Protein AF-0000000085053056 (afdb_homodimer)

Foldseek 3Di:
DVVLVVLLVVLVVCVVVDDQDFDQQAQAEEEQEVLLWFLNLLLLQLSVVSHHQAYEYEEQDPVSLVVSLVPHDPVCNVRYHYDHADLLDLVRLLVRLVVCCVPVNAHAEYEYDWAAFAFAAPVPDDVVLLVVRLSTQASSLVSNCVNRVVRQLVVQEHEYEHEAALLLQDPAGRRPSNSVSSVNSLVVQQVVQVVCVVRHYAYAYEHEQQAPIPRSVVNVVRGDPLRCVLSVVDDHHYSNQRSNQVNVCNRSRHRYTYRDDVSVLSCLQGVPPDDDPDSNCSSVCNVVSVVVVVVSVVVSVVSVVVVVVVVVVVVD/DVVLVVLLVVLVVCPVVDDQDFDQQAQAEEEQEVLLWFLNLLLLQLSVVSHHQAYEYEEQDPVSLVVSLVPHDPVHNVRYHYDHADLLDLVRLLVRLVVCCVPVNAHAEYEYDWAAFAFAAPVPDDVVLLVVRLSTQASSLVSNCVNRVVRQLVVQEHEYEHEAALLLQDPAGRRPSNSVSSVNSLVVQQVVQVVCVVRHYAYAYEHEQQAPIPRSVVNVVRGDPLRCVLSPVDDHHYSNQRSNQVNVCNRSRHRYTYRDDVSVLSCLQGVPPDDDPDSNCSSPCNVVSVVVVVVSVVVSVVSVVVVVVVVVVVVD

InterPro domains:
  IPR002347 Short-chain dehydrogenase/reductase SDR [PF00106] (28-219)
  IPR002347 Short-chain dehydrogenase/reductase SDR [PR00080] (105-116)
  IPR002347 Short-chain dehydrogenase/reductase SDR [PR00080] (158-166)
  IPR002347 Short-chain dehydrogenase/reductase SDR [PR00080] (178-197)
  IPR002347 Short-chain dehydrogenase/reductase SDR [PR00081] (29-46)
  IPR002347 Short-chain dehydrogenase/reductase SDR [PR00081] (105-116)
  IPR002347 Short-chain dehydrogenase/reductase SDR [PR00081] (152-168)
  IPR002347 Short-chain dehydrogenase/reductase SDR [PR00081] (178-197)
  IPR036291 NAD(P)-binding domain superfamily [SSF51735] (23-300)
  IPR045022 3-ketodihydrosphingosine reductase KDSR-like [cd08939] (28-262)

pLDDT: mean 94.11, std 6.58, range [50.75, 98.88]

Sequence (632 aa):
MLYIILALVASLALFITTRKTSYSLKNKHVVVFGGSSGIGKQLVYSLLEANVLKVTIVSRSTQKMQEVIDEAQEKYKDKLFMHACDITKKELVKSTVSEIIKQSGRIDCLVNCAGLAVPGYFIEQDEDIFESTMQLDYFGSLYTTKAVVPHMIENGGGHIVFVSSTCGVVGVPGYTTYCPAKYAIVGLCQTLRSELLPYNIGFSMVYPPDTDTPGYAQENLTKPEETRIISGGGKAVSPRVVSDAIVKGVENGDYHIAVDIPTKLCVILSSGLTPFYFPFFDIIMAPICKLVGIIAMKQNDGVVMSTWKNKNKAKNMLYIILALVASLALFITTRKTSYSLKNKHVVVFGGSSGIGKQLVYSLLEANVLKVTIVSRSTQKMQEVIDEAQEKYKDKLFMHACDITKKELVKSTVSEIIKQSGRIDCLVNCAGLAVPGYFIEQDEDIFESTMQLDYFGSLYTTKAVVPHMIENGGGHIVFVSSTCGVVGVPGYTTYCPAKYAIVGLCQTLRSELLPYNIGFSMVYPPDTDTPGYAQENLTKPEETRIISGGGKAVSPRVVSDAIVKGVENGDYHIAVDIPTKLCVILSSGLTPFYFPFFDIIMAPICKLVGIIAMKQNDGVVMSTWKNKNKAKN

Structure (mmCIF, N/CA/C/O backbone):
data_AF-0000000085053056-model_v1
#
loop_
_entity.id
_entity.type
_entity.pdbx_description
1 polymer '3-dehydrosphinganine reductase'
#
loop_
_atom_site.group_PDB
_atom_site.id
_atom_site.type_symbol
_atom_site.label_atom_id
_atom_site.label_alt_id
_atom_site.label_comp_id
_atom_site.label_asym_id
_atom_site.label_entity_id
_atom_site.label_seq_id
_atom_site.pdbx_PDB_ins_code
_atom_site.Cartn_x
_atom_site.Cartn_y
_atom_site.Cartn_z
_atom_site.occupancy
_atom_site.B_iso_or_equiv
_atom_site.auth_seq_id
_atom_site.auth_comp_id
_atom_site.auth_asym_id
_atom_site.auth_atom_id
_atom_site.pdbx_PDB_model_num
ATOM 1 N N . MET A 1 1 ? 3.713 -10.477 30.266 1 75.31 1 MET A N 1
ATOM 2 C CA . MET A 1 1 ? 4.375 -11.742 30 1 75.31 1 MET A CA 1
ATOM 3 C C . MET A 1 1 ? 3.361 -12.875 29.891 1 75.31 1 MET A C 1
ATOM 5 O O . MET A 1 1 ? 3.357 -13.625 28.906 1 75.31 1 MET A O 1
ATOM 9 N N . LEU A 1 2 ? 2.416 -12.859 30.844 1 83.06 2 LEU A N 1
ATOM 10 C CA . LEU A 1 2 ? 1.418 -13.922 30.797 1 83.06 2 LEU A CA 1
ATOM 11 C C . LEU A 1 2 ? 0.529 -13.789 29.578 1 83.06 2 LEU A C 1
ATOM 13 O O . LEU A 1 2 ? 0.14 -14.789 28.969 1 83.06 2 LEU A O 1
ATOM 17 N N . TYR A 1 3 ? 0.317 -12.602 29.172 1 83.75 3 TYR A N 1
ATOM 18 C CA . TYR A 1 3 ? -0.57 -12.375 28.031 1 83.75 3 TYR A CA 1
ATOM 19 C C . TYR A 1 3 ? 0.066 -12.867 26.734 1 83.75 3 TYR A C 1
ATOM 21 O O . TYR A 1 3 ? -0.636 -13.219 25.797 1 83.75 3 TYR A O 1
ATOM 29 N N . ILE A 1 4 ? 1.332 -12.914 26.688 1 85.38 4 ILE A N 1
ATOM 30 C CA . ILE A 1 4 ? 2.027 -13.414 25.5 1 85.38 4 ILE A CA 1
ATOM 31 C C . ILE A 1 4 ? 1.832 -14.922 25.391 1 85.38 4 ILE A C 1
ATOM 33 O O . ILE A 1 4 ? 1.589 -15.445 24.297 1 85.38 4 ILE A O 1
ATOM 37 N N . ILE A 1 5 ? 1.979 -15.555 26.516 1 87.56 5 ILE A N 1
ATOM 38 C CA . ILE A 1 5 ? 1.772 -17 26.531 1 87.56 5 ILE A CA 1
ATOM 39 C C . ILE A 1 5 ? 0.332 -17.312 26.141 1 87.56 5 ILE A C 1
ATOM 41 O O . ILE A 1 5 ? 0.086 -18.234 25.359 1 87.56 5 ILE A O 1
ATOM 45 N N . LEU A 1 6 ? -0.534 -16.547 26.656 1 89.19 6 LEU A N 1
ATOM 46 C CA . LEU A 1 6 ? -1.941 -16.734 26.328 1 89.19 6 LEU A CA 1
ATOM 47 C C . LEU A 1 6 ? -2.186 -16.516 24.844 1 89.19 6 LEU A C 1
ATOM 49 O O . LEU A 1 6 ? -2.943 -17.25 24.219 1 89.19 6 LEU A O 1
ATOM 53 N N . ALA A 1 7 ? -1.514 -15.531 24.344 1 87.62 7 ALA A N 1
ATOM 54 C CA . ALA A 1 7 ? -1.646 -15.242 22.906 1 87.62 7 ALA A CA 1
ATOM 55 C C . ALA A 1 7 ? -1.078 -16.391 22.078 1 87.62 7 ALA A C 1
ATOM 57 O O . ALA A 1 7 ? -1.644 -16.734 21.031 1 87.62 7 ALA A O 1
ATOM 58 N N . LEU A 1 8 ? -0.001 -16.906 22.5 1 88.06 8 LEU A N 1
ATOM 59 C CA . LEU A 1 8 ? 0.623 -18.016 21.781 1 88.06 8 LEU A CA 1
ATOM 60 C C . LEU A 1 8 ? -0.272 -19.25 21.797 1 88.06 8 LEU A C 1
ATOM 62 O O . LEU A 1 8 ? -0.454 -19.906 20.766 1 88.06 8 LEU A O 1
ATOM 66 N N . VAL A 1 9 ? -0.828 -19.531 22.938 1 90.56 9 VAL A N 1
ATOM 67 C CA . VAL A 1 9 ? -1.698 -20.688 23.078 1 90.56 9 VAL A CA 1
ATOM 68 C C . VAL A 1 9 ? -2.949 -20.516 22.219 1 90.56 9 VAL A C 1
ATOM 70 O O . VAL A 1 9 ? -3.361 -21.438 21.516 1 90.56 9 VAL A O 1
ATOM 73 N N . ALA A 1 10 ? -3.471 -19.328 22.266 1 88.94 10 ALA A N 1
ATOM 74 C CA . ALA A 1 10 ? -4.66 -19.047 21.469 1 88.94 10 ALA A CA 1
ATOM 75 C C . ALA A 1 10 ? -4.363 -19.156 19.969 1 88.94 10 ALA A C 1
ATOM 77 O O . ALA A 1 10 ? -5.18 -19.672 19.203 1 88.94 10 ALA A O 1
ATOM 78 N N . SER A 1 11 ? -3.225 -18.625 19.625 1 87 11 SER A N 1
ATOM 79 C CA . SER A 1 11 ? -2.84 -18.672 18.219 1 87 11 SER A CA 1
ATOM 80 C C . SER A 1 11 ? -2.637 -20.094 17.734 1 87 11 SER A C 1
ATOM 82 O O . SER A 1 11 ? -3.014 -20.438 16.625 1 87 11 SER A O 1
ATOM 84 N N . LEU A 1 12 ? -2.049 -20.859 18.578 1 85.94 12 LEU A N 1
ATOM 85 C CA . LEU A 1 12 ? -1.834 -22.25 18.234 1 85.94 12 LEU A CA 1
ATOM 86 C C . LEU A 1 12 ? -3.162 -23 18.125 1 85.94 12 LEU A C 1
ATOM 88 O O . LEU A 1 12 ? -3.342 -23.828 17.219 1 85.94 12 LEU A O 1
ATOM 92 N N . ALA A 1 13 ? -4.047 -22.688 19.016 1 87.12 13 ALA A N 1
ATOM 93 C CA . ALA A 1 13 ? -5.379 -23.297 18.953 1 87.12 13 ALA A CA 1
ATOM 94 C C . ALA A 1 13 ? -6.098 -22.906 17.672 1 87.12 13 ALA A C 1
ATOM 96 O O . ALA A 1 13 ? -6.715 -23.766 17.016 1 87.12 13 ALA A O 1
ATOM 97 N N . LEU A 1 14 ? -5.992 -21.703 17.359 1 85.44 14 LEU A N 1
ATOM 98 C CA . LEU A 1 14 ? -6.629 -21.219 16.141 1 85.44 14 LEU A CA 1
ATOM 99 C C . LEU A 1 14 ? -5.996 -21.844 14.898 1 85.44 14 LEU A C 1
ATOM 101 O O . LEU A 1 14 ? -6.691 -22.156 13.938 1 85.44 14 LEU A O 1
ATOM 105 N N . PHE A 1 15 ? -4.703 -21.938 15.008 1 82.12 15 PHE A N 1
ATOM 106 C CA . PHE A 1 15 ? -3.975 -22.531 13.891 1 82.12 15 PHE A CA 1
ATOM 107 C C . PHE A 1 15 ? -4.359 -23.984 13.703 1 82.12 15 PHE A C 1
ATOM 109 O O . PHE A 1 15 ? -4.5 -24.453 12.578 1 82.12 15 PHE A O 1
ATOM 116 N N . ILE A 1 16 ? -4.559 -24.641 14.773 1 81.25 16 ILE A N 1
ATOM 117 C CA . ILE A 1 16 ? -4.902 -26.062 14.734 1 81.25 16 ILE A CA 1
ATOM 118 C C . ILE A 1 16 ? -6.336 -26.219 14.234 1 81.25 16 ILE A C 1
ATOM 120 O O . ILE A 1 16 ? -6.637 -27.172 13.5 1 81.25 16 ILE A O 1
ATOM 124 N N . THR A 1 17 ? -7.117 -25.234 14.609 1 80.06 17 THR A N 1
ATOM 125 C CA . THR A 1 17 ? -8.531 -25.375 14.273 1 80.06 17 THR A CA 1
ATOM 126 C C . THR A 1 17 ? -8.805 -24.844 12.867 1 80.06 17 THR A C 1
ATOM 128 O O . THR A 1 17 ? -9.852 -25.125 12.281 1 80.06 17 THR A O 1
ATOM 131 N N . THR A 1 18 ? -7.891 -23.984 12.492 1 76.56 18 THR A N 1
ATOM 132 C CA . THR A 1 18 ? -8.07 -23.438 11.156 1 76.56 18 THR A CA 1
ATOM 133 C C . THR A 1 18 ? -7.266 -24.219 10.125 1 76.56 18 THR A C 1
ATOM 135 O O . THR A 1 18 ? -6.051 -24.375 10.273 1 76.56 18 THR A O 1
ATOM 138 N N . ARG A 1 19 ? -7.883 -24.906 9.422 1 66.88 19 ARG A N 1
ATOM 139 C CA . ARG A 1 19 ? -7.23 -25.75 8.43 1 66.88 19 ARG A CA 1
ATOM 140 C C . ARG A 1 19 ? -6.805 -24.938 7.211 1 66.88 19 ARG A C 1
ATOM 142 O O . ARG A 1 19 ? -7.598 -24.172 6.668 1 66.88 19 ARG A O 1
ATOM 149 N N . LYS A 1 20 ? -5.496 -24.969 7.008 1 74.94 20 LYS A N 1
ATOM 150 C CA . LYS A 1 20 ? -4.996 -24.469 5.734 1 74.94 20 LYS A CA 1
ATOM 151 C C . LYS A 1 20 ? -5.391 -25.391 4.586 1 74.94 20 LYS A C 1
ATOM 153 O O . LYS A 1 20 ? -5.25 -26.609 4.688 1 74.94 20 LYS A O 1
ATOM 158 N N . THR A 1 21 ? -6.02 -24.797 3.566 1 81.94 21 THR A N 1
ATOM 159 C CA . THR A 1 21 ? -6.414 -25.625 2.43 1 81.94 21 THR A CA 1
ATOM 160 C C . THR A 1 21 ? -5.328 -25.625 1.358 1 81.94 21 THR A C 1
ATOM 162 O O . THR A 1 21 ? -4.945 -24.578 0.853 1 81.94 21 THR A O 1
ATOM 165 N N . SER A 1 22 ? -4.82 -26.781 1.134 1 91.38 22 SER A N 1
ATOM 166 C CA . SER A 1 22 ? -3.826 -26.922 0.074 1 91.38 22 SER A CA 1
ATOM 167 C C . SER A 1 22 ? -4.445 -26.688 -1.3 1 91.38 22 SER A C 1
ATOM 169 O O . SER A 1 22 ? -5.672 -26.703 -1.446 1 91.38 22 SER A O 1
ATOM 171 N N . TYR A 1 23 ? -3.609 -26.297 -2.227 1 95.94 23 TYR A N 1
ATOM 172 C CA . TYR A 1 23 ? -3.996 -26.125 -3.621 1 95.94 23 TYR A CA 1
ATOM 173 C C . TYR A 1 23 ? -3.105 -26.938 -4.543 1 95.94 23 TYR A C 1
ATOM 175 O O . TYR A 1 23 ? -1.944 -26.594 -4.766 1 95.94 23 TYR A O 1
ATOM 183 N N . SER A 1 24 ? -3.643 -27.969 -5.082 1 96.62 24 SER A N 1
ATOM 184 C CA . SER A 1 24 ? -2.85 -28.828 -5.957 1 96.62 24 SER A CA 1
ATOM 185 C C . SER A 1 24 ? -2.678 -28.188 -7.336 1 96.62 24 SER A C 1
ATOM 187 O O . SER A 1 24 ? -3.656 -27.781 -7.965 1 96.62 24 SER A O 1
ATOM 189 N N . LEU A 1 25 ? -1.458 -28.188 -7.789 1 97.81 25 LEU A N 1
ATOM 190 C CA . LEU A 1 25 ? -1.155 -27.672 -9.117 1 97.81 25 LEU A CA 1
ATOM 191 C C . LEU A 1 25 ? -1.269 -28.766 -10.172 1 97.81 25 LEU A C 1
ATOM 193 O O . LEU A 1 25 ? -1.279 -28.469 -11.367 1 97.81 25 LEU A O 1
ATOM 197 N N . LYS A 1 26 ? -1.43 -29.969 -9.719 1 96.69 26 LYS A N 1
ATOM 198 C CA . LYS A 1 26 ? -1.536 -31.094 -10.648 1 96.69 26 LYS A CA 1
ATOM 199 C C . LYS A 1 26 ? -2.744 -30.922 -11.562 1 96.69 26 LYS A C 1
ATOM 201 O O . LYS A 1 26 ? -3.85 -30.641 -11.102 1 96.69 26 LYS A O 1
ATOM 206 N N . ASN A 1 27 ? -2.533 -31.047 -12.859 1 95.75 27 ASN A N 1
ATOM 207 C CA . ASN A 1 27 ? -3.549 -31 -13.906 1 95.75 27 ASN A CA 1
ATOM 208 C C . ASN A 1 27 ? -4.234 -29.641 -13.969 1 95.75 27 ASN A C 1
ATOM 210 O O . ASN A 1 27 ? -5.418 -29.547 -14.289 1 95.75 27 ASN A O 1
ATOM 214 N N . LYS A 1 28 ? -3.564 -28.609 -13.539 1 98.12 28 LYS A N 1
ATOM 215 C CA . LYS A 1 28 ? -4.117 -27.266 -13.562 1 98.12 28 LYS A CA 1
ATOM 216 C C . LYS A 1 28 ? -3.549 -26.453 -14.727 1 98.12 28 LYS A C 1
ATOM 218 O O . LYS A 1 28 ? -2.426 -26.703 -15.172 1 98.12 28 LYS A O 1
ATOM 223 N N . HIS A 1 29 ? -4.355 -25.594 -15.258 1 98.69 29 HIS A N 1
ATOM 224 C CA . HIS A 1 29 ? -3.898 -24.578 -16.203 1 98.69 29 HIS A CA 1
ATOM 225 C C . HIS A 1 29 ? -3.473 -23.297 -15.477 1 98.69 29 HIS A C 1
ATOM 227 O O . HIS A 1 29 ? -4.301 -22.625 -14.859 1 98.69 29 HIS A O 1
ATOM 233 N N . VAL A 1 30 ? -2.17 -23 -15.547 1 98.88 30 VAL A N 1
ATOM 234 C CA . VAL A 1 30 ? -1.619 -21.828 -14.891 1 98.88 30 VAL A CA 1
ATOM 235 C C . VAL A 1 30 ? -1.274 -20.766 -15.938 1 98.88 30 VAL A C 1
ATOM 237 O O . VAL A 1 30 ? -0.582 -21.062 -16.922 1 98.88 30 VAL A O 1
ATOM 240 N N . VAL A 1 31 ? -1.798 -19.578 -15.773 1 98.88 31 VAL A N 1
ATOM 241 C CA . VAL A 1 31 ? -1.464 -18.453 -16.641 1 98.88 31 VAL A CA 1
ATOM 242 C C . VAL A 1 31 ? -0.506 -17.516 -15.922 1 98.88 31 VAL A C 1
ATOM 244 O O . VAL A 1 31 ? -0.822 -17 -14.852 1 98.88 31 VAL A O 1
ATOM 247 N N . VAL A 1 32 ? 0.664 -17.297 -16.5 1 98.88 32 VAL A N 1
ATOM 248 C CA . VAL A 1 32 ? 1.706 -16.469 -15.906 1 98.88 32 VAL A CA 1
ATOM 249 C C . VAL A 1 32 ? 1.859 -15.164 -16.688 1 98.88 32 VAL A C 1
ATOM 251 O O . VAL A 1 32 ? 2.502 -15.148 -17.75 1 98.88 32 VAL A O 1
ATOM 254 N N . PHE A 1 33 ? 1.288 -14.102 -16.188 1 98.75 33 PHE A N 1
ATOM 255 C CA . PHE A 1 33 ? 1.58 -12.781 -16.734 1 98.75 33 PHE A CA 1
ATOM 256 C C . PHE A 1 33 ? 2.961 -12.312 -16.297 1 98.75 33 PHE A C 1
ATOM 258 O O . PHE A 1 33 ? 3.258 -12.266 -15.102 1 98.75 33 PHE A O 1
ATOM 265 N N . GLY A 1 34 ? 3.779 -11.938 -17.219 1 97.62 34 GLY A N 1
ATOM 266 C CA . GLY A 1 34 ? 5.172 -11.641 -16.922 1 97.62 34 GLY A CA 1
ATOM 267 C C . GLY A 1 34 ? 6.047 -12.883 -16.875 1 97.62 34 GLY A C 1
ATOM 268 O O . GLY A 1 34 ? 6.965 -12.977 -16.062 1 97.62 34 GLY A O 1
ATOM 269 N N . GLY A 1 35 ? 5.789 -13.852 -17.734 1 97.56 35 GLY A N 1
ATOM 270 C CA . GLY A 1 35 ? 6.465 -15.141 -17.672 1 97.56 35 GLY A CA 1
ATOM 271 C C . GLY A 1 35 ? 7.633 -15.242 -18.641 1 97.56 35 GLY A C 1
ATOM 272 O O . GLY A 1 35 ? 8.195 -16.328 -18.828 1 97.56 35 GLY A O 1
ATOM 273 N N . SER A 1 36 ? 8.055 -14.102 -19.25 1 96.62 36 SER A N 1
ATOM 274 C CA . SER A 1 36 ? 9.055 -14.18 -20.312 1 96.62 36 SER A CA 1
ATOM 275 C C . SER A 1 36 ? 10.445 -13.828 -19.797 1 96.62 36 SER A C 1
ATOM 277 O O . SER A 1 36 ? 11.43 -13.914 -20.531 1 96.62 36 SER A O 1
ATOM 279 N N . SER A 1 37 ? 10.555 -13.406 -18.531 1 94 37 SER A N 1
ATOM 280 C CA . SER A 1 37 ? 11.859 -13.023 -17.984 1 94 37 SER A CA 1
ATOM 281 C C . SER A 1 37 ? 11.898 -13.164 -16.469 1 94 37 SER A C 1
ATOM 283 O O . SER A 1 37 ? 10.859 -13.398 -15.844 1 94 37 SER A O 1
ATOM 285 N N . GLY A 1 38 ? 13.102 -13.242 -15.938 1 95.06 38 GLY A N 1
ATOM 286 C CA . GLY A 1 38 ? 13.32 -13.156 -14.5 1 95.06 38 GLY A CA 1
ATOM 287 C C . GLY A 1 38 ? 12.641 -14.266 -13.719 1 95.06 38 GLY A C 1
ATOM 288 O O . GLY A 1 38 ? 12.797 -15.445 -14.047 1 95.06 38 GLY A O 1
ATOM 289 N N . ILE A 1 39 ? 11.953 -13.844 -12.641 1 96.06 39 ILE A N 1
ATOM 290 C CA . ILE A 1 39 ? 11.258 -14.781 -11.758 1 96.06 39 ILE A CA 1
ATOM 291 C C . ILE A 1 39 ? 10.156 -15.492 -12.531 1 96.06 39 ILE A C 1
ATOM 293 O O . ILE A 1 39 ? 9.961 -16.703 -12.383 1 96.06 39 ILE A O 1
ATOM 297 N N . GLY A 1 40 ? 9.461 -14.758 -13.414 1 97.94 40 GLY A N 1
ATOM 298 C CA . GLY A 1 40 ? 8.375 -15.328 -14.203 1 97.94 40 GLY A CA 1
ATOM 299 C C . GLY A 1 40 ? 8.836 -16.438 -15.125 1 97.94 40 GLY A C 1
ATOM 300 O O . GLY A 1 40 ? 8.195 -17.484 -15.211 1 97.94 40 GLY A O 1
ATOM 301 N N . LYS A 1 41 ? 9.945 -16.172 -15.805 1 98 41 LYS A N 1
ATOM 302 C CA . LYS A 1 41 ? 10.508 -17.188 -16.688 1 98 41 LYS A CA 1
ATOM 303 C C . LYS A 1 41 ? 10.859 -18.453 -15.922 1 98 41 LYS A C 1
ATOM 305 O O . LYS A 1 41 ? 10.492 -19.547 -16.344 1 98 41 LYS A O 1
ATOM 310 N N . GLN A 1 42 ? 11.539 -18.297 -14.828 1 98.19 42 GLN A N 1
ATOM 311 C CA . GLN A 1 42 ? 11.93 -19.453 -14.031 1 98.19 42 GLN A CA 1
ATOM 312 C C . GLN A 1 42 ? 10.711 -20.156 -13.445 1 98.19 42 GLN A C 1
ATOM 314 O O . GLN A 1 42 ? 10.711 -21.375 -13.305 1 98.19 42 GLN A O 1
ATOM 319 N N . LEU A 1 43 ? 9.719 -19.406 -13.078 1 98.62 43 LEU A N 1
ATOM 320 C CA . LEU A 1 43 ? 8.492 -19.969 -12.523 1 98.62 43 LEU A CA 1
ATOM 321 C C . LEU A 1 43 ? 7.809 -20.875 -13.539 1 98.62 43 LEU A C 1
ATOM 323 O O . LEU A 1 43 ? 7.266 -21.922 -13.18 1 98.62 43 LEU A O 1
ATOM 327 N N . VAL A 1 44 ? 7.809 -20.469 -14.797 1 98.56 44 VAL A N 1
ATOM 328 C CA . VAL A 1 44 ? 7.246 -21.297 -15.852 1 98.56 44 VAL A CA 1
ATOM 329 C C . VAL A 1 44 ? 7.875 -22.688 -15.805 1 98.56 44 VAL A C 1
ATOM 331 O O . VAL A 1 44 ? 7.164 -23.703 -15.82 1 98.56 44 VAL A O 1
ATOM 334 N N . TYR A 1 45 ? 9.188 -22.75 -15.703 1 98.25 45 TYR A N 1
ATOM 335 C CA . TYR A 1 45 ? 9.891 -24.031 -15.68 1 98.25 45 TYR A CA 1
ATOM 336 C C . TYR A 1 45 ? 9.562 -24.797 -14.406 1 98.25 45 TYR A C 1
ATOM 338 O O . TYR A 1 45 ? 9.336 -26.016 -14.453 1 98.25 45 TYR A O 1
ATOM 346 N N . SER A 1 46 ? 9.547 -24.094 -13.242 1 98.38 46 SER A N 1
ATOM 347 C CA . SER A 1 46 ? 9.234 -24.75 -11.977 1 98.38 46 SER A CA 1
ATOM 348 C C . SER A 1 46 ? 7.828 -25.328 -11.977 1 98.38 46 SER A C 1
ATOM 350 O O . SER A 1 46 ? 7.59 -26.391 -11.391 1 98.38 46 SER A O 1
ATOM 352 N N . LEU A 1 47 ? 6.891 -24.656 -12.625 1 98.5 47 LEU A N 1
ATOM 353 C CA . LEU A 1 47 ? 5.512 -25.125 -12.727 1 98.5 47 LEU A CA 1
ATOM 354 C C . LEU A 1 47 ? 5.43 -26.406 -13.562 1 98.5 47 LEU A C 1
ATOM 356 O O . LEU A 1 47 ? 4.691 -27.328 -13.219 1 98.5 47 LEU A O 1
ATOM 360 N N . LEU A 1 48 ? 6.156 -26.438 -14.664 1 97.62 48 LEU A N 1
ATOM 361 C CA . LEU A 1 48 ? 6.184 -27.625 -15.516 1 97.62 48 LEU A CA 1
ATOM 362 C C . LEU A 1 48 ? 6.691 -28.828 -14.734 1 97.62 48 LEU A C 1
ATOM 364 O O . LEU A 1 48 ? 6.188 -29.953 -14.914 1 97.62 48 LEU A O 1
ATOM 368 N N . GLU A 1 49 ? 7.637 -28.578 -13.867 1 96.62 49 GLU A N 1
ATOM 369 C CA . GLU A 1 49 ? 8.195 -29.641 -13.039 1 96.62 49 GLU A CA 1
ATOM 370 C C . GLU A 1 49 ? 7.195 -30.094 -11.977 1 96.62 49 GLU A C 1
ATOM 372 O O . GLU A 1 49 ? 7.285 -31.203 -11.469 1 96.62 49 GLU A O 1
ATOM 377 N N . ALA A 1 50 ? 6.223 -29.25 -11.625 1 95.56 50 ALA A N 1
ATOM 378 C CA . ALA A 1 50 ? 5.199 -29.547 -10.625 1 95.56 50 ALA A CA 1
ATOM 379 C C . ALA A 1 50 ? 4.008 -30.25 -11.266 1 95.56 50 ALA A C 1
ATOM 381 O O . ALA A 1 50 ? 2.969 -30.438 -10.625 1 95.56 50 ALA A O 1
ATOM 382 N N . ASN A 1 51 ? 4.098 -30.656 -12.523 1 92 51 ASN A N 1
ATOM 383 C CA . ASN A 1 51 ? 3.154 -31.484 -13.266 1 92 51 ASN A CA 1
ATOM 384 C C . ASN A 1 51 ? 1.835 -30.766 -13.5 1 92 51 ASN A C 1
ATOM 386 O O . ASN A 1 51 ? 0.762 -31.344 -13.344 1 92 51 ASN A O 1
ATOM 390 N N . VAL A 1 52 ? 1.888 -29.531 -13.734 1 97.62 52 VAL A N 1
ATOM 391 C CA . VAL A 1 52 ? 0.706 -28.797 -14.188 1 97.62 52 VAL A CA 1
ATOM 392 C C . VAL A 1 52 ? 0.257 -29.344 -15.547 1 97.62 52 VAL A C 1
ATOM 394 O O . VAL A 1 52 ? 1.025 -30.016 -16.234 1 97.62 52 VAL A O 1
ATOM 397 N N . LEU A 1 53 ? -1.024 -29.141 -15.883 1 97.56 53 LEU A N 1
ATOM 398 C CA . LEU A 1 53 ? -1.549 -29.531 -17.188 1 97.56 53 LEU A CA 1
ATOM 399 C C . LEU A 1 53 ? -0.959 -28.672 -18.297 1 97.56 53 LEU A C 1
ATOM 401 O O . LEU A 1 53 ? -0.551 -29.188 -19.328 1 97.56 53 LEU A O 1
ATOM 405 N N . LYS A 1 54 ? -0.921 -27.391 -18.109 1 97.56 54 LYS A N 1
ATOM 406 C CA . LYS A 1 54 ? -0.402 -26.453 -19.094 1 97.56 54 LYS A CA 1
ATOM 407 C C . LYS A 1 54 ? -0.06 -25.109 -18.453 1 97.56 54 LYS A C 1
ATOM 409 O O . LYS A 1 54 ? -0.597 -24.781 -17.391 1 97.56 54 LYS A O 1
ATOM 414 N N . VAL A 1 55 ? 0.876 -24.438 -19.047 1 98.62 55 VAL A N 1
ATOM 415 C CA . VAL A 1 55 ? 1.274 -23.094 -18.656 1 98.62 55 VAL A CA 1
ATOM 416 C C . VAL A 1 55 ? 1.122 -22.141 -19.844 1 98.62 55 VAL A C 1
ATOM 418 O O . VAL A 1 55 ? 1.644 -22.406 -20.938 1 98.62 55 VAL A O 1
ATOM 421 N N . THR A 1 56 ? 0.331 -21.109 -19.688 1 98.75 56 THR A N 1
ATOM 422 C CA . THR A 1 56 ? 0.277 -20.031 -20.672 1 98.75 56 THR A CA 1
ATOM 423 C C . THR A 1 56 ? 1.115 -18.844 -20.219 1 98.75 56 THR A C 1
ATOM 425 O O . THR A 1 56 ? 0.887 -18.281 -19.156 1 98.75 56 THR A O 1
ATOM 428 N N . ILE A 1 57 ? 2.088 -18.516 -21.062 1 98.62 57 ILE A N 1
ATOM 429 C CA . ILE A 1 57 ? 2.965 -17.375 -20.812 1 98.62 57 ILE A CA 1
ATOM 430 C C . ILE A 1 57 ? 2.396 -16.125 -21.484 1 98.62 57 ILE A C 1
ATOM 432 O O . ILE A 1 57 ? 2.066 -16.141 -22.672 1 98.62 57 ILE A O 1
ATOM 436 N N . VAL A 1 58 ? 2.229 -15.047 -20.719 1 98.75 58 VAL A N 1
ATOM 437 C CA . VAL A 1 58 ? 1.746 -13.789 -21.281 1 98.75 58 VAL A CA 1
ATOM 438 C C . VAL A 1 58 ? 2.76 -12.68 -21.016 1 98.75 58 VAL A C 1
ATOM 440 O O . VAL A 1 58 ? 3.164 -12.461 -19.875 1 98.75 58 VAL A O 1
ATOM 443 N N . SER A 1 59 ? 3.225 -12.039 -21.953 1 97.94 59 SER A N 1
ATOM 444 C CA . SER A 1 59 ? 4.133 -10.898 -21.859 1 97.94 59 SER A CA 1
ATOM 445 C C . SER A 1 59 ? 4.051 -10.031 -23.094 1 97.94 59 SER A C 1
ATOM 447 O O . SER A 1 59 ? 3.322 -10.344 -24.047 1 97.94 59 SER A O 1
ATOM 449 N N . ARG A 1 60 ? 4.797 -8.969 -23.172 1 94 60 ARG A N 1
ATOM 450 C CA . ARG A 1 60 ? 4.746 -8.039 -24.297 1 94 60 ARG A CA 1
ATOM 451 C C . ARG A 1 60 ? 5.543 -8.57 -25.484 1 94 60 ARG A C 1
ATOM 453 O O . ARG A 1 60 ? 5.203 -8.297 -26.641 1 94 60 ARG A O 1
ATOM 460 N N . SER A 1 61 ? 6.594 -9.305 -25.172 1 95.94 61 SER A N 1
ATOM 461 C CA . SER A 1 61 ? 7.539 -9.68 -26.219 1 95.94 61 SER A CA 1
ATOM 462 C C . SER A 1 61 ? 7.328 -11.117 -26.672 1 95.94 61 SER A C 1
ATOM 464 O O . SER A 1 61 ? 7.66 -12.055 -25.953 1 95.94 61 SER A O 1
ATOM 466 N N . THR A 1 62 ? 6.949 -11.242 -27.938 1 97.5 62 THR A N 1
ATOM 467 C CA . THR A 1 62 ? 6.785 -12.578 -28.516 1 97.5 62 THR A CA 1
ATOM 468 C C . THR A 1 62 ? 8.125 -13.297 -28.609 1 97.5 62 THR A C 1
ATOM 470 O O . THR A 1 62 ? 8.211 -14.5 -28.359 1 97.5 62 THR A O 1
ATOM 473 N N . GLN A 1 63 ? 9.117 -12.539 -28.922 1 98 63 GLN A N 1
ATOM 474 C CA . GLN A 1 63 ? 10.445 -13.109 -29.062 1 98 63 GLN A CA 1
ATOM 475 C C . GLN A 1 63 ? 10.938 -13.703 -27.75 1 98 63 GLN A C 1
ATOM 477 O O . GLN A 1 63 ? 11.445 -14.828 -27.719 1 98 63 GLN A O 1
ATOM 482 N N . LYS A 1 64 ? 10.805 -13.008 -26.672 1 97.62 64 LYS A N 1
ATOM 483 C CA . LYS A 1 64 ? 11.25 -13.484 -25.375 1 97.62 64 LYS A CA 1
ATOM 484 C C . LYS A 1 64 ? 10.445 -14.711 -24.938 1 97.62 64 LYS A C 1
ATOM 486 O O . LYS A 1 64 ? 10.992 -15.625 -24.312 1 97.62 64 LYS A O 1
ATOM 491 N N . MET A 1 65 ? 9.18 -14.703 -25.266 1 98.31 65 MET A N 1
ATOM 492 C CA . MET A 1 65 ? 8.352 -15.852 -24.906 1 98.31 65 MET A CA 1
ATOM 493 C C . MET A 1 65 ? 8.758 -17.078 -25.719 1 98.31 65 MET A C 1
ATOM 495 O O . MET A 1 65 ? 8.797 -18.188 -25.172 1 98.31 65 MET A O 1
ATOM 499 N N . GLN A 1 66 ? 9.016 -16.875 -26.969 1 98.06 66 GLN A N 1
ATOM 500 C CA . GLN A 1 66 ? 9.469 -17.984 -27.797 1 98.06 66 GLN A CA 1
ATOM 501 C C . GLN A 1 66 ? 10.773 -18.562 -27.266 1 98.06 66 GLN A C 1
ATOM 503 O O . GLN A 1 66 ? 10.977 -19.781 -27.297 1 98.06 66 GLN A O 1
ATOM 508 N N . GLU A 1 67 ? 11.633 -17.672 -26.812 1 98 67 GLU A N 1
ATOM 509 C CA . GLU A 1 67 ? 12.883 -18.125 -26.203 1 98 67 GLU A CA 1
ATOM 510 C C . GLU A 1 67 ? 12.617 -19.016 -25 1 98 67 GLU A C 1
ATOM 512 O O . GLU A 1 67 ? 13.312 -20.016 -24.781 1 98 67 GLU A O 1
ATOM 517 N N . VAL A 1 68 ? 11.648 -18.672 -24.156 1 98.06 68 VAL A N 1
ATOM 518 C CA . VAL A 1 68 ? 11.273 -19.469 -23 1 98.06 68 VAL A CA 1
ATOM 519 C C . VAL A 1 68 ? 10.82 -20.859 -23.453 1 98.06 68 VAL A C 1
ATOM 521 O O . VAL A 1 68 ? 11.195 -21.859 -22.859 1 98.06 68 VAL A O 1
ATOM 524 N N . ILE A 1 69 ? 10.008 -20.906 -24.5 1 98 69 ILE A N 1
ATOM 525 C CA . ILE A 1 69 ? 9.5 -22.172 -25 1 98 69 ILE A CA 1
ATOM 526 C C . ILE A 1 69 ? 10.648 -23 -25.578 1 98 69 ILE A C 1
ATOM 528 O O . ILE A 1 69 ? 10.75 -24.203 -25.312 1 98 69 ILE A O 1
ATOM 532 N N . ASP A 1 70 ? 11.539 -22.344 -26.297 1 98 70 ASP A N 1
ATOM 533 C CA . ASP A 1 70 ? 12.656 -23.031 -26.953 1 98 70 ASP A CA 1
ATOM 534 C C . ASP A 1 70 ? 13.609 -23.625 -25.922 1 98 70 ASP A C 1
ATOM 536 O O . ASP A 1 70 ? 14.203 -24.688 -26.156 1 98 70 ASP A O 1
ATOM 540 N N . GLU A 1 71 ? 13.734 -22.969 -24.828 1 97.75 71 GLU A N 1
ATOM 541 C CA . GLU A 1 71 ? 14.68 -23.391 -23.797 1 97.75 71 GLU A CA 1
ATOM 542 C C . GLU A 1 71 ? 14.086 -24.469 -22.906 1 97.75 71 GLU A C 1
ATOM 544 O O . GLU A 1 71 ? 14.805 -25.156 -22.172 1 97.75 71 GLU A O 1
ATOM 549 N N . ALA A 1 72 ? 12.82 -24.688 -22.969 1 97.69 72 ALA A N 1
ATOM 550 C CA . ALA A 1 72 ? 12.156 -25.688 -22.156 1 97.69 72 ALA A CA 1
ATOM 551 C C . ALA A 1 72 ? 12.523 -27.094 -22.609 1 97.69 72 ALA A C 1
ATOM 553 O O . ALA A 1 72 ? 12.875 -27.312 -23.766 1 97.69 72 ALA A O 1
ATOM 554 N N . GLN A 1 73 ? 12.484 -28.062 -21.688 1 96.44 73 GLN A N 1
ATOM 555 C CA . GLN A 1 73 ? 12.68 -29.453 -22.047 1 96.44 73 GLN A CA 1
ATOM 556 C C . GLN A 1 73 ? 11.656 -29.906 -23.094 1 96.44 73 GLN A C 1
ATOM 558 O O . GLN A 1 73 ? 10.484 -29.516 -23.031 1 96.44 73 GLN A O 1
ATOM 563 N N . GLU A 1 74 ? 12.039 -30.734 -23.922 1 97.06 74 GLU A N 1
ATOM 564 C CA . GLU A 1 74 ? 11.219 -31.172 -25.047 1 97.06 74 GLU A CA 1
ATOM 565 C C . GLU A 1 74 ? 9.891 -31.75 -24.578 1 97.06 74 GLU A C 1
ATOM 567 O O . GLU A 1 74 ? 8.852 -31.547 -25.203 1 97.06 74 GLU A O 1
ATOM 572 N N . LYS A 1 75 ? 9.945 -32.438 -23.469 1 95.88 75 LYS A N 1
ATOM 573 C CA . LYS A 1 75 ? 8.773 -33.156 -22.969 1 95.88 75 LYS A CA 1
ATOM 574 C C . LYS A 1 75 ? 7.703 -32.188 -22.5 1 95.88 75 LYS A C 1
ATOM 576 O O . LYS A 1 75 ? 6.539 -32.531 -22.344 1 95.88 75 LYS A O 1
ATOM 581 N N . TYR A 1 76 ? 8.102 -30.922 -22.266 1 96.75 76 TYR A N 1
ATOM 582 C CA . TYR A 1 76 ? 7.172 -29.953 -21.688 1 96.75 76 TYR A CA 1
ATOM 583 C C . TYR A 1 76 ? 6.672 -28.984 -22.75 1 96.75 76 TYR A C 1
ATOM 585 O O . TYR A 1 76 ? 5.734 -28.219 -22.516 1 96.75 76 TYR A O 1
ATOM 593 N N . LYS A 1 77 ? 7.203 -28.938 -23.938 1 96.94 77 LYS A N 1
ATOM 594 C CA . LYS A 1 77 ? 6.953 -27.891 -24.938 1 96.94 77 LYS A CA 1
ATOM 595 C C . LYS A 1 77 ? 5.492 -27.875 -25.359 1 96.94 77 LYS A C 1
ATOM 597 O O . LYS A 1 77 ? 4.93 -26.828 -25.641 1 96.94 77 LYS A O 1
ATOM 602 N N . ASP A 1 78 ? 4.84 -29.062 -25.375 1 95.69 78 ASP A N 1
ATOM 603 C CA . ASP A 1 78 ? 3.443 -29.156 -25.797 1 95.69 78 ASP A CA 1
ATOM 604 C C . ASP A 1 78 ? 2.516 -28.609 -24.719 1 95.69 78 ASP A C 1
ATOM 606 O O . ASP A 1 78 ? 1.338 -28.344 -24.969 1 95.69 78 ASP A O 1
ATOM 610 N N . LYS A 1 79 ? 3.021 -28.375 -23.5 1 97.5 79 LYS A N 1
ATOM 611 C CA . LYS A 1 79 ? 2.232 -27.859 -22.391 1 97.5 79 LYS A CA 1
ATOM 612 C C . LYS A 1 79 ? 2.309 -26.328 -22.328 1 97.5 79 LYS A C 1
ATOM 614 O O . LYS A 1 79 ? 1.634 -25.703 -21.5 1 97.5 79 LYS A O 1
ATOM 619 N N . LEU A 1 80 ? 3.137 -25.75 -23.234 1 98.19 80 LEU A N 1
ATOM 620 C CA . LEU A 1 80 ? 3.408 -24.312 -23.156 1 98.19 80 LEU A CA 1
ATOM 621 C C . LEU A 1 80 ? 2.66 -23.547 -24.234 1 98.19 80 LEU A C 1
ATOM 623 O O . LEU A 1 80 ? 2.682 -23.953 -25.406 1 98.19 80 LEU A O 1
ATOM 627 N N . PHE A 1 81 ? 1.994 -22.5 -23.844 1 98.12 81 PHE A N 1
ATOM 628 C CA . PHE A 1 81 ? 1.312 -21.562 -24.734 1 98.12 81 PHE A CA 1
ATOM 629 C C . PHE A 1 81 ? 1.743 -20.141 -24.469 1 98.12 81 PHE A C 1
ATOM 631 O O . PHE A 1 81 ? 2.275 -19.828 -23.391 1 98.12 81 PHE A O 1
ATOM 638 N N . MET A 1 82 ? 1.632 -19.281 -25.469 1 98.06 82 MET A N 1
ATOM 639 C CA . MET A 1 82 ? 2.043 -17.891 -25.25 1 98.06 82 MET A CA 1
ATOM 640 C C . MET A 1 82 ? 1.047 -16.922 -25.875 1 98.06 82 MET A C 1
ATOM 642 O O . MET A 1 82 ? 0.452 -17.234 -26.922 1 98.06 82 MET A O 1
ATOM 646 N N . HIS A 1 83 ? 0.787 -15.805 -25.281 1 98.38 83 HIS A N 1
ATOM 647 C CA . HIS A 1 83 ? -0.001 -14.688 -25.781 1 98.38 83 HIS A CA 1
ATOM 648 C C . HIS A 1 83 ? 0.707 -13.359 -25.547 1 98.38 83 HIS A C 1
ATOM 650 O O . HIS A 1 83 ? 1.19 -13.094 -24.438 1 98.38 83 HIS A O 1
ATOM 656 N N . ALA A 1 84 ? 0.833 -12.516 -26.594 1 98.25 84 ALA A N 1
ATOM 657 C CA . ALA A 1 84 ? 1.395 -11.18 -26.438 1 98.25 84 ALA A CA 1
ATOM 658 C C . ALA A 1 84 ? 0.36 -10.211 -25.875 1 98.25 84 ALA A C 1
ATOM 660 O O . ALA A 1 84 ? -0.78 -10.164 -26.344 1 98.25 84 ALA A O 1
ATOM 661 N N . CYS A 1 85 ? 0.777 -9.523 -24.797 1 98.56 85 CYS A N 1
ATOM 662 C CA . CYS A 1 85 ? -0.17 -8.594 -24.188 1 98.56 85 CYS A CA 1
ATOM 663 C C . CYS A 1 85 ? 0.556 -7.516 -23.391 1 98.56 85 CYS A C 1
ATOM 665 O O . CYS A 1 85 ? 1.402 -7.824 -22.547 1 98.56 85 CYS A O 1
ATOM 667 N N . ASP A 1 86 ? 0.295 -6.273 -23.703 1 98.38 86 ASP A N 1
ATOM 668 C CA . ASP A 1 86 ? 0.667 -5.168 -22.812 1 98.38 86 ASP A CA 1
ATOM 669 C C . ASP A 1 86 ? -0.347 -4.996 -21.688 1 98.38 86 ASP A C 1
ATOM 671 O O . ASP A 1 86 ? -1.429 -4.441 -21.906 1 98.38 86 ASP A O 1
ATOM 675 N N . ILE A 1 87 ? 0.076 -5.363 -20.484 1 98.31 87 ILE A N 1
ATOM 676 C CA . ILE A 1 87 ? -0.886 -5.48 -19.391 1 98.31 87 ILE A CA 1
ATOM 677 C C . ILE A 1 87 ? -1.289 -4.094 -18.906 1 98.31 87 ILE A C 1
ATOM 679 O O . ILE A 1 87 ? -2.221 -3.953 -18.109 1 98.31 87 ILE A O 1
ATOM 683 N N . THR A 1 88 ? -0.57 -3.012 -19.344 1 98.12 88 THR A N 1
ATOM 684 C CA . THR A 1 88 ? -0.928 -1.653 -18.938 1 98.12 88 THR A CA 1
ATOM 685 C C . THR A 1 88 ? -2.17 -1.182 -19.703 1 98.12 88 THR A C 1
ATOM 687 O O . THR A 1 88 ? -2.695 -0.1 -19.422 1 98.12 88 THR A O 1
ATOM 690 N N . LYS A 1 89 ? -2.615 -1.934 -20.641 1 98.44 89 LYS A N 1
ATOM 691 C CA . LYS A 1 89 ? -3.807 -1.63 -21.438 1 98.44 89 LYS A CA 1
ATOM 692 C C . LYS A 1 89 ? -4.957 -2.564 -21.062 1 98.44 89 LYS A C 1
ATOM 694 O O . LYS A 1 89 ? -5.031 -3.689 -21.562 1 98.44 89 LYS A O 1
ATOM 699 N N . LYS A 1 90 ? -5.91 -2.053 -20.312 1 97.94 90 LYS A N 1
ATOM 700 C CA . LYS A 1 90 ? -6.953 -2.877 -19.703 1 97.94 90 LYS A CA 1
ATOM 701 C C . LYS A 1 90 ? -7.777 -3.596 -20.766 1 97.94 90 LYS A C 1
ATOM 703 O O . LYS A 1 90 ? -8.141 -4.762 -20.594 1 97.94 90 LYS A O 1
ATOM 708 N N . GLU A 1 91 ? -8.062 -2.926 -21.906 1 98.25 91 GLU A N 1
ATOM 709 C CA . GLU A 1 91 ? -8.867 -3.561 -22.953 1 98.25 91 GLU A CA 1
ATOM 710 C C . GLU A 1 91 ? -8.102 -4.699 -23.609 1 98.25 91 GLU A C 1
ATOM 712 O O . GLU A 1 91 ? -8.688 -5.723 -23.969 1 98.25 91 GLU A O 1
ATOM 717 N N . LEU A 1 92 ? -6.812 -4.523 -23.797 1 98.56 92 LEU A N 1
ATOM 718 C CA . LEU A 1 92 ? -5.98 -5.586 -24.359 1 98.56 92 LEU A CA 1
ATOM 719 C C . LEU A 1 92 ? -5.93 -6.785 -23.422 1 98.56 92 LEU A C 1
ATOM 721 O O . LEU A 1 92 ? -5.93 -7.934 -23.859 1 98.56 92 LEU A O 1
ATOM 725 N N . VAL A 1 93 ? -5.867 -6.531 -22.141 1 98.75 93 VAL A N 1
ATOM 726 C CA . VAL A 1 93 ? -5.848 -7.598 -21.156 1 98.75 93 VAL A CA 1
ATOM 727 C C . VAL A 1 93 ? -7.141 -8.406 -21.234 1 98.75 93 VAL A C 1
ATOM 729 O O . VAL A 1 93 ? -7.105 -9.641 -21.25 1 98.75 93 VAL A O 1
ATOM 732 N N . LYS A 1 94 ? -8.234 -7.73 -21.297 1 98.31 94 LYS A N 1
ATOM 733 C CA . LYS A 1 94 ? -9.539 -8.383 -21.359 1 98.31 94 LYS A CA 1
ATOM 734 C C . LYS A 1 94 ? -9.625 -9.297 -22.594 1 98.31 94 LYS A C 1
ATOM 736 O O . LYS A 1 94 ? -10.055 -10.445 -22.484 1 98.31 94 LYS A O 1
ATOM 741 N N . SER A 1 95 ? -9.234 -8.773 -23.734 1 98.5 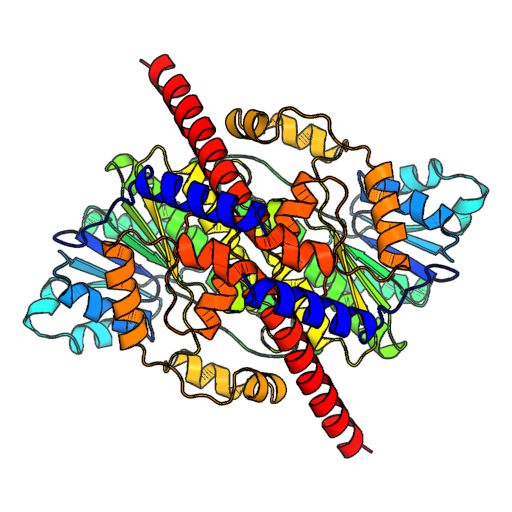95 SER A N 1
ATOM 742 C CA . SER A 1 95 ? -9.297 -9.555 -24.953 1 98.5 95 SER A CA 1
ATOM 743 C C . SER A 1 95 ? -8.344 -10.734 -24.922 1 98.5 95 SER A C 1
ATOM 745 O O . SER A 1 95 ? -8.664 -11.82 -25.406 1 98.5 95 SER A O 1
ATOM 747 N N . THR A 1 96 ? -7.18 -10.539 -24.344 1 98.69 96 THR A N 1
ATOM 748 C CA . THR A 1 96 ? -6.188 -11.602 -24.234 1 98.69 96 THR A CA 1
ATOM 749 C C . THR A 1 96 ? -6.703 -12.734 -23.344 1 98.69 96 THR A C 1
ATOM 751 O O . THR A 1 96 ? -6.57 -13.906 -23.703 1 98.69 96 THR A O 1
ATOM 754 N N . VAL A 1 97 ? -7.297 -12.406 -22.203 1 98.69 97 VAL A N 1
ATOM 755 C CA . VAL A 1 97 ? -7.832 -13.406 -21.297 1 98.69 97 VAL A CA 1
ATOM 756 C C . VAL A 1 97 ? -8.953 -14.188 -21.984 1 98.69 97 VAL A C 1
ATOM 758 O O . VAL A 1 97 ? -9.031 -15.414 -21.859 1 98.69 97 VAL A O 1
ATOM 761 N N . SER A 1 98 ? -9.781 -13.477 -22.688 1 98.44 98 SER A N 1
ATOM 762 C CA . SER A 1 98 ? -10.844 -14.133 -23.438 1 98.44 98 SER A CA 1
ATOM 763 C C . SER A 1 98 ? -10.273 -15.125 -24.453 1 98.44 98 SER A C 1
ATOM 765 O O . SER A 1 98 ? -10.805 -16.219 -24.609 1 98.44 98 SER A O 1
ATOM 767 N N . GLU A 1 99 ? -9.234 -14.719 -25.109 1 98.38 99 GLU A N 1
ATOM 768 C CA . GLU A 1 99 ? -8.586 -15.586 -26.094 1 98.38 99 GLU A CA 1
ATOM 769 C C . GLU A 1 99 ? -7.973 -16.812 -25.422 1 98.38 99 GLU A C 1
ATOM 771 O O . GLU A 1 99 ? -8.047 -17.922 -25.953 1 98.38 99 GLU A O 1
ATOM 776 N N . ILE A 1 100 ? -7.359 -16.625 -24.297 1 98.5 100 ILE A N 1
ATOM 777 C CA . ILE A 1 100 ? -6.75 -17.719 -23.547 1 98.5 100 ILE A CA 1
ATOM 778 C C . ILE A 1 100 ? -7.824 -18.75 -23.172 1 98.5 100 ILE A C 1
ATOM 780 O O . ILE A 1 100 ? -7.625 -19.953 -23.344 1 98.5 100 ILE A O 1
ATOM 784 N N . ILE A 1 101 ? -8.93 -18.25 -22.656 1 97.94 101 ILE A N 1
ATOM 785 C CA . ILE A 1 101 ? -10.023 -19.109 -22.234 1 97.94 101 ILE A CA 1
ATOM 786 C C . ILE A 1 101 ? -10.555 -19.891 -23.438 1 97.94 101 ILE A C 1
ATOM 788 O O . ILE A 1 101 ? -10.781 -21.109 -23.344 1 97.94 101 ILE A O 1
ATOM 792 N N . LYS A 1 102 ? -10.672 -19.219 -24.531 1 96.69 102 LYS A N 1
ATOM 793 C CA . LYS A 1 102 ? -11.188 -19.859 -25.75 1 96.69 102 LYS A CA 1
ATOM 794 C C . LYS A 1 102 ? -10.219 -20.922 -26.266 1 96.69 102 LYS A C 1
ATOM 796 O O . LYS A 1 102 ? -10.648 -22 -26.672 1 96.69 102 LYS A O 1
ATOM 801 N N . GLN A 1 103 ? -8.969 -20.688 -26.203 1 94.12 103 GLN A N 1
ATOM 802 C CA . GLN A 1 103 ? -7.961 -21.531 -26.828 1 94.12 103 GLN A CA 1
ATOM 803 C C . GLN A 1 103 ? -7.496 -22.625 -25.875 1 94.12 103 GLN A C 1
ATOM 805 O O . GLN A 1 103 ? -7.238 -23.766 -26.297 1 94.12 103 GLN A O 1
ATOM 810 N N . SER A 1 104 ? -7.344 -22.281 -24.625 1 87.44 104 SER A N 1
ATOM 811 C CA . SER A 1 104 ? -6.664 -23.172 -23.703 1 87.44 104 SER A CA 1
ATOM 812 C C . SER A 1 104 ? -7.609 -23.656 -22.594 1 87.44 104 SER A C 1
ATOM 814 O O . SER A 1 104 ? -7.25 -24.516 -21.797 1 87.44 104 SER A O 1
ATOM 816 N N . GLY A 1 105 ? -8.805 -23.078 -22.578 1 89.19 105 GLY A N 1
ATOM 817 C CA . GLY A 1 105 ? -9.789 -23.562 -21.625 1 89.19 105 GLY A CA 1
ATOM 818 C C . GLY A 1 105 ? -9.727 -22.844 -20.297 1 89.19 105 GLY A C 1
ATOM 819 O O . GLY A 1 105 ? -9.344 -21.672 -20.234 1 89.19 105 GLY A O 1
ATOM 820 N N . ARG A 1 106 ? -10.016 -23.547 -19.312 1 95.19 106 ARG A N 1
ATOM 821 C CA . ARG A 1 106 ? -10.211 -23.031 -17.969 1 95.19 106 ARG A CA 1
ATOM 822 C C . ARG A 1 106 ? -8.891 -22.516 -17.375 1 95.19 106 ARG A C 1
ATOM 824 O O . ARG A 1 106 ? -7.848 -23.156 -17.547 1 95.19 106 ARG A O 1
ATOM 831 N N . ILE A 1 107 ? -8.93 -21.344 -16.75 1 98.56 107 ILE A N 1
ATOM 832 C CA . ILE A 1 107 ? -7.801 -20.812 -15.992 1 98.56 107 ILE A CA 1
ATOM 833 C C . ILE A 1 107 ? -7.945 -21.172 -14.516 1 98.56 107 ILE A C 1
ATOM 835 O O . ILE A 1 107 ? -8.82 -20.641 -13.828 1 98.56 107 ILE A O 1
ATOM 839 N N . ASP A 1 108 ? -7.051 -22.031 -14 1 98.62 108 ASP A N 1
ATOM 840 C CA . ASP A 1 108 ? -7.141 -22.5 -12.617 1 98.62 108 ASP A CA 1
ATOM 841 C C . ASP A 1 108 ? -6.316 -21.625 -11.68 1 98.62 108 ASP A C 1
ATOM 843 O O . ASP A 1 108 ? -6.664 -21.469 -10.508 1 98.62 108 ASP A O 1
ATOM 847 N N . CYS A 1 109 ? -5.203 -21.172 -12.18 1 98.81 109 CYS A N 1
ATOM 848 C CA . CYS A 1 109 ? -4.273 -20.375 -11.383 1 98.81 109 CYS A CA 1
ATOM 849 C C . CYS A 1 109 ? -3.736 -19.203 -12.188 1 98.81 109 CYS A C 1
ATOM 851 O O . CYS A 1 109 ? -3.342 -19.359 -13.344 1 98.81 109 CYS A O 1
ATOM 853 N N . LEU A 1 110 ? -3.863 -18.031 -11.633 1 98.88 110 LEU A N 1
ATOM 854 C CA . LEU A 1 110 ? -3.336 -16.797 -12.211 1 98.88 110 LEU A CA 1
ATOM 855 C C . LEU A 1 110 ? -2.109 -16.328 -11.445 1 98.88 110 LEU A C 1
ATOM 857 O O . LEU A 1 110 ? -2.15 -16.203 -10.219 1 98.88 110 LEU A O 1
ATOM 861 N N . VAL A 1 111 ? -1.011 -16.094 -12.133 1 98.88 111 VAL A N 1
ATOM 862 C CA . VAL A 1 111 ? 0.189 -15.531 -11.516 1 98.88 111 VAL A CA 1
ATOM 863 C C . VAL A 1 111 ? 0.474 -14.156 -12.117 1 98.88 111 VAL A C 1
ATOM 865 O O . VAL A 1 111 ? 0.745 -14.039 -13.312 1 98.88 111 VAL A O 1
ATOM 868 N N . ASN A 1 112 ? 0.391 -13.156 -11.297 1 98.69 112 ASN A N 1
ATOM 869 C CA . ASN A 1 112 ? 0.765 -11.797 -11.664 1 98.69 112 ASN A CA 1
ATOM 870 C C . ASN A 1 112 ? 2.227 -11.508 -11.336 1 98.69 112 ASN A C 1
ATOM 872 O O . ASN A 1 112 ? 2.543 -11.086 -10.227 1 98.69 112 ASN A O 1
ATOM 876 N N . CYS A 1 113 ? 3.078 -11.617 -12.328 1 97.25 113 CYS A N 1
ATOM 877 C CA . CYS A 1 113 ? 4.512 -11.523 -12.07 1 97.25 113 CYS A CA 1
ATOM 878 C C . CYS A 1 113 ? 5.121 -10.344 -12.82 1 97.25 113 CYS A C 1
ATOM 880 O O . CYS A 1 113 ? 6.285 -10 -12.602 1 97.25 113 CYS A O 1
ATOM 882 N N . ALA A 1 114 ? 4.359 -9.719 -13.68 1 93.88 114 ALA A N 1
ATOM 883 C CA . ALA A 1 114 ? 4.883 -8.594 -14.445 1 93.88 114 ALA A CA 1
ATOM 884 C C . ALA A 1 114 ? 5.137 -7.383 -13.547 1 93.88 114 ALA A C 1
ATOM 886 O O . ALA A 1 114 ? 4.328 -7.07 -12.68 1 93.88 114 ALA A O 1
ATOM 887 N N . GLY A 1 115 ? 6.258 -6.766 -13.695 1 92.88 115 GLY A N 1
ATOM 888 C CA . GLY A 1 115 ? 6.633 -5.586 -12.938 1 92.88 115 GLY A CA 1
ATOM 889 C C . GLY A 1 115 ? 8.062 -5.141 -13.188 1 92.88 115 GLY A C 1
ATOM 890 O O . GLY A 1 115 ? 8.867 -5.895 -13.742 1 92.88 115 GLY A O 1
ATOM 891 N N . LEU A 1 116 ? 8.344 -3.904 -12.859 1 92.56 116 LEU A N 1
ATOM 892 C CA . LEU A 1 116 ? 9.672 -3.324 -13.039 1 92.56 116 LEU A CA 1
ATOM 893 C C . LEU A 1 116 ? 9.891 -2.166 -12.07 1 92.56 116 LEU A C 1
ATOM 895 O O . LEU A 1 116 ? 8.992 -1.348 -11.859 1 92.56 116 LEU A O 1
ATOM 899 N N . ALA A 1 117 ? 11.039 -2.217 -11.453 1 94.69 117 ALA A N 1
ATOM 900 C CA . ALA A 1 117 ? 11.438 -1.106 -10.594 1 94.69 117 ALA A CA 1
ATOM 901 C C . ALA A 1 117 ? 12.469 -0.218 -11.289 1 94.69 117 ALA A C 1
ATOM 903 O O . ALA A 1 117 ? 13.352 -0.713 -11.992 1 94.69 117 ALA A O 1
ATOM 904 N N . VAL A 1 118 ? 12.328 1.079 -11.141 1 95.25 118 VAL A N 1
ATOM 905 C CA . VAL A 1 118 ? 13.328 2.068 -11.539 1 95.25 118 VAL A CA 1
ATOM 906 C C . VAL A 1 118 ? 13.805 2.84 -10.312 1 95.25 118 VAL A C 1
ATOM 908 O O . VAL A 1 118 ? 13.289 3.92 -10.008 1 95.25 118 VAL A O 1
ATOM 911 N N . PRO A 1 119 ? 14.836 2.295 -9.688 1 95.75 119 PRO A N 1
ATOM 912 C CA . PRO A 1 119 ? 15.273 2.922 -8.438 1 95.75 119 PRO A CA 1
ATOM 913 C C . PRO A 1 119 ? 15.773 4.352 -8.641 1 95.75 119 PRO A C 1
ATOM 915 O O . PRO A 1 119 ? 16.359 4.668 -9.68 1 95.75 119 PRO A O 1
ATOM 918 N N . GLY A 1 120 ? 15.625 5.18 -7.727 1 96 120 GLY A N 1
ATOM 919 C CA . GLY A 1 120 ? 16.016 6.582 -7.68 1 96 120 GLY A CA 1
ATOM 920 C C . GLY A 1 120 ? 15.375 7.34 -6.535 1 96 120 GLY A C 1
ATOM 921 O O . GLY A 1 120 ? 14.32 6.941 -6.027 1 96 120 GLY A O 1
ATOM 922 N N . TYR A 1 121 ? 15.992 8.422 -6.117 1 95.75 121 TYR A N 1
ATOM 923 C CA . TYR A 1 121 ? 15.43 9.234 -5.039 1 95.75 121 TYR A CA 1
ATOM 924 C C . TYR A 1 121 ? 14.242 10.047 -5.535 1 95.75 121 TYR A C 1
ATOM 926 O O . TYR A 1 121 ? 14.195 10.445 -6.703 1 95.75 121 TYR A O 1
ATOM 934 N N . PHE A 1 122 ? 13.383 10.367 -4.625 1 97.62 122 PHE A N 1
ATOM 935 C CA . PHE A 1 122 ? 12.156 11.109 -4.863 1 97.62 122 PHE A CA 1
ATOM 936 C C . PHE A 1 122 ? 12.453 12.438 -5.559 1 97.62 122 PHE A C 1
ATOM 938 O O . PHE A 1 122 ? 11.797 12.781 -6.543 1 97.62 122 PHE A O 1
ATOM 945 N N . ILE A 1 123 ? 13.445 13.133 -5.137 1 96.19 123 ILE A N 1
ATOM 946 C CA . ILE A 1 123 ? 13.734 14.484 -5.613 1 96.19 123 ILE A CA 1
ATOM 947 C C . ILE A 1 123 ? 14.367 14.414 -7.004 1 96.19 123 ILE A C 1
ATOM 949 O O . ILE A 1 123 ? 14.367 15.398 -7.742 1 96.19 123 ILE A O 1
ATOM 953 N N . GLU A 1 124 ? 14.82 13.203 -7.43 1 95.12 124 GLU A N 1
ATOM 954 C CA . GLU A 1 124 ? 15.547 13.055 -8.688 1 95.12 124 GLU A CA 1
ATOM 955 C C . GLU A 1 124 ? 14.656 12.469 -9.781 1 95.12 124 GLU A C 1
ATOM 957 O O . GLU A 1 124 ? 15.031 12.453 -10.953 1 95.12 124 GLU A O 1
ATOM 962 N N . GLN A 1 125 ? 13.57 12.008 -9.438 1 95.94 125 GLN A N 1
ATOM 963 C CA . GLN A 1 125 ? 12.719 11.305 -10.391 1 95.94 125 GLN A CA 1
ATOM 964 C C . GLN A 1 125 ? 11.477 12.125 -10.727 1 95.94 125 GLN A C 1
ATOM 966 O O . GLN A 1 125 ? 10.906 12.789 -9.852 1 95.94 125 GLN A O 1
ATOM 971 N N . ASP A 1 126 ? 11.094 12.016 -11.977 1 95.81 126 ASP A N 1
ATOM 972 C CA . ASP A 1 126 ? 9.906 12.734 -12.414 1 95.81 126 ASP A CA 1
ATOM 973 C C . ASP A 1 126 ? 8.641 11.938 -12.102 1 95.81 126 ASP A C 1
ATOM 975 O O . ASP A 1 126 ? 8.695 10.719 -11.93 1 95.81 126 ASP A O 1
ATOM 979 N N . GLU A 1 127 ? 7.5 12.68 -12.102 1 97.75 127 GLU A N 1
ATOM 980 C CA . GLU A 1 127 ? 6.211 12.062 -11.82 1 97.75 127 GLU A CA 1
ATOM 981 C C . GLU A 1 127 ? 5.902 10.938 -12.805 1 97.75 127 GLU A C 1
ATOM 983 O O . GLU A 1 127 ? 5.23 9.961 -12.453 1 97.75 127 GLU A O 1
ATOM 988 N N . ASP A 1 128 ? 6.465 11.055 -13.977 1 97.81 128 ASP A N 1
ATOM 989 C CA . ASP A 1 128 ? 6.18 10.078 -15.016 1 97.81 128 ASP A CA 1
ATOM 990 C C . ASP A 1 128 ? 6.652 8.68 -14.609 1 97.81 128 ASP A C 1
ATOM 992 O O . ASP A 1 128 ? 6.043 7.68 -14.992 1 97.81 128 ASP A O 1
ATOM 996 N N . ILE A 1 129 ? 7.746 8.578 -13.883 1 97.81 129 ILE A N 1
ATOM 997 C CA . ILE A 1 129 ? 8.258 7.285 -13.445 1 97.81 129 ILE A CA 1
ATOM 998 C C . ILE A 1 129 ? 7.316 6.684 -12.406 1 97.81 129 ILE A C 1
ATOM 1000 O O . ILE A 1 129 ? 7.059 5.477 -12.422 1 97.81 129 ILE A O 1
ATOM 1004 N N . PHE A 1 130 ? 6.801 7.539 -11.492 1 98.5 130 PHE A N 1
ATOM 1005 C CA . PHE A 1 130 ? 5.805 7.082 -10.531 1 98.5 130 PHE A CA 1
ATOM 1006 C C . PHE A 1 130 ? 4.574 6.539 -11.242 1 98.5 130 PHE A C 1
ATOM 1008 O O . PHE A 1 130 ? 4.066 5.469 -10.898 1 98.5 130 PHE A O 1
ATOM 1015 N N . GLU A 1 131 ? 4.125 7.277 -12.219 1 98.56 131 GLU A N 1
ATOM 1016 C CA . GLU A 1 131 ? 2.922 6.922 -12.961 1 98.56 131 GLU A CA 1
ATOM 1017 C C . GLU A 1 131 ? 3.109 5.613 -13.727 1 98.56 131 GLU A C 1
ATOM 1019 O O . GLU A 1 131 ? 2.252 4.73 -13.68 1 98.56 131 GLU A O 1
ATOM 1024 N N . SER A 1 132 ? 4.219 5.504 -14.438 1 98.25 132 SER A N 1
ATOM 1025 C CA . SER A 1 132 ? 4.453 4.309 -15.242 1 98.25 132 SER A CA 1
ATOM 1026 C C . SER A 1 132 ? 4.645 3.078 -14.367 1 98.25 132 SER A C 1
ATOM 1028 O O . SER A 1 132 ? 4.203 1.981 -14.719 1 98.25 132 SER A O 1
ATOM 1030 N N . THR A 1 133 ? 5.316 3.223 -13.25 1 98.19 133 THR A N 1
ATOM 1031 C CA . THR A 1 133 ? 5.504 2.117 -12.32 1 98.19 133 THR A CA 1
ATOM 1032 C C . THR A 1 133 ? 4.164 1.643 -11.766 1 98.19 133 THR A C 1
ATOM 1034 O O . THR A 1 133 ? 3.895 0.44 -11.719 1 98.19 133 THR A O 1
ATOM 1037 N N . MET A 1 134 ? 3.318 2.582 -11.352 1 98.75 134 MET A N 1
ATOM 1038 C CA . MET A 1 134 ? 1.987 2.254 -10.852 1 98.75 134 MET A CA 1
ATOM 1039 C C . MET A 1 134 ? 1.15 1.575 -11.93 1 98.75 134 MET A C 1
ATOM 1041 O O . MET A 1 134 ? 0.421 0.622 -11.648 1 98.75 134 MET A O 1
ATOM 1045 N N . GLN A 1 135 ? 1.271 2.066 -13.094 1 98.62 135 GLN A N 1
ATOM 1046 C CA . GLN A 1 135 ? 0.512 1.527 -14.219 1 98.62 135 GLN A CA 1
ATOM 1047 C C . GLN A 1 135 ? 0.9 0.079 -14.5 1 98.62 135 GLN A C 1
ATOM 1049 O O . GLN A 1 135 ? 0.034 -0.768 -14.734 1 98.62 135 GLN A O 1
ATOM 1054 N N . LEU A 1 136 ? 2.129 -0.174 -14.5 1 98.25 136 LEU A N 1
ATOM 1055 C CA . LEU A 1 136 ? 2.621 -1.506 -14.836 1 98.25 136 LEU A CA 1
ATOM 1056 C C . LEU A 1 136 ? 2.406 -2.471 -13.672 1 98.25 136 LEU A C 1
ATOM 1058 O O . LEU A 1 136 ? 1.788 -3.523 -13.844 1 98.25 136 LEU A O 1
ATOM 1062 N N . ASP A 1 137 ? 2.879 -2.113 -12.531 1 98.25 137 ASP A N 1
ATOM 1063 C CA . ASP A 1 137 ? 2.959 -3.057 -11.422 1 98.25 137 ASP A CA 1
ATOM 1064 C C . ASP A 1 137 ? 1.592 -3.258 -10.773 1 98.25 137 ASP A C 1
ATOM 1066 O O . ASP A 1 137 ? 1.171 -4.391 -10.531 1 98.25 137 ASP A O 1
ATOM 1070 N N . TYR A 1 138 ? 0.918 -2.174 -10.477 1 98.75 138 TYR A N 1
ATOM 1071 C CA . TYR A 1 138 ? -0.355 -2.283 -9.773 1 98.75 138 TYR A CA 1
ATOM 1072 C C . TYR A 1 138 ? -1.506 -2.473 -10.75 1 98.75 138 TYR A C 1
ATOM 1074 O O . TYR A 1 138 ? -2.213 -3.482 -10.703 1 98.75 138 TYR A O 1
ATOM 1082 N N . PHE A 1 139 ? -1.718 -1.505 -11.664 1 98.88 139 PHE A N 1
ATOM 1083 C CA . PHE A 1 139 ? -2.883 -1.58 -12.539 1 98.88 139 PHE A CA 1
ATOM 1084 C C . PHE A 1 139 ? -2.793 -2.793 -13.453 1 98.88 139 PHE A C 1
ATOM 1086 O O . PHE A 1 139 ? -3.809 -3.428 -13.75 1 98.88 139 PHE A O 1
ATOM 1093 N N . GLY A 1 140 ? -1.618 -3.07 -13.938 1 98.69 140 GLY A N 1
ATOM 1094 C CA . GLY A 1 140 ? -1.466 -4.293 -14.711 1 98.69 140 GLY A CA 1
ATOM 1095 C C . GLY A 1 140 ? -1.987 -5.523 -13.992 1 98.69 140 GLY A C 1
ATOM 1096 O O . GLY A 1 140 ? -2.75 -6.305 -14.562 1 98.69 140 GLY A O 1
ATOM 1097 N N . SER A 1 141 ? -1.571 -5.703 -12.727 1 98.56 141 SER A N 1
ATOM 1098 C CA . SER A 1 141 ? -2.029 -6.824 -11.914 1 98.56 141 SER A CA 1
ATOM 1099 C C . SER A 1 141 ? -3.533 -6.754 -11.672 1 98.56 141 SER A C 1
ATOM 1101 O O . SER A 1 141 ? -4.215 -7.781 -11.664 1 98.56 141 SER A O 1
ATOM 1103 N N . LEU A 1 142 ? -4.016 -5.547 -11.453 1 98.81 142 LEU A N 1
ATOM 1104 C CA . LEU A 1 142 ? -5.445 -5.344 -11.25 1 98.81 142 LEU A CA 1
ATOM 1105 C C . LEU A 1 142 ? -6.238 -5.777 -12.477 1 98.81 142 LEU A C 1
ATOM 1107 O O . LEU A 1 142 ? -7.242 -6.484 -12.359 1 98.81 142 LEU A O 1
ATOM 1111 N N . TYR A 1 143 ? -5.797 -5.344 -13.641 1 98.81 143 TYR A N 1
ATOM 1112 C CA . TYR A 1 143 ? -6.516 -5.629 -14.875 1 98.81 143 TYR A CA 1
ATOM 1113 C C . TYR A 1 143 ? -6.562 -7.129 -15.148 1 98.81 143 TYR A C 1
ATOM 1115 O O . TYR A 1 143 ? -7.605 -7.664 -15.531 1 98.81 143 TYR A O 1
ATOM 1123 N N . THR A 1 144 ? -5.453 -7.789 -14.977 1 98.75 144 THR A N 1
ATOM 1124 C CA . THR A 1 144 ? -5.398 -9.227 -15.195 1 98.75 144 THR A CA 1
ATOM 1125 C C . THR A 1 144 ? -6.328 -9.953 -14.227 1 98.75 144 THR A C 1
ATOM 1127 O O . THR A 1 144 ? -7.055 -10.867 -14.625 1 98.75 144 THR A O 1
ATOM 1130 N N . THR A 1 145 ? -6.316 -9.547 -13.031 1 98.81 145 THR A N 1
ATOM 1131 C CA . THR A 1 145 ? -7.164 -10.156 -12.008 1 98.81 145 THR A CA 1
ATOM 1132 C C . THR A 1 145 ? -8.641 -9.906 -12.312 1 98.81 145 THR A C 1
ATOM 1134 O O . THR A 1 145 ? -9.461 -10.82 -12.211 1 98.81 145 THR A O 1
ATOM 1137 N N . LYS A 1 146 ? -8.977 -8.656 -12.672 1 98.62 146 LYS A N 1
ATOM 1138 C CA . LYS A 1 146 ? -10.344 -8.297 -13.031 1 98.62 146 LYS A CA 1
ATOM 1139 C C . LYS A 1 146 ? -10.852 -9.148 -14.188 1 98.62 146 LYS A C 1
ATOM 1141 O O . LYS A 1 146 ? -12.039 -9.477 -14.242 1 98.62 146 LYS A O 1
ATOM 1146 N N . ALA A 1 147 ? -9.984 -9.438 -15.102 1 98.5 147 ALA A N 1
ATOM 1147 C CA . ALA A 1 147 ? -10.367 -1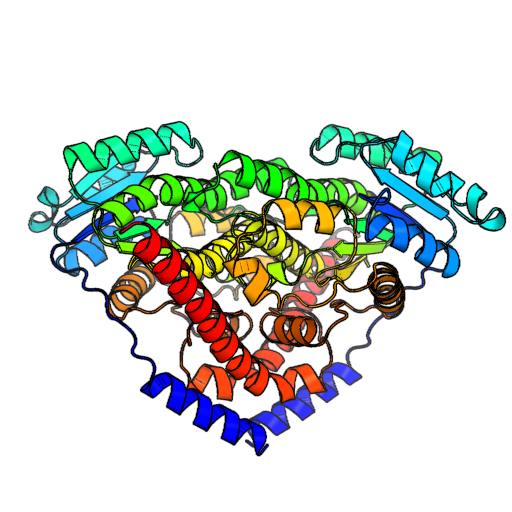0.172 -16.312 1 98.5 147 ALA A CA 1
ATOM 1148 C C . ALA A 1 147 ? -10.562 -11.656 -16 1 98.5 147 ALA A C 1
ATOM 1150 O O . ALA A 1 147 ? -11.398 -12.32 -16.625 1 98.5 147 ALA A O 1
ATOM 1151 N N . VAL A 1 148 ? -9.891 -12.234 -15.031 1 98.75 148 VAL A N 1
ATOM 1152 C CA . VAL A 1 148 ? -9.836 -13.68 -14.836 1 98.75 148 VAL A CA 1
ATOM 1153 C C . VAL A 1 148 ? -10.859 -14.102 -13.781 1 98.75 148 VAL A C 1
ATOM 1155 O O . VAL A 1 148 ? -11.43 -15.188 -13.867 1 98.75 148 VAL A O 1
ATOM 1158 N N . VAL A 1 149 ? -11.125 -13.25 -12.805 1 98.62 149 VAL A N 1
ATOM 1159 C CA . VAL A 1 149 ? -11.883 -13.602 -11.609 1 98.62 149 VAL A CA 1
ATOM 1160 C C . VAL A 1 149 ? -13.281 -14.062 -12 1 98.62 149 VAL A C 1
ATOM 1162 O O . VAL A 1 149 ? -13.766 -15.094 -11.516 1 98.62 149 VAL A O 1
ATOM 1165 N N . PRO A 1 150 ? -13.984 -13.328 -12.938 1 98.06 150 PRO A N 1
ATOM 1166 C CA . PRO A 1 150 ? -15.32 -13.812 -13.312 1 98.06 150 PRO A CA 1
ATOM 1167 C C . PRO A 1 150 ? -15.289 -15.242 -13.859 1 98.06 150 PRO A C 1
ATOM 1169 O O . PRO A 1 150 ? -16.188 -16.031 -13.562 1 98.06 150 PRO A O 1
ATOM 1172 N N . HIS A 1 151 ? -14.32 -15.547 -14.609 1 98.31 151 HIS A N 1
ATOM 1173 C CA . HIS A 1 151 ? -14.156 -16.891 -15.164 1 98.31 151 HIS A CA 1
ATOM 1174 C C . HIS A 1 151 ? -13.922 -17.922 -14.055 1 98.31 151 HIS A C 1
ATOM 1176 O O . HIS A 1 151 ? -14.492 -19.016 -14.086 1 98.31 151 HIS A O 1
ATOM 1182 N N . MET A 1 152 ? -13.086 -17.594 -13.055 1 98.44 152 MET A N 1
ATOM 1183 C CA . MET A 1 152 ? -12.82 -18.484 -11.93 1 98.44 152 MET A CA 1
ATOM 1184 C C . MET A 1 152 ? -14.086 -18.719 -11.117 1 98.44 152 MET A C 1
ATOM 1186 O O . MET A 1 152 ? -14.328 -19.844 -10.656 1 98.44 152 MET A O 1
ATOM 1190 N N . ILE A 1 153 ? -14.812 -17.656 -10.93 1 97.81 153 ILE A N 1
ATOM 1191 C CA . ILE A 1 153 ? -16.062 -17.781 -10.203 1 97.81 153 ILE A CA 1
ATOM 1192 C C . ILE A 1 153 ? -17 -18.75 -10.93 1 97.81 153 ILE A C 1
ATOM 1194 O O . ILE A 1 153 ? -17.562 -19.656 -10.32 1 97.81 153 ILE A O 1
ATOM 1198 N N . GLU A 1 154 ? -17.125 -18.578 -12.227 1 97.25 154 GLU A N 1
ATOM 1199 C CA . GLU A 1 154 ? -17.984 -19.422 -13.047 1 97.25 154 GLU A CA 1
ATOM 1200 C C . GLU A 1 154 ? -17.562 -20.875 -13.008 1 97.25 154 GLU A C 1
ATOM 1202 O O . GLU A 1 154 ? -18.391 -21.781 -13.102 1 97.25 154 GLU A O 1
ATOM 1207 N N . ASN A 1 155 ? -16.312 -21.094 -12.828 1 97.19 155 ASN A N 1
ATOM 1208 C CA . ASN A 1 155 ? -15.781 -22.453 -12.883 1 97.19 155 ASN A CA 1
ATOM 1209 C C . ASN A 1 155 ? -15.562 -23.031 -11.492 1 97.19 155 ASN A C 1
ATOM 1211 O O . ASN A 1 155 ? -14.898 -24.062 -11.336 1 97.19 155 ASN A O 1
ATOM 1215 N N . GLY A 1 156 ? -15.977 -22.344 -10.477 1 96.44 156 GLY A N 1
ATOM 1216 C CA . GLY A 1 156 ? -16.062 -22.906 -9.141 1 96.44 156 GLY A CA 1
ATOM 1217 C C . GLY A 1 156 ? -14.844 -22.609 -8.289 1 96.44 156 GLY A C 1
ATOM 1218 O O . GLY A 1 156 ? -14.664 -23.188 -7.219 1 96.44 156 GLY A O 1
ATOM 1219 N N . GLY A 1 157 ? -13.938 -21.797 -8.844 1 97.5 157 GLY A N 1
ATOM 1220 C CA . GLY A 1 157 ? -12.82 -21.406 -7.996 1 97.5 157 GLY A CA 1
ATOM 1221 C C . GLY A 1 157 ? -11.523 -21.234 -8.758 1 97.5 157 GLY A C 1
ATOM 1222 O O . GLY A 1 157 ? -11.516 -21.234 -9.992 1 97.5 157 GLY A O 1
ATOM 1223 N N . GLY A 1 158 ? -10.469 -21.031 -7.953 1 97.94 158 GLY A N 1
ATOM 1224 C CA . GLY A 1 158 ? -9.133 -20.844 -8.492 1 97.94 158 GLY A CA 1
ATOM 1225 C C . GLY A 1 158 ? -8.141 -20.312 -7.469 1 97.94 158 GLY A C 1
ATOM 1226 O O . GLY A 1 158 ? -8.422 -20.328 -6.266 1 97.94 158 GLY A O 1
ATOM 1227 N N . HIS A 1 159 ? -6.961 -20.016 -7.914 1 98.69 159 HIS A N 1
ATOM 1228 C CA . HIS A 1 159 ? -5.906 -19.469 -7.074 1 98.69 159 HIS A CA 1
ATOM 1229 C C . HIS A 1 159 ? -5.191 -18.312 -7.77 1 98.69 159 HIS A C 1
ATOM 1231 O O . HIS A 1 159 ? -4.914 -18.375 -8.969 1 98.69 159 HIS A O 1
ATOM 1237 N N . ILE A 1 160 ? -5.016 -17.25 -7.078 1 98.81 160 ILE A N 1
ATOM 1238 C CA . ILE A 1 160 ? -4.355 -16.078 -7.645 1 98.81 160 ILE A CA 1
ATOM 1239 C C . ILE A 1 160 ? -3.084 -15.773 -6.859 1 98.81 160 ILE A C 1
ATOM 1241 O O . ILE A 1 160 ? -3.109 -15.695 -5.629 1 98.81 160 ILE A O 1
ATOM 1245 N N . VAL A 1 161 ? -1.964 -15.656 -7.555 1 98.88 161 VAL A N 1
ATOM 1246 C CA . VAL A 1 161 ? -0.665 -15.32 -6.984 1 98.88 161 VAL A CA 1
ATOM 1247 C C . VAL A 1 161 ? -0.29 -13.883 -7.367 1 98.88 161 VAL A C 1
ATOM 1249 O O . VAL A 1 161 ? -0.285 -13.531 -8.547 1 98.88 161 VAL A O 1
ATOM 1252 N N . PHE A 1 162 ? -0.048 -13.039 -6.391 1 98.69 162 PHE A N 1
ATOM 1253 C CA . PHE A 1 162 ? 0.526 -11.711 -6.602 1 98.69 162 PHE A CA 1
ATOM 1254 C C . PHE A 1 162 ? 2.002 -11.695 -6.227 1 98.69 162 PHE A C 1
ATOM 1256 O O . PHE A 1 162 ? 2.381 -12.18 -5.156 1 98.69 162 PHE A O 1
ATOM 1263 N N . VAL A 1 163 ? 2.822 -11.188 -7.098 1 96.94 163 VAL A N 1
ATOM 1264 C CA . VAL A 1 163 ? 4.238 -11.016 -6.797 1 96.94 163 VAL A CA 1
ATOM 1265 C C . VAL A 1 163 ? 4.512 -9.555 -6.426 1 96.94 163 VAL A C 1
ATOM 1267 O O . VAL A 1 163 ? 4.617 -8.695 -7.301 1 96.94 163 VAL A O 1
ATOM 1270 N N . SER A 1 164 ? 4.629 -9.305 -5.211 1 95.94 164 SER A N 1
ATOM 1271 C CA . SER A 1 164 ? 5.023 -7.996 -4.695 1 95.94 164 SER A CA 1
ATOM 1272 C C . SER A 1 164 ? 6.531 -7.914 -4.48 1 95.94 164 SER A C 1
ATOM 1274 O O . SER A 1 164 ? 7.309 -8.234 -5.383 1 95.94 164 SER A O 1
ATOM 1276 N N . SER A 1 165 ? 6.98 -7.512 -3.334 1 93 165 SER A N 1
ATOM 1277 C CA . SER A 1 165 ? 8.375 -7.336 -2.938 1 93 165 SER A CA 1
ATOM 1278 C C . SER A 1 165 ? 8.492 -7.074 -1.44 1 93 165 SER A C 1
ATOM 1280 O O . SER A 1 165 ? 7.488 -6.859 -0.76 1 93 165 SER A O 1
ATOM 1282 N N . THR A 1 166 ? 9.742 -7.234 -0.985 1 93.19 166 THR A N 1
ATOM 1283 C CA . THR A 1 166 ? 10 -6.672 0.336 1 93.19 166 THR A CA 1
ATOM 1284 C C . THR A 1 166 ? 9.578 -5.207 0.393 1 93.19 166 THR A C 1
ATOM 1286 O O . THR A 1 166 ? 9.078 -4.738 1.417 1 93.19 166 THR A O 1
ATOM 1289 N N . CYS A 1 167 ? 9.648 -4.516 -0.693 1 95.31 167 CYS A N 1
ATOM 1290 C CA . CYS A 1 167 ? 9.281 -3.107 -0.826 1 95.31 167 CYS A CA 1
ATOM 1291 C C . CYS A 1 167 ? 7.77 -2.926 -0.761 1 95.31 167 CYS A C 1
ATOM 1293 O O . CYS A 1 167 ? 7.277 -1.798 -0.773 1 95.31 167 CYS A O 1
ATOM 1295 N N . GLY A 1 168 ? 7.035 -3.986 -0.646 1 97 168 GLY A N 1
ATOM 1296 C CA . GLY A 1 168 ? 5.586 -3.914 -0.513 1 97 168 GLY A CA 1
ATOM 1297 C C . GLY A 1 168 ? 5.121 -3.855 0.929 1 97 168 GLY A C 1
ATOM 1298 O O . GLY A 1 168 ? 3.953 -3.572 1.199 1 97 168 GLY A O 1
ATOM 1299 N N . VAL A 1 169 ? 6.121 -4.039 1.868 1 95.81 169 VAL A N 1
ATOM 1300 C CA . VAL A 1 169 ? 5.695 -4.07 3.264 1 95.81 169 VAL A CA 1
ATOM 1301 C C . VAL A 1 169 ? 6.586 -3.148 4.094 1 95.81 169 VAL A C 1
ATOM 1303 O O . VAL A 1 169 ? 6.246 -2.801 5.227 1 95.81 169 VAL A O 1
ATOM 1306 N N . VAL A 1 170 ? 7.723 -2.709 3.512 1 96.12 170 VAL A N 1
ATOM 1307 C CA . VAL A 1 170 ? 8.57 -1.731 4.184 1 96.12 170 VAL A CA 1
ATOM 1308 C C . VAL A 1 170 ? 9.086 -0.712 3.168 1 96.12 170 VAL A C 1
ATOM 1310 O O . VAL A 1 170 ? 9.375 -1.062 2.02 1 96.12 170 VAL A O 1
ATOM 1313 N N . GLY A 1 171 ? 9.258 0.526 3.645 1 96 171 GLY A N 1
ATOM 1314 C CA . GLY A 1 171 ? 9.867 1.551 2.809 1 96 171 GLY A CA 1
ATOM 1315 C C . GLY A 1 171 ? 11.375 1.447 2.74 1 96 171 GLY A C 1
ATOM 1316 O O . GLY A 1 171 ? 12.039 1.256 3.762 1 96 171 GLY A O 1
ATOM 1317 N N . VAL A 1 172 ? 11.93 1.525 1.534 1 95.31 172 VAL A N 1
ATOM 1318 C CA . VAL A 1 172 ? 13.367 1.463 1.317 1 95.31 172 VAL A CA 1
ATOM 1319 C C . VAL A 1 172 ? 13.828 2.689 0.532 1 95.31 172 VAL A C 1
ATOM 1321 O O . VAL A 1 172 ? 13.398 2.906 -0.602 1 95.31 172 VAL A O 1
ATOM 1324 N N . PRO A 1 173 ? 14.758 3.459 1.125 1 96.44 173 PRO A N 1
ATOM 1325 C CA . PRO A 1 173 ? 15.266 4.609 0.375 1 96.44 173 PRO A CA 1
ATOM 1326 C C . PRO A 1 173 ? 15.812 4.223 -0.997 1 96.44 173 PRO A C 1
ATOM 1328 O O . PRO A 1 173 ? 16.516 3.211 -1.125 1 96.44 173 PRO A O 1
ATOM 1331 N N . GLY A 1 174 ? 15.445 5.012 -1.985 1 96.56 174 GLY A N 1
ATOM 1332 C CA . GLY A 1 174 ? 15.844 4.723 -3.354 1 96.56 174 GLY A CA 1
ATOM 1333 C C . GLY A 1 174 ? 14.766 4.004 -4.148 1 96.56 174 GLY A C 1
ATOM 1334 O O . GLY A 1 174 ? 14.875 3.869 -5.367 1 96.56 174 GLY A O 1
ATOM 1335 N N . TYR A 1 175 ? 13.711 3.6 -3.49 1 97.06 175 TYR A N 1
ATOM 1336 C CA . TYR A 1 175 ? 12.617 2.885 -4.141 1 97.06 175 TYR A CA 1
ATOM 1337 C C . TYR A 1 175 ? 11.289 3.617 -3.949 1 97.06 175 TYR A C 1
ATOM 1339 O O . TYR A 1 175 ? 10.234 2.99 -3.881 1 97.06 175 TYR A O 1
ATOM 1347 N N . THR A 1 176 ? 11.328 4.887 -3.873 1 97.5 176 THR A N 1
ATOM 1348 C CA . THR A 1 176 ? 10.125 5.668 -3.586 1 97.5 176 THR A CA 1
ATOM 1349 C C . THR A 1 176 ? 9.141 5.586 -4.746 1 97.5 176 THR A C 1
ATOM 1351 O O . THR A 1 176 ? 7.93 5.746 -4.551 1 97.5 176 THR A O 1
ATOM 1354 N N . THR A 1 177 ? 9.594 5.336 -5.996 1 97.31 177 THR A N 1
ATOM 1355 C CA . THR A 1 177 ? 8.703 5.16 -7.133 1 97.31 177 THR A CA 1
ATOM 1356 C C . THR A 1 177 ? 8.094 3.758 -7.133 1 97.31 177 THR A C 1
ATOM 1358 O O . THR A 1 177 ? 7.035 3.533 -7.723 1 97.31 177 THR A O 1
ATOM 1361 N N . TYR A 1 178 ? 8.711 2.83 -6.477 1 97.81 178 TYR A N 1
ATOM 1362 C CA . TYR A 1 178 ? 8.398 1.407 -6.551 1 97.81 178 TYR A CA 1
ATOM 1363 C C . TYR A 1 178 ? 7.586 0.965 -5.34 1 97.81 178 TYR A C 1
ATOM 1365 O O . TYR A 1 178 ? 6.59 0.252 -5.484 1 97.81 178 TYR A O 1
ATOM 1373 N N . CYS A 1 179 ? 7.914 1.424 -4.121 1 98.25 179 CYS A N 1
ATOM 1374 C CA . CYS A 1 179 ? 7.293 0.983 -2.879 1 98.25 179 CYS A CA 1
ATOM 1375 C C . CYS A 1 179 ? 5.789 1.219 -2.906 1 98.25 179 CYS A C 1
ATOM 1377 O O . CYS A 1 179 ? 5.008 0.306 -2.629 1 98.25 179 CYS A O 1
ATOM 1379 N N . PRO A 1 180 ? 5.348 2.391 -3.34 1 98.69 180 PRO A N 1
ATOM 1380 C CA . PRO A 1 180 ? 3.898 2.611 -3.328 1 98.69 180 PRO A CA 1
ATOM 1381 C C . PRO A 1 180 ? 3.141 1.602 -4.184 1 98.69 180 PRO A C 1
ATOM 1383 O O . PRO A 1 180 ? 2.094 1.099 -3.771 1 98.69 180 PRO A O 1
ATOM 1386 N N . ALA A 1 181 ? 3.637 1.306 -5.332 1 98.69 181 ALA A N 1
ATOM 1387 C CA . ALA A 1 181 ? 2.971 0.355 -6.219 1 98.69 181 ALA A CA 1
ATOM 1388 C C . ALA A 1 181 ? 2.889 -1.027 -5.578 1 98.69 181 ALA A C 1
ATOM 1390 O O . ALA A 1 181 ? 1.853 -1.692 -5.656 1 98.69 181 ALA A O 1
ATOM 1391 N N . LYS A 1 182 ? 3.969 -1.458 -4.992 1 98.62 182 LYS A N 1
ATOM 1392 C CA . LYS A 1 182 ? 4 -2.787 -4.387 1 98.62 182 LYS A CA 1
ATOM 1393 C C . LYS A 1 182 ? 3.168 -2.83 -3.107 1 98.62 182 LYS A C 1
ATOM 1395 O O . LYS A 1 182 ? 2.568 -3.857 -2.785 1 98.62 182 LYS A O 1
ATOM 1400 N N . TYR A 1 183 ? 3.102 -1.699 -2.348 1 98.56 183 TYR A N 1
ATOM 1401 C CA . TYR A 1 183 ? 2.154 -1.584 -1.245 1 98.56 183 TYR A CA 1
ATOM 1402 C C . TYR A 1 183 ? 0.72 -1.726 -1.742 1 98.56 183 TYR A C 1
ATOM 1404 O O . TYR A 1 183 ? -0.103 -2.385 -1.103 1 98.56 183 TYR A O 1
ATOM 1412 N N . ALA A 1 184 ? 0.45 -1.07 -2.818 1 98.75 184 ALA A N 1
ATOM 1413 C CA . ALA A 1 184 ? -0.895 -1.131 -3.383 1 98.75 184 ALA A CA 1
ATOM 1414 C C . ALA A 1 184 ? -1.29 -2.568 -3.707 1 98.75 184 ALA A C 1
ATOM 1416 O O . ALA A 1 184 ? -2.434 -2.971 -3.482 1 98.75 184 ALA A O 1
ATOM 1417 N N . ILE A 1 185 ? -0.37 -3.365 -4.215 1 98.69 185 ILE A N 1
ATOM 1418 C CA . ILE A 1 185 ? -0.621 -4.766 -4.535 1 98.69 185 ILE A CA 1
ATOM 1419 C C . ILE A 1 185 ? -0.956 -5.535 -3.262 1 98.69 185 ILE A C 1
ATOM 1421 O O . ILE A 1 185 ? -1.854 -6.383 -3.256 1 98.69 185 ILE A O 1
ATOM 1425 N N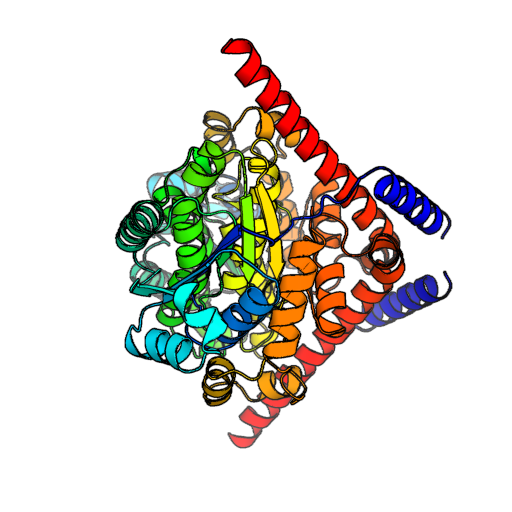 . VAL A 1 186 ? -0.247 -5.258 -2.195 1 98.25 186 VAL A N 1
ATOM 1426 C CA . VAL A 1 186 ? -0.49 -5.918 -0.916 1 98.25 186 VAL A CA 1
ATOM 1427 C C . VAL A 1 186 ? -1.895 -5.578 -0.421 1 98.25 186 VAL A C 1
ATOM 1429 O O . VAL A 1 186 ? -2.635 -6.465 0.016 1 98.25 186 VAL A O 1
ATOM 1432 N N . GLY A 1 187 ? -2.232 -4.285 -0.485 1 98.12 187 GLY A N 1
ATOM 1433 C CA . GLY A 1 187 ? -3.576 -3.881 -0.103 1 98.12 187 GLY A CA 1
ATOM 1434 C C . GLY A 1 187 ? -4.656 -4.543 -0.937 1 98.12 187 GLY A C 1
ATOM 1435 O O . GLY A 1 187 ? -5.699 -4.941 -0.41 1 98.12 187 GLY A O 1
ATOM 1436 N N . LEU A 1 188 ? -4.395 -4.672 -2.227 1 98.56 188 LEU A N 1
ATOM 1437 C CA . LEU A 1 188 ? -5.336 -5.316 -3.133 1 98.56 188 LEU A CA 1
ATOM 1438 C C . LEU A 1 188 ? -5.547 -6.777 -2.746 1 98.56 188 LEU A C 1
ATOM 1440 O O . LEU A 1 188 ? -6.688 -7.219 -2.58 1 98.56 188 LEU A O 1
ATOM 1444 N N . CYS A 1 189 ? -4.453 -7.488 -2.586 1 98.31 189 CYS A N 1
ATOM 1445 C CA . CYS A 1 189 ? -4.512 -8.914 -2.293 1 98.31 189 CYS A CA 1
ATOM 1446 C C . CYS A 1 189 ? -5.223 -9.172 -0.972 1 98.31 189 CYS A C 1
ATOM 1448 O O . CYS A 1 189 ? -6.078 -10.055 -0.885 1 98.31 189 CYS A O 1
ATOM 1450 N N . GLN A 1 190 ? -4.891 -8.422 0.038 1 97.31 190 GLN A N 1
ATOM 1451 C CA . GLN A 1 190 ? -5.484 -8.602 1.358 1 97.31 190 GLN A CA 1
ATOM 1452 C C . GLN A 1 190 ? -6.996 -8.391 1.313 1 97.31 190 GLN A C 1
ATOM 1454 O O . GLN A 1 190 ? -7.754 -9.141 1.928 1 97.31 190 GLN A O 1
ATOM 1459 N N . THR A 1 191 ? -7.441 -7.414 0.65 1 97.75 191 THR A N 1
ATOM 1460 C CA . THR A 1 191 ? -8.867 -7.098 0.588 1 97.75 191 THR A CA 1
ATOM 1461 C C . THR A 1 191 ? -9.609 -8.125 -0.259 1 97.75 191 THR A C 1
ATOM 1463 O O . THR A 1 191 ? -10.695 -8.57 0.113 1 97.75 191 THR A O 1
ATOM 1466 N N . LEU A 1 192 ? -8.992 -8.523 -1.343 1 98 192 LEU A N 1
ATOM 1467 C CA . LEU A 1 192 ? -9.594 -9.5 -2.246 1 98 192 LEU A CA 1
ATOM 1468 C C . LEU A 1 192 ? -9.789 -10.844 -1.548 1 98 192 LEU A C 1
ATOM 1470 O O . LEU A 1 192 ? -10.773 -11.539 -1.802 1 98 192 LEU A O 1
ATOM 1474 N N . ARG A 1 193 ? -8.797 -11.211 -0.773 1 97 193 ARG A N 1
ATOM 1475 C CA . ARG A 1 193 ? -8.844 -12.5 -0.098 1 97 193 ARG A CA 1
ATOM 1476 C C . ARG A 1 193 ? -10.18 -12.688 0.621 1 97 193 ARG A C 1
ATOM 1478 O O . ARG A 1 193 ? -10.812 -13.742 0.494 1 97 193 ARG A O 1
ATOM 1485 N N . SER A 1 194 ? -10.57 -11.672 1.317 1 95.62 194 SER A N 1
ATOM 1486 C CA . SER A 1 194 ? -11.812 -11.766 2.078 1 95.62 194 SER A CA 1
ATOM 1487 C C . SER A 1 194 ? -13.031 -11.672 1.163 1 95.62 194 SER A C 1
ATOM 1489 O O . SER A 1 194 ? -14 -12.406 1.341 1 95.62 194 SER A O 1
ATOM 1491 N N . GLU A 1 195 ? -13.023 -10.805 0.194 1 97 195 GLU A N 1
ATOM 1492 C CA . GLU A 1 195 ? -14.172 -10.562 -0.672 1 97 195 GLU A CA 1
ATOM 1493 C C . GLU A 1 195 ? -14.5 -11.781 -1.521 1 97 195 GLU A C 1
ATOM 1495 O O . GLU A 1 195 ? -15.656 -12.016 -1.865 1 97 195 GLU A O 1
ATOM 1500 N N . LEU A 1 196 ? -13.469 -12.562 -1.855 1 97.75 196 LEU A N 1
ATOM 1501 C CA . LEU A 1 196 ? -13.688 -13.633 -2.82 1 97.75 196 LEU A CA 1
ATOM 1502 C C . LEU A 1 196 ? -13.719 -14.992 -2.127 1 97.75 196 LEU A C 1
ATOM 1504 O O . LEU A 1 196 ? -13.758 -16.031 -2.791 1 97.75 196 LEU A O 1
ATOM 1508 N N . LEU A 1 197 ? -13.727 -15 -0.841 1 95.12 197 LEU A N 1
ATOM 1509 C CA . LEU A 1 197 ? -13.781 -16.203 -0.032 1 95.12 197 LEU A CA 1
ATOM 1510 C C . LEU A 1 197 ? -14.969 -17.078 -0.429 1 95.12 197 LEU A C 1
ATOM 1512 O O . LEU A 1 197 ? -14.844 -18.297 -0.536 1 95.12 197 LEU A O 1
ATOM 1516 N N . PRO A 1 198 ? -16.094 -16.438 -0.712 1 96.06 198 PRO A N 1
ATOM 1517 C CA . PRO A 1 198 ? -17.281 -17.266 -1.02 1 96.06 198 PRO A CA 1
ATOM 1518 C C . PRO A 1 198 ? -17.141 -18.016 -2.334 1 96.06 198 PRO A C 1
ATOM 1520 O O . PRO A 1 198 ? -17.906 -18.953 -2.598 1 96.06 198 PRO A O 1
ATOM 1523 N N . TYR A 1 199 ? -16.234 -17.672 -3.131 1 97.06 199 TYR A N 1
ATOM 1524 C CA . TYR A 1 199 ? -16.156 -18.219 -4.484 1 97.06 199 TYR A CA 1
ATOM 1525 C C . TYR A 1 199 ? -15.016 -19.219 -4.605 1 97.06 199 TYR A C 1
ATOM 1527 O O . TYR A 1 199 ? -14.617 -19.594 -5.715 1 97.06 199 TYR A O 1
ATOM 1535 N N . ASN A 1 200 ? -14.414 -19.578 -3.496 1 96.12 200 ASN A N 1
ATOM 1536 C CA . ASN A 1 200 ? -13.367 -20.609 -3.445 1 96.12 200 ASN A CA 1
ATOM 1537 C C . ASN A 1 200 ? -12.133 -20.188 -4.238 1 96.12 200 ASN A C 1
ATOM 1539 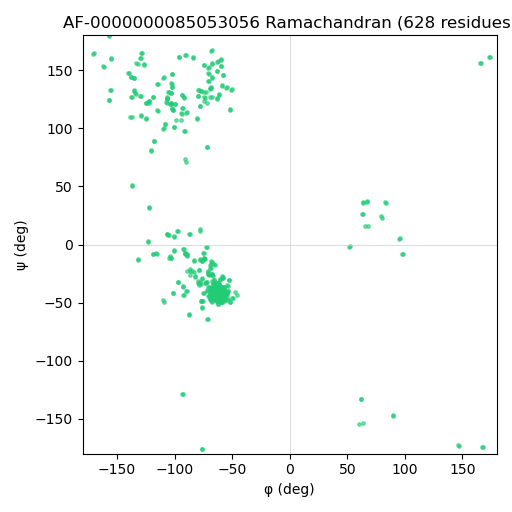O O . ASN A 1 200 ? -11.602 -20.969 -5.023 1 96.12 200 ASN A O 1
ATOM 1543 N N . ILE A 1 201 ? -11.836 -18.969 -4.203 1 97.56 201 ILE A N 1
ATOM 1544 C CA . ILE A 1 201 ? -10.617 -18.438 -4.82 1 97.56 201 ILE A CA 1
ATOM 1545 C C . ILE A 1 201 ? -9.578 -18.172 -3.742 1 97.56 201 ILE A C 1
ATOM 1547 O O . ILE A 1 201 ? -9.828 -17.406 -2.807 1 97.56 201 ILE A O 1
ATOM 1551 N N . GLY A 1 202 ? -8.422 -18.875 -3.783 1 97.12 202 GLY A N 1
ATOM 1552 C CA . GLY A 1 202 ? -7.32 -18.688 -2.85 1 97.12 202 GLY A CA 1
ATOM 1553 C C . GLY A 1 202 ? -6.305 -17.656 -3.324 1 97.12 202 GLY A C 1
ATOM 1554 O O . GLY A 1 202 ? -6.305 -17.281 -4.496 1 97.12 202 GLY A O 1
ATOM 1555 N N . PHE A 1 203 ? -5.5 -17.188 -2.395 1 97.88 203 PHE A N 1
ATOM 1556 C CA . PHE A 1 203 ? -4.535 -16.156 -2.715 1 97.88 203 PHE A CA 1
ATOM 1557 C C . PHE A 1 203 ? -3.174 -16.469 -2.105 1 97.88 203 PHE A C 1
ATOM 1559 O O . PHE A 1 203 ? -3.094 -16.984 -0.992 1 97.88 203 PHE A O 1
ATOM 1566 N N . SER A 1 204 ? -2.113 -16.141 -2.828 1 98.31 204 SER A N 1
ATOM 1567 C CA . SER A 1 204 ? -0.741 -16.125 -2.332 1 98.31 204 SER A CA 1
ATOM 1568 C C . SER A 1 204 ? -0.051 -14.797 -2.66 1 98.31 204 SER A C 1
ATOM 1570 O O . SER A 1 204 ? -0.115 -14.328 -3.797 1 98.31 204 SER A O 1
ATOM 1572 N N . MET A 1 205 ? 0.495 -14.195 -1.683 1 98.19 205 MET A N 1
ATOM 1573 C CA . MET A 1 205 ? 1.312 -13 -1.838 1 98.19 205 MET A CA 1
ATOM 1574 C C . MET A 1 205 ? 2.795 -13.328 -1.72 1 98.19 205 MET A C 1
ATOM 1576 O O . MET A 1 205 ? 3.242 -13.844 -0.693 1 98.19 205 MET A O 1
ATOM 1580 N N . VAL A 1 206 ? 3.555 -13.047 -2.742 1 98.44 206 VAL A N 1
ATOM 1581 C CA . VAL A 1 206 ? 4.977 -13.375 -2.787 1 98.44 206 VAL A CA 1
ATOM 1582 C C . VAL A 1 206 ? 5.805 -12.125 -2.523 1 98.44 206 VAL A C 1
ATOM 1584 O O . VAL A 1 206 ? 5.492 -11.047 -3.033 1 98.44 206 VAL A O 1
ATOM 1587 N N . TYR A 1 207 ? 6.816 -12.258 -1.692 1 97.25 207 TYR A N 1
ATOM 1588 C CA . TYR A 1 207 ? 7.742 -11.18 -1.377 1 97.25 207 TYR A CA 1
ATOM 1589 C C . TYR A 1 207 ? 9.172 -11.562 -1.748 1 97.25 207 TYR A C 1
ATOM 1591 O O . TYR A 1 207 ? 9.992 -11.852 -0.872 1 97.25 207 TYR A O 1
ATOM 1599 N N . PRO A 1 208 ? 9.477 -11.43 -3.012 1 95 208 PRO A N 1
ATOM 1600 C CA . PRO A 1 208 ? 10.836 -11.789 -3.4 1 95 208 PRO A CA 1
ATOM 1601 C C . PRO A 1 208 ? 11.883 -10.805 -2.879 1 95 208 PRO A C 1
ATOM 1603 O O . PRO A 1 208 ? 11.633 -9.594 -2.852 1 95 208 PRO A O 1
ATOM 1606 N N . PRO A 1 209 ? 13 -11.32 -2.451 1 91.44 209 PRO A N 1
ATOM 1607 C CA . PRO A 1 209 ? 14.156 -10.445 -2.223 1 91.44 209 PRO A CA 1
ATOM 1608 C C . PRO A 1 209 ? 14.844 -10.023 -3.52 1 91.44 209 PRO A C 1
ATOM 1610 O O . PRO A 1 209 ? 14.305 -10.25 -4.609 1 91.44 209 PRO A O 1
ATOM 1613 N N . ASP A 1 210 ? 15.953 -9.297 -3.311 1 90.56 210 ASP A N 1
ATOM 1614 C CA . ASP A 1 210 ? 16.766 -9.086 -4.504 1 90.56 210 ASP A CA 1
ATOM 1615 C C . ASP A 1 210 ? 17.062 -10.406 -5.207 1 90.56 210 ASP A C 1
ATOM 1617 O O . ASP A 1 210 ? 17.625 -11.328 -4.598 1 90.56 210 ASP A O 1
ATOM 1621 N N . THR A 1 211 ? 16.562 -10.508 -6.414 1 92.12 211 THR A N 1
ATOM 1622 C CA . THR A 1 211 ? 16.688 -11.734 -7.199 1 92.12 211 THR A CA 1
ATOM 1623 C C . THR A 1 211 ? 17.547 -11.492 -8.438 1 92.12 211 THR A C 1
ATOM 1625 O O . THR A 1 211 ? 17.422 -10.461 -9.102 1 92.12 211 THR A O 1
ATOM 1628 N N . ASP A 1 212 ? 18.438 -12.461 -8.734 1 93.06 212 ASP A N 1
ATOM 1629 C CA . ASP A 1 212 ? 19.359 -12.352 -9.859 1 93.06 212 ASP A CA 1
ATOM 1630 C C . ASP A 1 212 ? 18.625 -12.516 -11.188 1 93.06 212 ASP A C 1
ATOM 1632 O O . ASP A 1 212 ? 18.594 -13.609 -11.766 1 93.06 212 ASP A O 1
ATOM 1636 N N . THR A 1 213 ? 18.062 -11.445 -11.672 1 93.06 213 THR A N 1
ATOM 1637 C CA . THR A 1 213 ? 17.281 -11.367 -12.906 1 93.06 213 THR A CA 1
ATOM 1638 C C . THR A 1 213 ? 17.781 -10.227 -13.781 1 93.06 213 THR A C 1
ATOM 1640 O O . THR A 1 213 ? 18.516 -9.344 -13.312 1 93.06 213 THR A O 1
ATOM 1643 N N . PRO A 1 214 ? 17.453 -10.289 -15.086 1 89.88 214 PRO A N 1
ATOM 1644 C CA . PRO A 1 214 ? 17.766 -9.141 -15.938 1 89.88 214 PRO A CA 1
ATOM 1645 C C . PRO A 1 214 ? 17.203 -7.828 -15.391 1 89.88 214 PRO A C 1
ATOM 1647 O O . PRO A 1 214 ? 17.828 -6.773 -15.523 1 89.88 214 PRO A O 1
ATOM 1650 N N . GLY A 1 215 ? 16.047 -7.926 -14.805 1 88.19 215 GLY A N 1
ATOM 1651 C CA . GLY A 1 215 ? 15.469 -6.742 -14.18 1 88.19 215 GLY A CA 1
ATOM 1652 C C . GLY A 1 215 ? 16.328 -6.188 -13.055 1 88.19 215 GLY A C 1
ATOM 1653 O O . GLY A 1 215 ? 16.516 -4.977 -12.953 1 88.19 215 GLY A O 1
ATOM 1654 N N . TYR A 1 216 ? 16.844 -7.078 -12.258 1 89.12 216 TYR A N 1
ATOM 1655 C CA . TYR A 1 216 ? 17.734 -6.691 -11.164 1 89.12 216 TYR A CA 1
ATOM 1656 C C . TYR A 1 216 ? 19 -6.031 -11.695 1 89.12 216 TYR A C 1
ATOM 1658 O O . TYR A 1 216 ? 19.469 -5.035 -11.141 1 89.12 216 TYR A O 1
ATOM 1666 N N . ALA A 1 217 ? 19.516 -6.59 -12.75 1 89.62 217 ALA A N 1
ATOM 1667 C CA . ALA A 1 217 ? 20.703 -6.02 -13.391 1 89.62 217 ALA A CA 1
ATOM 1668 C C . ALA A 1 217 ? 20.438 -4.605 -13.883 1 89.62 217 ALA A C 1
ATOM 1670 O O . ALA A 1 217 ? 21.281 -3.715 -13.742 1 89.62 217 ALA A O 1
ATOM 1671 N N . GLN A 1 218 ? 19.312 -4.43 -14.492 1 88.81 218 GLN A N 1
ATOM 1672 C CA . GLN A 1 218 ? 18.938 -3.115 -14.984 1 88.81 218 GLN A CA 1
ATOM 1673 C C . GLN A 1 218 ? 18.766 -2.125 -13.836 1 88.81 218 GLN A C 1
ATOM 1675 O O . GLN A 1 218 ? 19.156 -0.962 -13.945 1 88.81 218 GLN A O 1
ATOM 1680 N N . GLU A 1 219 ? 18.125 -2.539 -12.734 1 89.06 219 GLU A N 1
ATOM 1681 C CA . GLU A 1 219 ? 17.938 -1.703 -11.547 1 89.06 219 GLU A CA 1
ATOM 1682 C C . GLU A 1 219 ? 19.281 -1.194 -11.023 1 89.06 219 GLU A C 1
ATOM 1684 O O . GLU A 1 219 ? 19.375 -0.047 -10.578 1 89.06 219 GLU A O 1
ATOM 1689 N N . ASN A 1 220 ? 20.234 -2.082 -11.047 1 89.44 220 ASN A N 1
ATOM 1690 C CA . ASN A 1 220 ? 21.531 -1.77 -10.461 1 89.44 220 ASN A CA 1
ATOM 1691 C C . ASN A 1 220 ? 22.234 -0.648 -11.219 1 89.44 220 ASN A C 1
ATOM 1693 O O . ASN A 1 220 ? 23.156 -0.013 -10.695 1 89.44 220 ASN A O 1
ATOM 1697 N N . LEU A 1 221 ? 21.766 -0.387 -12.461 1 88.12 221 LEU A N 1
ATOM 1698 C CA . LEU A 1 221 ? 22.359 0.675 -13.258 1 88.12 221 LEU A CA 1
ATOM 1699 C C . LEU A 1 221 ? 22 2.047 -12.711 1 88.12 221 LEU A C 1
ATOM 1701 O O . LEU A 1 221 ? 22.75 3.01 -12.867 1 88.12 221 LEU A O 1
ATOM 1705 N N . THR A 1 222 ? 20.875 2.176 -12.008 1 88.94 222 THR A N 1
ATOM 1706 C CA . THR A 1 222 ? 20.391 3.479 -11.562 1 88.94 222 THR A CA 1
ATOM 1707 C C . THR A 1 222 ? 20.219 3.51 -10.047 1 88.94 222 THR A C 1
ATOM 1709 O O . THR A 1 222 ? 19.828 4.531 -9.484 1 88.94 222 THR A O 1
ATOM 1712 N N . LYS A 1 223 ? 20.562 2.469 -9.422 1 91.75 223 LYS A N 1
ATOM 1713 C CA . LYS A 1 223 ? 20.422 2.4 -7.969 1 91.75 223 LYS A CA 1
ATOM 1714 C C . LYS A 1 223 ? 21.312 3.43 -7.281 1 91.75 223 LYS A C 1
ATOM 1716 O O . LYS A 1 223 ? 22.531 3.461 -7.504 1 91.75 223 LYS A O 1
ATOM 1721 N N . PRO A 1 224 ? 20.641 4.262 -6.43 1 92.38 224 PRO A N 1
ATOM 1722 C CA . PRO A 1 224 ? 21.484 5.18 -5.652 1 92.38 224 PRO A CA 1
ATOM 1723 C C . PRO A 1 224 ? 22.5 4.457 -4.77 1 92.38 224 PRO A C 1
ATOM 1725 O O . PRO A 1 224 ? 22.25 3.318 -4.355 1 92.38 224 PRO A O 1
ATOM 1728 N N . GLU A 1 225 ? 23.547 5.109 -4.492 1 90.38 225 GLU A N 1
ATOM 1729 C CA . GLU A 1 225 ? 24.594 4.543 -3.645 1 90.38 225 GLU A CA 1
ATOM 1730 C C . GLU A 1 225 ? 24.047 4.102 -2.297 1 90.38 225 GLU A C 1
ATOM 1732 O O . GLU A 1 225 ? 24.375 3.021 -1.805 1 90.38 225 GLU A O 1
ATOM 1737 N N . GLU A 1 226 ? 23.125 4.941 -1.678 1 91.62 226 GLU A N 1
ATOM 1738 C CA . GLU A 1 226 ? 22.5 4.629 -0.4 1 91.62 226 GLU A CA 1
ATOM 1739 C C . GLU A 1 226 ? 21.75 3.297 -0.464 1 91.62 226 GLU A C 1
ATOM 1741 O O . GLU A 1 226 ? 21.844 2.48 0.454 1 91.62 226 GLU A O 1
ATOM 1746 N N . THR A 1 227 ? 21.078 3.172 -1.545 1 91.62 227 THR A N 1
ATOM 1747 C CA . THR A 1 227 ? 20.25 1.984 -1.732 1 91.62 227 THR A CA 1
ATOM 1748 C C . THR A 1 227 ? 21.125 0.736 -1.857 1 91.62 227 THR A C 1
ATOM 1750 O O . THR A 1 227 ? 20.781 -0.322 -1.325 1 91.62 227 THR A O 1
ATOM 1753 N N . ARG A 1 228 ? 22.188 0.862 -2.596 1 90.38 228 ARG A N 1
ATOM 1754 C CA . ARG A 1 228 ? 23.125 -0.247 -2.742 1 90.38 228 ARG A CA 1
ATOM 1755 C C . ARG A 1 228 ? 23.672 -0.688 -1.389 1 90.38 228 ARG A C 1
ATOM 1757 O O . ARG A 1 228 ? 23.766 -1.887 -1.115 1 90.38 228 ARG A O 1
ATOM 1764 N N . ILE A 1 229 ? 23.984 0.278 -0.533 1 89.75 229 ILE A N 1
ATOM 1765 C CA . ILE A 1 229 ? 24.531 -0.002 0.791 1 89.75 229 ILE A CA 1
ATOM 1766 C C . ILE A 1 229 ? 23.469 -0.664 1.659 1 89.75 229 ILE A C 1
ATOM 1768 O O . ILE A 1 229 ? 23.734 -1.673 2.318 1 89.75 229 ILE A O 1
ATOM 1772 N N . ILE A 1 230 ? 22.297 -0.123 1.656 1 89.38 230 ILE A N 1
ATOM 1773 C CA . ILE A 1 230 ? 21.203 -0.594 2.486 1 89.38 230 ILE A CA 1
ATOM 1774 C C . ILE A 1 230 ? 20.812 -2.012 2.072 1 89.38 230 ILE A C 1
ATOM 1776 O O . ILE A 1 230 ? 20.516 -2.854 2.922 1 89.38 230 ILE A O 1
ATOM 1780 N N . SER A 1 231 ? 20.797 -2.256 0.818 1 80.19 231 SER A N 1
ATOM 1781 C CA . SER A 1 231 ? 20.391 -3.561 0.319 1 80.19 231 SER A CA 1
ATOM 1782 C C . SER A 1 231 ? 21.5 -4.594 0.479 1 80.19 231 SER A C 1
ATOM 1784 O O . SER A 1 231 ? 21.266 -5.793 0.288 1 80.19 231 SER A O 1
ATOM 1786 N N . GLY A 1 232 ? 22.641 -4.156 1.385 1 68.88 232 GLY A N 1
ATOM 1787 C CA . GLY A 1 232 ? 23.719 -5.027 1.828 1 68.88 232 GLY A CA 1
ATOM 1788 C C . GLY A 1 232 ? 24.609 -5.488 0.697 1 68.88 232 GLY A C 1
ATOM 1789 O O . GLY A 1 232 ? 25.516 -6.301 0.907 1 68.88 232 GLY A O 1
ATOM 1790 N N . GLY A 1 233 ? 24.484 -4.801 -0.392 1 58.66 233 GLY A N 1
ATOM 1791 C CA . GLY A 1 233 ? 25.453 -5.34 -1.339 1 58.66 233 GLY A CA 1
ATOM 1792 C C . GLY A 1 233 ? 25.344 -6.848 -1.498 1 58.66 233 GLY A C 1
ATOM 1793 O O . GLY A 1 233 ? 26.281 -7.484 -1.996 1 58.66 233 GLY A O 1
ATOM 1794 N N . GLY A 1 234 ? 24.375 -7.434 -0.716 1 58.62 234 GLY A N 1
ATOM 1795 C CA . GLY A 1 234 ? 24.375 -8.891 -0.696 1 58.62 234 GLY A CA 1
ATOM 1796 C C . GLY A 1 234 ? 23.984 -9.5 -2.029 1 58.62 234 GLY A C 1
ATOM 1797 O O . GLY A 1 234 ? 23.516 -8.805 -2.93 1 58.62 234 GLY A O 1
ATOM 1798 N N . LYS A 1 235 ? 24.234 -10.766 -2.068 1 72.31 235 LYS A N 1
ATOM 1799 C CA . LYS A 1 235 ? 24.094 -11.539 -3.299 1 72.31 235 LYS A CA 1
ATOM 1800 C C . LYS A 1 235 ? 22.625 -11.789 -3.619 1 72.31 235 LYS A C 1
ATOM 1802 O O . LYS A 1 235 ? 21.844 -12.141 -2.734 1 72.31 235 LYS A O 1
ATOM 1807 N N . ALA A 1 236 ? 22.234 -11.398 -4.719 1 88.5 236 ALA A N 1
ATOM 1808 C CA . ALA A 1 236 ? 20.922 -11.695 -5.27 1 88.5 236 ALA A CA 1
ATOM 1809 C C . ALA A 1 236 ? 20.625 -13.195 -5.207 1 88.5 236 ALA A C 1
ATOM 1811 O O . ALA A 1 236 ? 21.516 -14.016 -5.445 1 88.5 236 ALA A O 1
ATOM 1812 N N . VAL A 1 237 ? 19.406 -13.492 -4.723 1 92.12 237 VAL A N 1
ATOM 1813 C CA . VAL A 1 237 ? 18.953 -14.883 -4.695 1 92.12 237 VAL A CA 1
ATOM 1814 C C . VAL A 1 237 ? 18.688 -15.375 -6.117 1 92.12 237 VAL A C 1
ATOM 1816 O O . VAL A 1 237 ? 18.312 -14.578 -6.992 1 92.12 237 VAL A O 1
ATOM 1819 N N . SER A 1 238 ? 18.938 -16.641 -6.32 1 94.88 238 SER A N 1
ATOM 1820 C CA . SER A 1 238 ? 18.656 -17.188 -7.645 1 94.88 238 SER A CA 1
ATOM 1821 C C . SER A 1 238 ? 17.156 -17.203 -7.922 1 94.88 238 SER A C 1
ATOM 1823 O O . SER A 1 238 ? 16.359 -17.484 -7.031 1 94.88 238 SER A O 1
ATOM 1825 N N . PRO A 1 239 ? 16.797 -16.938 -9.188 1 96 239 PRO A N 1
ATOM 1826 C CA . PRO A 1 239 ? 15.375 -17.016 -9.531 1 96 239 PRO A CA 1
ATOM 1827 C C . PRO A 1 239 ? 14.758 -18.375 -9.25 1 96 239 PRO A C 1
ATOM 1829 O O . PRO A 1 239 ? 13.578 -18.469 -8.922 1 96 239 PRO A O 1
ATOM 1832 N N . ARG A 1 240 ? 15.531 -19.406 -9.312 1 96.94 240 ARG A N 1
ATOM 1833 C CA . ARG A 1 240 ? 15.047 -20.766 -9.07 1 96.94 240 ARG A CA 1
ATOM 1834 C C . ARG A 1 240 ? 14.594 -20.938 -7.629 1 96.94 240 ARG A C 1
ATOM 1836 O O . ARG A 1 240 ? 13.562 -21.578 -7.367 1 96.94 240 ARG A O 1
ATOM 1843 N N . VAL A 1 241 ? 15.375 -20.391 -6.738 1 97.06 241 VAL A N 1
ATOM 1844 C CA . VAL A 1 241 ? 15.016 -20.484 -5.324 1 97.06 241 VAL A CA 1
ATOM 1845 C C . VAL A 1 241 ? 13.672 -19.812 -5.086 1 97.06 241 VAL A C 1
ATOM 1847 O O . VAL A 1 241 ? 12.812 -20.344 -4.375 1 97.06 241 VAL A O 1
ATOM 1850 N N . VAL A 1 242 ? 13.461 -18.688 -5.699 1 97.12 242 VAL A N 1
ATOM 1851 C CA . VAL A 1 242 ? 12.227 -17.922 -5.539 1 97.12 242 VAL A CA 1
ATOM 1852 C C . VAL A 1 242 ? 11.07 -18.672 -6.199 1 97.12 242 VAL A C 1
ATOM 1854 O O . VAL A 1 242 ? 10.008 -18.844 -5.598 1 97.12 242 VAL A O 1
ATOM 1857 N N . SER A 1 243 ? 11.281 -19.156 -7.457 1 98.19 243 SER A N 1
ATOM 1858 C CA . SER A 1 243 ? 10.219 -19.828 -8.195 1 98.19 243 SER A CA 1
ATOM 1859 C C . SER A 1 243 ? 9.781 -21.109 -7.496 1 98.19 243 SER A C 1
ATOM 1861 O O . SER A 1 243 ? 8.594 -21.422 -7.43 1 98.19 243 SER A O 1
ATOM 1863 N N . ASP A 1 244 ? 10.734 -21.828 -6.945 1 98.06 244 ASP A N 1
ATOM 1864 C CA . ASP A 1 244 ? 10.422 -23.062 -6.234 1 98.06 244 ASP A CA 1
ATOM 1865 C C . ASP A 1 244 ? 9.633 -22.781 -4.957 1 98.06 244 ASP A C 1
ATOM 1867 O O . ASP A 1 244 ? 8.75 -23.547 -4.582 1 98.06 244 ASP A O 1
ATOM 1871 N N . ALA A 1 245 ? 10.016 -21.703 -4.316 1 97.94 245 ALA A N 1
ATOM 1872 C CA . ALA A 1 245 ? 9.273 -21.297 -3.125 1 97.94 245 ALA A CA 1
ATOM 1873 C C . ALA A 1 245 ? 7.828 -20.953 -3.471 1 97.94 245 ALA A C 1
ATOM 1875 O O . ALA A 1 245 ? 6.91 -21.234 -2.697 1 97.94 245 ALA A O 1
ATOM 1876 N N . ILE A 1 246 ? 7.641 -20.312 -4.602 1 98.5 246 ILE A N 1
ATOM 1877 C CA . ILE A 1 246 ? 6.297 -19.969 -5.047 1 98.5 246 ILE A CA 1
ATOM 1878 C C . ILE A 1 246 ? 5.477 -21.234 -5.281 1 98.5 246 ILE A C 1
ATOM 1880 O O . ILE A 1 246 ? 4.355 -21.359 -4.777 1 98.5 246 ILE A O 1
ATOM 1884 N N . VAL A 1 247 ? 6.047 -22.203 -6.012 1 98.69 247 VAL A N 1
ATOM 1885 C CA . VAL A 1 247 ? 5.348 -23.438 -6.316 1 98.69 247 VAL A CA 1
ATOM 1886 C C . VAL A 1 247 ? 4.988 -24.156 -5.02 1 98.69 247 VAL A C 1
ATOM 1888 O O . VAL A 1 247 ? 3.832 -24.531 -4.809 1 98.69 247 VAL A O 1
ATOM 1891 N N . LYS A 1 248 ? 5.961 -24.297 -4.172 1 98.12 248 LYS A N 1
ATOM 1892 C CA . LYS A 1 248 ? 5.738 -24.984 -2.906 1 98.12 248 LYS A CA 1
ATOM 1893 C C . LYS A 1 248 ? 4.707 -24.266 -2.051 1 98.12 248 LYS A C 1
ATOM 1895 O O . LYS A 1 248 ? 3.83 -24.891 -1.457 1 98.12 248 LYS A O 1
ATOM 1900 N N . GLY A 1 249 ? 4.855 -22.969 -1.934 1 97.5 249 GLY A N 1
ATOM 1901 C CA . GLY A 1 249 ? 3.918 -22.172 -1.151 1 97.5 249 GLY A CA 1
ATOM 1902 C C . GLY A 1 249 ? 2.492 -22.266 -1.663 1 97.5 249 GLY A C 1
ATOM 1903 O O . GLY A 1 249 ? 1.552 -22.391 -0.877 1 97.5 249 GLY A O 1
ATOM 1904 N N . VAL A 1 250 ? 2.342 -22.156 -2.949 1 97.88 250 VAL A N 1
ATOM 1905 C CA . VAL A 1 250 ? 1.019 -22.25 -3.555 1 97.88 250 VAL A CA 1
ATOM 1906 C C . VAL A 1 250 ? 0.418 -23.625 -3.262 1 97.88 250 VAL A C 1
ATOM 1908 O O . VAL A 1 250 ? -0.734 -23.734 -2.832 1 97.88 250 VAL A O 1
ATOM 1911 N N . GLU A 1 251 ? 1.165 -24.672 -3.459 1 97.69 251 GLU A N 1
ATOM 1912 C CA . GLU A 1 251 ? 0.68 -26.031 -3.221 1 97.69 251 GLU A CA 1
ATOM 1913 C C . GLU A 1 251 ? 0.299 -26.219 -1.757 1 97.69 251 GLU A C 1
ATOM 1915 O O . GLU A 1 251 ? -0.652 -26.953 -1.451 1 97.69 251 GLU A O 1
ATOM 1920 N N . ASN A 1 252 ? 1.029 -25.562 -0.873 1 94.94 252 ASN A N 1
ATOM 1921 C CA . ASN A 1 252 ? 0.761 -25.656 0.558 1 94.94 252 ASN A CA 1
ATOM 1922 C C . ASN A 1 252 ? -0.433 -24.797 0.964 1 94.94 252 ASN A C 1
ATOM 1924 O O . ASN A 1 252 ? -0.936 -24.922 2.082 1 94.94 252 ASN A O 1
ATOM 1928 N N . GLY A 1 253 ? -0.857 -23.938 0.073 1 94.38 253 GLY A N 1
ATOM 1929 C CA . GLY A 1 253 ? -1.936 -23.016 0.396 1 94.38 253 GLY A CA 1
ATOM 1930 C C . GLY A 1 253 ? -1.477 -21.828 1.215 1 94.38 253 GLY A C 1
ATOM 1931 O O . GLY A 1 253 ? -2.279 -21.203 1.909 1 94.38 253 GLY A O 1
ATOM 1932 N N . ASP A 1 254 ? -0.189 -21.453 1.144 1 95.75 254 ASP A N 1
ATOM 1933 C CA . ASP A 1 254 ? 0.365 -20.344 1.915 1 95.75 254 ASP A CA 1
ATOM 1934 C C . ASP A 1 254 ? -0.083 -19 1.345 1 95.75 254 ASP A C 1
ATOM 1936 O O . ASP A 1 254 ? 0.031 -18.766 0.141 1 95.75 254 ASP A O 1
ATOM 1940 N N . TYR A 1 255 ? -0.559 -18.141 2.277 1 96.38 255 TYR A N 1
ATOM 1941 C CA . TYR A 1 255 ? -0.862 -16.781 1.848 1 96.38 255 TYR A CA 1
ATOM 1942 C C . TYR A 1 255 ? 0.414 -15.969 1.678 1 96.38 255 TYR A C 1
ATOM 1944 O O . TYR A 1 255 ? 0.57 -15.25 0.689 1 96.38 255 TYR A O 1
ATOM 1952 N N . HIS A 1 256 ? 1.252 -16.031 2.664 1 97 256 HIS A N 1
ATOM 1953 C CA . HIS A 1 256 ? 2.539 -15.344 2.613 1 97 256 HIS A CA 1
ATOM 1954 C C . HIS A 1 256 ? 3.637 -16.266 2.104 1 97 256 HIS A C 1
ATOM 1956 O O . HIS A 1 256 ? 3.834 -17.359 2.646 1 97 256 HIS A O 1
ATOM 1962 N N . ILE A 1 257 ? 4.414 -15.828 1.081 1 97.69 257 ILE A N 1
ATOM 1963 C CA . ILE A 1 257 ? 5.551 -16.578 0.56 1 97.69 257 ILE A CA 1
ATOM 1964 C C . ILE A 1 257 ? 6.785 -15.68 0.501 1 97.69 257 ILE A C 1
ATOM 1966 O O . ILE A 1 257 ? 6.812 -14.703 -0.249 1 97.69 257 ILE A O 1
ATOM 1970 N N . ALA A 1 258 ? 7.691 -15.922 1.258 1 95.5 258 ALA A N 1
ATOM 1971 C CA . ALA A 1 258 ? 8.992 -15.258 1.285 1 95.5 258 ALA A CA 1
ATOM 1972 C C . ALA A 1 258 ? 10.125 -16.281 1.379 1 95.5 258 ALA A C 1
ATOM 1974 O O . ALA A 1 258 ? 9.93 -17.391 1.859 1 95.5 258 ALA A O 1
ATOM 1975 N N . VAL A 1 259 ? 11.328 -15.883 0.922 1 93.69 259 VAL A N 1
ATOM 1976 C CA . VAL A 1 259 ? 12.406 -16.859 0.823 1 93.69 259 VAL A CA 1
ATOM 1977 C C . VAL A 1 259 ? 13.469 -16.562 1.881 1 93.69 259 VAL A C 1
ATOM 1979 O O . VAL A 1 259 ? 13.875 -17.453 2.629 1 93.69 259 VAL A O 1
ATOM 1982 N N . ASP A 1 260 ? 13.875 -15.336 1.981 1 92 260 ASP A N 1
ATOM 1983 C CA . ASP A 1 260 ? 14.992 -15.008 2.857 1 92 260 ASP A CA 1
ATOM 1984 C C . ASP A 1 260 ? 14.508 -14.531 4.223 1 92 260 ASP A C 1
ATOM 1986 O O . ASP A 1 260 ? 13.367 -14.07 4.352 1 92 260 ASP A O 1
ATOM 1990 N N . ILE A 1 261 ? 15.359 -14.57 5.188 1 91.56 261 ILE A N 1
ATOM 1991 C CA . ILE A 1 261 ? 15.016 -14.32 6.582 1 91.56 261 ILE A CA 1
ATOM 1992 C C . ILE A 1 261 ? 14.633 -12.852 6.762 1 91.56 261 ILE A C 1
ATOM 1994 O O . ILE A 1 261 ? 13.602 -12.539 7.359 1 91.56 261 ILE A O 1
ATOM 1998 N N . PRO A 1 262 ? 15.43 -11.883 6.27 1 91.06 262 PRO A N 1
ATOM 1999 C CA . PRO A 1 262 ? 15.031 -10.484 6.449 1 91.06 262 PRO A CA 1
ATOM 2000 C C . PRO A 1 262 ? 13.625 -10.195 5.918 1 91.06 262 PRO A C 1
ATOM 2002 O O . PRO A 1 262 ? 12.852 -9.492 6.57 1 91.06 262 PRO A O 1
ATOM 2005 N N . THR A 1 263 ? 13.32 -10.766 4.766 1 93.44 263 THR A N 1
ATOM 2006 C CA . THR A 1 263 ? 12 -10.562 4.191 1 93.44 263 THR A CA 1
ATOM 2007 C C . THR A 1 263 ? 10.922 -11.188 5.074 1 93.44 263 THR A C 1
ATOM 2009 O O . THR A 1 263 ? 9.859 -10.594 5.277 1 93.44 263 THR A O 1
ATOM 2012 N N . LYS A 1 264 ? 11.156 -12.391 5.574 1 94 264 LYS A N 1
ATOM 2013 C CA . LYS A 1 264 ? 10.203 -13.055 6.461 1 94 264 LYS A CA 1
ATOM 2014 C C . LYS A 1 264 ? 9.914 -12.195 7.691 1 94 264 LYS A C 1
ATOM 2016 O O . LYS A 1 264 ? 8.758 -12.086 8.117 1 94 264 LYS A O 1
ATOM 2021 N N . LEU A 1 265 ? 10.938 -11.602 8.234 1 93.5 265 LEU A N 1
ATOM 2022 C CA . LEU A 1 265 ? 10.773 -10.758 9.414 1 93.5 265 LEU A CA 1
ATOM 2023 C C . LEU A 1 265 ? 9.984 -9.5 9.07 1 93.5 265 LEU A C 1
ATOM 2025 O O . LEU A 1 265 ? 9.148 -9.047 9.859 1 93.5 265 LEU A O 1
ATOM 2029 N N . CYS A 1 266 ? 10.234 -8.938 7.891 1 94.44 266 CYS A N 1
ATOM 2030 C CA . CYS A 1 266 ? 9.5 -7.758 7.445 1 94.44 266 CYS A CA 1
ATOM 2031 C C . CYS A 1 266 ? 8.016 -8.078 7.266 1 94.44 266 CYS A C 1
ATOM 2033 O O . CYS A 1 266 ? 7.16 -7.238 7.547 1 94.44 266 CYS A O 1
ATOM 2035 N N . VAL A 1 267 ? 7.738 -9.312 6.766 1 95.06 267 VAL A N 1
ATOM 2036 C CA . VAL A 1 267 ? 6.352 -9.727 6.578 1 95.06 267 VAL A CA 1
ATOM 2037 C C . VAL A 1 267 ? 5.656 -9.844 7.934 1 95.06 267 VAL A C 1
ATOM 2039 O O . VAL A 1 267 ? 4.52 -9.398 8.094 1 95.06 267 VAL A O 1
ATOM 2042 N N . ILE A 1 268 ? 6.324 -10.391 8.922 1 94 268 ILE A N 1
ATOM 2043 C CA . ILE A 1 268 ? 5.754 -10.492 10.266 1 94 268 ILE A CA 1
ATOM 2044 C C . ILE A 1 268 ? 5.52 -9.102 10.836 1 94 268 ILE A C 1
ATOM 2046 O O . ILE A 1 268 ? 4.496 -8.852 11.477 1 94 268 ILE A O 1
ATOM 2050 N N . LEU A 1 269 ? 6.391 -8.211 10.562 1 92.75 269 LEU A N 1
ATOM 2051 C CA . LEU A 1 269 ? 6.336 -6.836 11.062 1 92.75 269 LEU A CA 1
ATOM 2052 C C . LEU A 1 269 ? 5.137 -6.094 10.477 1 92.75 269 LEU A C 1
ATOM 2054 O O . LEU A 1 269 ? 4.582 -5.199 11.117 1 92.75 269 LEU A O 1
ATOM 2058 N N . SER A 1 270 ? 4.68 -6.48 9.297 1 93.88 270 SER A N 1
ATOM 2059 C CA . SER A 1 270 ? 3.691 -5.707 8.562 1 93.88 270 SER A CA 1
ATOM 2060 C C . SER A 1 270 ? 2.629 -6.609 7.945 1 93.88 270 SER A C 1
ATOM 2062 O O . SER A 1 270 ? 2.324 -6.496 6.754 1 93.88 270 SER A O 1
ATOM 2064 N N . SER A 1 271 ? 2.016 -7.484 8.633 1 90.38 271 SER A N 1
ATOM 2065 C CA . SER A 1 271 ? 1.186 -8.539 8.062 1 90.38 271 SER A CA 1
ATOM 2066 C C . SER A 1 271 ? -0.244 -8.062 7.832 1 90.38 271 SER A C 1
ATOM 2068 O O . SER A 1 271 ? -0.951 -8.586 6.969 1 90.38 271 SER A O 1
ATOM 2070 N N . GLY A 1 272 ? -0.724 -7.016 8.633 1 93.19 272 GLY A N 1
ATOM 2071 C CA . GLY A 1 272 ? -2.117 -6.617 8.516 1 93.19 272 GLY A CA 1
ATOM 2072 C C . GLY A 1 272 ? -3.088 -7.711 8.914 1 93.19 272 GLY A C 1
ATOM 2073 O O . GLY A 1 272 ? -2.789 -8.523 9.789 1 93.19 272 GLY A O 1
ATOM 2074 N N . LEU A 1 273 ? -4.363 -7.719 8.367 1 94.19 273 LEU A N 1
ATOM 2075 C CA . LEU A 1 273 ? -5.371 -8.734 8.656 1 94.19 273 LEU A CA 1
ATOM 2076 C C . LEU A 1 273 ? -5.289 -9.875 7.652 1 94.19 273 LEU A C 1
ATOM 2078 O O . LEU A 1 273 ? -6.152 -10.008 6.777 1 94.19 273 LEU A O 1
ATOM 2082 N N . THR A 1 274 ? -4.309 -10.703 7.75 1 92.5 274 THR A N 1
ATOM 2083 C CA . THR A 1 274 ? -4.035 -11.812 6.84 1 92.5 274 THR A CA 1
ATOM 2084 C C . THR A 1 274 ? -3.842 -13.109 7.617 1 92.5 274 THR A C 1
ATOM 2086 O O . THR A 1 274 ? -3.693 -13.094 8.844 1 92.5 274 THR A O 1
ATOM 2089 N N . PRO A 1 275 ? -3.895 -14.25 6.926 1 90.56 275 PRO A N 1
ATOM 2090 C CA . PRO A 1 275 ? -3.625 -15.523 7.602 1 90.56 275 PRO A CA 1
ATOM 2091 C C . PRO A 1 275 ? -2.229 -15.578 8.219 1 90.56 275 PRO A C 1
ATOM 2093 O O . PRO A 1 275 ? -1.342 -14.82 7.812 1 90.56 275 PRO A O 1
ATOM 2096 N N . PHE A 1 276 ? -2.109 -16.469 9.164 1 86.06 276 PHE A N 1
ATOM 2097 C CA . PHE A 1 276 ? -0.816 -16.641 9.82 1 86.06 276 PHE A CA 1
ATOM 2098 C C . PHE A 1 276 ? 0.254 -17.016 8.797 1 86.06 276 PHE A C 1
ATOM 2100 O O . PHE A 1 276 ? -0.003 -17.797 7.875 1 86.06 276 PHE A O 1
ATOM 2107 N N . TYR A 1 277 ? 1.375 -16.375 8.977 1 87 277 TYR A N 1
ATOM 2108 C CA . TYR A 1 277 ? 2.555 -16.938 8.328 1 87 277 TYR A CA 1
ATOM 2109 C C . TYR A 1 277 ? 3.002 -18.219 9.023 1 87 277 TYR A C 1
ATOM 2111 O O . TYR A 1 277 ? 2.928 -19.312 8.438 1 87 277 TYR A O 1
ATOM 2119 N N . PHE A 1 278 ? 3.424 -18.156 10.258 1 83.88 278 PHE A N 1
ATOM 2120 C CA . PHE A 1 278 ? 3.637 -19.219 11.227 1 83.88 278 PHE A CA 1
ATOM 2121 C C . PHE A 1 278 ? 3.119 -18.812 12.602 1 83.88 278 PHE A C 1
ATOM 2123 O O . PHE A 1 278 ? 3.678 -17.922 13.242 1 83.88 278 PHE A O 1
ATOM 2130 N N . PRO A 1 279 ? 2.039 -19.453 13.016 1 82 279 PRO A N 1
ATOM 2131 C CA . PRO A 1 279 ? 1.415 -18.984 14.258 1 82 279 PRO A CA 1
ATOM 2132 C C . PRO A 1 279 ? 2.428 -18.766 15.375 1 82 279 PRO A C 1
ATOM 2134 O O . PRO A 1 279 ? 2.34 -17.781 16.109 1 82 279 PRO A O 1
ATOM 2137 N N . PHE A 1 280 ? 3.381 -19.641 15.523 1 82.94 280 PHE A N 1
ATOM 2138 C CA . PHE A 1 280 ? 4.379 -19.516 16.578 1 82.94 280 PHE A CA 1
ATOM 2139 C C . PHE A 1 280 ? 5.277 -18.312 16.344 1 82.94 280 PHE A C 1
ATOM 2141 O O . PHE A 1 280 ? 5.426 -17.453 17.219 1 82.94 280 PHE A O 1
ATOM 2148 N N . PHE A 1 281 ? 5.684 -18.156 15.164 1 85.81 281 PHE A N 1
ATOM 2149 C CA . PHE A 1 281 ? 6.652 -17.109 14.852 1 85.81 281 PHE A CA 1
ATOM 2150 C C . PHE A 1 281 ? 5.977 -15.742 14.797 1 85.81 281 PHE A C 1
ATOM 2152 O O . PHE A 1 281 ? 6.551 -14.742 15.242 1 85.81 281 PHE A O 1
ATOM 2159 N N . ASP A 1 282 ? 4.715 -15.797 14.328 1 90.44 282 ASP A N 1
ATOM 2160 C CA . ASP A 1 282 ? 3.969 -14.547 14.242 1 90.44 282 ASP A CA 1
ATOM 2161 C C . ASP A 1 282 ? 3.801 -13.914 15.625 1 90.44 282 ASP A C 1
ATOM 2163 O O . ASP A 1 282 ? 3.85 -12.688 15.758 1 90.44 282 ASP A O 1
ATOM 2167 N N . ILE A 1 283 ? 3.633 -14.781 16.641 1 90.94 283 ILE A N 1
ATOM 2168 C CA . ILE A 1 283 ? 3.328 -14.273 17.984 1 90.94 283 ILE A CA 1
ATOM 2169 C C . ILE A 1 283 ? 4.625 -14.062 18.766 1 90.94 283 ILE A C 1
ATOM 2171 O O . ILE A 1 283 ? 4.863 -12.969 19.297 1 90.94 283 ILE A O 1
ATOM 2175 N N . ILE A 1 284 ? 5.539 -14.953 18.719 1 88.88 284 ILE A N 1
ATOM 2176 C CA . ILE A 1 284 ? 6.715 -14.945 19.578 1 88.88 284 ILE A CA 1
ATOM 2177 C C . ILE A 1 284 ? 7.75 -13.961 19.047 1 88.88 284 ILE A C 1
ATOM 2179 O O . ILE A 1 284 ? 8.445 -13.305 19.828 1 88.88 284 ILE A O 1
ATOM 2183 N N . MET A 1 285 ? 7.789 -13.844 17.734 1 90.69 285 MET A N 1
ATOM 2184 C CA . MET A 1 285 ? 8.852 -13.023 17.156 1 90.69 285 MET A CA 1
ATOM 2185 C C . MET A 1 285 ? 8.398 -11.578 16.984 1 90.69 285 MET A C 1
ATOM 2187 O O . MET A 1 285 ? 9.211 -10.695 16.734 1 90.69 285 MET A O 1
ATOM 2191 N N . ALA A 1 286 ? 7.09 -11.375 17.219 1 92.12 286 ALA A N 1
ATOM 2192 C CA . ALA A 1 286 ? 6.527 -10.062 16.922 1 92.12 286 ALA A CA 1
ATOM 2193 C C . ALA A 1 286 ? 7.262 -8.961 17.688 1 92.12 286 ALA A C 1
ATOM 2195 O O . ALA A 1 286 ? 7.629 -7.934 17.109 1 92.12 286 ALA A O 1
ATOM 2196 N N . PRO A 1 287 ? 7.566 -9.117 19.031 1 90.31 287 PRO A N 1
ATOM 2197 C CA . PRO A 1 287 ? 8.297 -8.055 19.734 1 90.31 287 PRO A CA 1
ATOM 2198 C C . PRO A 1 287 ? 9.703 -7.844 19.188 1 90.31 287 PRO A C 1
ATOM 2200 O O . PRO A 1 287 ? 10.164 -6.703 19.078 1 90.31 287 PRO A O 1
ATOM 2203 N N . ILE A 1 288 ? 10.32 -8.906 18.828 1 90.06 288 ILE A N 1
ATOM 2204 C CA . ILE A 1 288 ? 11.672 -8.836 18.281 1 90.06 288 ILE A CA 1
ATOM 2205 C C . ILE A 1 288 ? 11.641 -8.164 16.922 1 90.06 288 ILE A C 1
ATOM 2207 O O . ILE A 1 288 ? 12.523 -7.363 16.594 1 90.06 288 ILE A O 1
ATOM 2211 N N . CYS A 1 289 ? 10.656 -8.539 16.094 1 92.06 289 CYS A N 1
ATOM 2212 C CA . CYS A 1 289 ? 10.531 -7.945 14.766 1 92.06 289 CYS A CA 1
ATOM 2213 C C . CYS A 1 289 ? 10.305 -6.441 14.859 1 92.06 289 CYS A C 1
ATOM 2215 O O . CYS A 1 289 ? 10.82 -5.68 14.039 1 92.06 289 CYS A O 1
ATOM 2217 N N . LYS A 1 290 ? 9.578 -5.992 15.875 1 92.62 290 LYS A N 1
ATOM 2218 C CA . LYS A 1 290 ? 9.344 -4.562 16.078 1 92.62 290 LYS A CA 1
ATOM 2219 C C . LYS A 1 290 ? 10.641 -3.84 16.422 1 92.62 290 LYS A C 1
ATOM 2221 O O . LYS A 1 290 ? 10.922 -2.764 15.898 1 92.62 290 LYS A O 1
ATOM 2226 N N . LEU A 1 291 ? 11.414 -4.457 17.281 1 92 291 LEU A N 1
ATOM 2227 C CA . LEU A 1 291 ? 12.688 -3.859 17.672 1 92 291 LEU A CA 1
ATOM 2228 C C . LEU A 1 291 ? 13.656 -3.822 16.5 1 92 291 LEU A C 1
ATOM 2230 O O . LEU A 1 291 ? 14.289 -2.795 16.234 1 92 291 LEU A O 1
ATOM 2234 N N . VAL A 1 292 ? 13.766 -4.922 15.812 1 90.81 292 VAL A N 1
ATOM 2235 C CA . VAL A 1 292 ? 14.68 -5.016 14.672 1 90.81 292 VAL A CA 1
ATOM 2236 C C . VAL A 1 292 ? 14.258 -4.016 13.594 1 90.81 292 VAL A C 1
ATOM 2238 O O . VAL A 1 292 ? 15.109 -3.445 12.906 1 90.81 292 VAL A O 1
ATOM 2241 N N . GLY A 1 293 ? 12.93 -3.826 13.453 1 92.06 293 GLY A N 1
ATOM 2242 C CA . GLY A 1 293 ? 12.438 -2.838 12.5 1 92.06 293 GLY A CA 1
ATOM 2243 C C . GLY A 1 293 ? 12.914 -1.431 12.812 1 92.06 293 GLY A C 1
ATOM 2244 O O . GLY A 1 293 ? 13.336 -0.702 11.906 1 92.06 293 GLY A O 1
ATOM 2245 N N . ILE A 1 294 ? 12.898 -1.058 14.055 1 91.56 294 ILE A N 1
ATOM 2246 C CA . ILE A 1 294 ? 13.344 0.269 14.469 1 91.56 294 ILE A CA 1
ATOM 2247 C C . ILE A 1 294 ? 14.844 0.407 14.242 1 91.56 294 ILE A C 1
ATOM 2249 O O . ILE A 1 294 ? 15.32 1.449 13.781 1 91.56 294 ILE A O 1
ATOM 2253 N N . ILE A 1 295 ? 15.57 -0.632 14.547 1 91.88 295 ILE A N 1
ATOM 2254 C CA . ILE A 1 295 ? 17.016 -0.625 14.359 1 91.88 295 ILE A CA 1
ATOM 2255 C C . ILE A 1 295 ? 17.344 -0.504 12.875 1 91.88 295 ILE A C 1
ATOM 2257 O O . ILE A 1 295 ? 18.203 0.277 12.484 1 91.88 295 ILE A O 1
ATOM 2261 N N . ALA A 1 296 ? 16.625 -1.317 12.094 1 92.81 296 ALA A N 1
ATOM 2262 C CA . ALA A 1 296 ? 16.812 -1.262 10.648 1 92.81 296 ALA A CA 1
ATOM 2263 C C . ALA A 1 296 ? 16.484 0.126 10.109 1 92.81 296 ALA A C 1
ATOM 2265 O O . ALA A 1 296 ? 17.188 0.634 9.227 1 92.81 296 ALA A O 1
ATOM 2266 N N . MET A 1 297 ? 15.422 0.717 10.547 1 93.5 297 MET A N 1
ATOM 2267 C CA . MET A 1 297 ? 15.062 2.074 10.148 1 93.5 297 MET A CA 1
ATOM 2268 C C . MET A 1 297 ? 16.188 3.049 10.445 1 93.5 297 MET A C 1
ATOM 2270 O O . MET A 1 297 ? 16.562 3.852 9.586 1 93.5 297 MET A O 1
ATOM 2274 N N . LYS A 1 298 ? 16.75 3.016 11.625 1 92.94 298 LYS A N 1
ATOM 2275 C CA . LYS A 1 298 ? 17.828 3.912 12.023 1 92.94 298 LYS A CA 1
ATOM 2276 C C . LYS A 1 298 ? 19.078 3.674 11.18 1 92.94 298 LYS A C 1
ATOM 2278 O O . LYS A 1 298 ? 19.797 4.617 10.844 1 92.94 298 LYS A O 1
ATOM 2283 N N . GLN A 1 299 ? 19.344 2.398 10.961 1 93 299 GLN A N 1
ATOM 2284 C CA . GLN A 1 299 ? 20.469 2.068 10.102 1 93 299 GLN A CA 1
ATOM 2285 C C . GLN A 1 299 ? 20.312 2.682 8.711 1 93 299 GLN A C 1
ATOM 2287 O O . GLN A 1 299 ? 21.25 3.258 8.164 1 93 299 GLN A O 1
ATOM 2292 N N . ASN A 1 300 ? 19.141 2.49 8.094 1 94.19 300 ASN A N 1
ATOM 2293 C CA . ASN A 1 300 ? 18.875 3.088 6.789 1 94.19 300 ASN A CA 1
ATOM 2294 C C . ASN A 1 300 ? 19.031 4.605 6.824 1 94.19 300 ASN A C 1
ATOM 2296 O O . ASN A 1 300 ? 19.641 5.191 5.93 1 94.19 300 ASN A O 1
ATOM 2300 N N . ASP A 1 301 ? 18.438 5.219 7.848 1 94.62 301 ASP A N 1
ATOM 2301 C CA . ASP A 1 301 ? 18.562 6.668 8.016 1 94.62 301 ASP A CA 1
ATOM 2302 C C . ASP A 1 301 ? 20.016 7.094 8.141 1 94.62 301 ASP A C 1
ATOM 2304 O O . ASP A 1 301 ? 20.422 8.117 7.582 1 94.62 301 ASP A O 1
ATOM 2308 N N . GLY A 1 302 ? 20.75 6.297 8.906 1 95 302 GLY A N 1
ATOM 2309 C CA . GLY A 1 302 ? 22.172 6.578 9.047 1 95 302 GLY A CA 1
ATOM 2310 C C . GLY A 1 302 ? 22.922 6.551 7.727 1 95 302 GLY A C 1
ATOM 2311 O O . GLY A 1 302 ? 23.766 7.41 7.465 1 95 302 GLY A O 1
ATOM 2312 N N . VAL A 1 303 ? 22.641 5.574 6.953 1 95.06 303 VAL A N 1
ATOM 2313 C CA . VAL A 1 303 ? 23.281 5.449 5.648 1 95.06 303 VAL A CA 1
ATOM 2314 C C . VAL A 1 303 ? 22.922 6.645 4.777 1 95.06 303 VAL A C 1
ATOM 2316 O O . VAL A 1 303 ? 23.781 7.223 4.109 1 95.06 303 VAL A O 1
ATOM 2319 N N . VAL A 1 304 ? 21.672 7.051 4.727 1 95.38 304 VAL A N 1
ATOM 2320 C CA . VAL A 1 304 ? 21.203 8.18 3.934 1 95.38 304 VAL A CA 1
ATOM 2321 C C . VAL A 1 304 ? 21.922 9.453 4.371 1 95.38 304 VAL A C 1
ATOM 2323 O O . VAL A 1 304 ? 22.422 10.203 3.535 1 95.38 304 VAL A O 1
ATOM 2326 N N . MET A 1 305 ? 21.984 9.68 5.668 1 95.56 305 MET A N 1
ATOM 2327 C CA . MET A 1 305 ? 22.609 10.883 6.203 1 95.56 305 MET A CA 1
ATOM 2328 C C . MET A 1 305 ? 24.109 10.906 5.895 1 95.56 305 MET A C 1
ATOM 2330 O O . MET A 1 305 ? 24.641 11.938 5.496 1 95.56 305 MET A O 1
ATOM 2334 N N . SER A 1 306 ? 24.734 9.719 6.094 1 95.38 306 SER A N 1
ATOM 2335 C CA . SER A 1 306 ? 26.172 9.641 5.867 1 95.38 306 SER A CA 1
ATOM 2336 C C . SER A 1 306 ? 26.516 9.875 4.398 1 95.38 306 SER A C 1
ATOM 2338 O O . SER A 1 306 ? 27.469 10.594 4.086 1 95.38 306 SER A O 1
ATOM 2340 N N . THR A 1 307 ? 25.766 9.242 3.545 1 93.56 307 THR A N 1
ATOM 2341 C CA . THR A 1 307 ? 26.016 9.406 2.117 1 93.56 307 THR A CA 1
ATOM 2342 C C . THR A 1 307 ? 25.734 10.844 1.685 1 93.56 307 THR A C 1
ATOM 2344 O O . THR A 1 307 ? 26.469 11.398 0.864 1 93.56 307 THR A O 1
ATOM 2347 N N . TRP A 1 308 ? 24.672 11.461 2.164 1 93.44 308 TRP A N 1
ATOM 2348 C CA . TRP A 1 308 ? 24.344 12.852 1.862 1 93.44 308 TRP A CA 1
ATOM 2349 C C . TRP A 1 308 ? 25.469 13.789 2.307 1 93.44 308 TRP A C 1
ATOM 2351 O O . TRP A 1 308 ? 25.844 14.695 1.567 1 93.44 308 TRP A O 1
ATOM 2361 N N . LYS A 1 309 ? 26.031 13.578 3.469 1 95 309 LYS A N 1
ATOM 2362 C CA . LYS A 1 309 ? 27.125 14.398 3.984 1 95 309 LYS A CA 1
ATOM 2363 C C . LYS A 1 309 ? 28.359 14.266 3.107 1 95 309 LYS A C 1
ATOM 2365 O O . LYS A 1 309 ? 29.047 15.258 2.83 1 95 309 LYS A O 1
ATOM 2370 N N . ASN A 1 310 ? 28.625 13.062 2.74 1 92.5 310 ASN A N 1
ATOM 2371 C CA . ASN A 1 310 ? 29.781 12.812 1.892 1 92.5 310 ASN A CA 1
ATOM 2372 C C . ASN A 1 310 ? 29.656 13.5 0.538 1 92.5 310 ASN A C 1
ATOM 2374 O O . ASN A 1 310 ? 30.625 14.023 0.003 1 92.5 310 ASN A O 1
ATOM 2378 N N . LYS A 1 311 ? 28.438 13.5 0.009 1 90.12 311 LYS A N 1
ATOM 2379 C CA . LYS A 1 311 ? 28.188 14.148 -1.277 1 90.12 311 LYS A CA 1
ATOM 2380 C C . LYS A 1 311 ? 28.281 15.664 -1.159 1 90.12 311 LYS A C 1
ATOM 2382 O O . LYS A 1 311 ? 28.688 16.344 -2.104 1 90.12 311 LYS A O 1
ATOM 2387 N N . ASN A 1 312 ? 27.859 16.25 -0.103 1 87.75 312 ASN A N 1
ATOM 2388 C CA . ASN A 1 312 ? 27.859 17.688 0.089 1 87.75 312 ASN A CA 1
ATOM 2389 C C . ASN A 1 312 ? 29.234 18.188 0.54 1 87.75 312 ASN A C 1
ATOM 2391 O O . ASN A 1 312 ? 29.562 19.359 0.363 1 87.75 312 ASN A O 1
ATOM 2395 N N . LYS A 1 313 ? 30 17.438 1.19 1 80.75 313 LYS A N 1
ATOM 2396 C CA . LYS A 1 313 ? 31.375 17.781 1.486 1 80.75 313 LYS A CA 1
ATOM 2397 C C . LYS A 1 313 ? 32.219 17.812 0.214 1 80.75 313 LYS A C 1
ATOM 2399 O O . LYS A 1 313 ? 33.062 18.703 0.045 1 80.75 313 LYS A O 1
ATOM 2404 N N . ALA A 1 314 ? 32 16.938 -0.675 1 71.88 314 ALA A N 1
ATOM 2405 C CA . ALA A 1 314 ? 32.75 16.828 -1.919 1 71.88 314 ALA A CA 1
ATOM 2406 C C . ALA A 1 314 ? 32.469 18.016 -2.836 1 71.88 314 ALA A C 1
ATOM 2408 O O . ALA A 1 314 ? 33.25 18.312 -3.75 1 71.88 314 ALA A O 1
ATOM 2409 N N . LYS A 1 315 ? 31.359 18.641 -2.547 1 74.19 315 LYS A N 1
ATOM 2410 C CA . LYS A 1 315 ? 30.984 19.812 -3.342 1 74.19 315 LYS A CA 1
ATOM 2411 C C . LYS A 1 315 ? 31.641 21.078 -2.809 1 74.19 315 LYS A C 1
ATOM 2413 O O . LYS A 1 315 ? 31.703 22.094 -3.506 1 74.19 315 LYS A O 1
ATOM 2418 N N . ASN A 1 316 ? 31.969 21 -1.627 1 50.75 316 ASN A N 1
ATOM 2419 C CA . ASN A 1 316 ? 32.719 22.109 -1.06 1 50.75 316 ASN A CA 1
ATOM 2420 C C . ASN A 1 316 ? 34.219 21.891 -1.143 1 50.75 316 ASN A C 1
ATOM 2422 O O . ASN A 1 316 ? 34.719 20.781 -0.897 1 50.75 316 ASN A O 1
ATOM 2426 N N . MET B 1 1 ? 10.336 -15.477 26.453 1 74.88 1 MET B N 1
ATOM 2427 C CA . MET B 1 1 ? 9.914 -14.5 27.453 1 74.88 1 MET B CA 1
ATOM 2428 C C . MET B 1 1 ? 11.039 -13.523 27.766 1 74.88 1 MET B C 1
ATOM 2430 O O . MET B 1 1 ? 10.852 -12.312 27.734 1 74.88 1 MET B O 1
ATOM 2434 N N . LEU B 1 2 ? 12.25 -14.094 27.922 1 83.06 2 LEU B N 1
ATOM 2435 C CA . LEU B 1 2 ? 13.367 -13.219 28.25 1 83.06 2 LEU B CA 1
ATOM 2436 C C . LEU B 1 2 ? 13.68 -12.281 27.094 1 83.06 2 LEU B C 1
ATOM 2438 O O . LEU B 1 2 ? 14.008 -11.117 27.297 1 83.06 2 LEU B O 1
ATOM 2442 N N . TYR B 1 3 ? 13.484 -12.773 25.938 1 84 3 TYR B N 1
ATOM 2443 C CA . TYR B 1 3 ? 13.812 -11.969 24.766 1 84 3 TYR B CA 1
ATOM 2444 C C . TYR B 1 3 ? 12.836 -10.805 24.609 1 84 3 TYR B C 1
ATOM 2446 O O . TYR B 1 3 ? 13.18 -9.766 24.047 1 84 3 TYR B O 1
ATOM 2454 N N . ILE B 1 4 ? 11.656 -10.93 25.109 1 85.25 4 ILE B N 1
ATOM 2455 C CA . ILE B 1 4 ? 10.68 -9.852 25.062 1 85.25 4 ILE B CA 1
ATOM 2456 C C . ILE B 1 4 ? 11.102 -8.727 26 1 85.25 4 ILE B C 1
ATOM 2458 O O . ILE B 1 4 ? 11.008 -7.547 25.641 1 85.25 4 ILE B O 1
ATOM 2462 N N . ILE B 1 5 ? 11.516 -9.148 27.156 1 87.62 5 ILE B N 1
ATOM 2463 C CA . ILE B 1 5 ? 11.984 -8.164 28.125 1 87.62 5 ILE B CA 1
ATOM 2464 C C . ILE B 1 5 ? 13.203 -7.43 27.562 1 87.62 5 ILE B C 1
ATOM 2466 O O . ILE B 1 5 ? 13.305 -6.207 27.688 1 87.62 5 ILE B O 1
ATOM 2470 N N . LEU B 1 6 ? 14.031 -8.188 26.984 1 89.56 6 LEU B N 1
ATOM 2471 C CA . LEU B 1 6 ? 15.219 -7.59 26.375 1 89.56 6 LEU B CA 1
ATOM 2472 C C . LEU B 1 6 ? 14.828 -6.621 25.266 1 89.56 6 LEU B C 1
ATOM 2474 O O . LEU B 1 6 ? 15.414 -5.543 25.141 1 89.56 6 LEU B O 1
ATOM 2478 N N . ALA B 1 7 ? 13.852 -7.016 24.516 1 87.56 7 ALA B N 1
ATOM 2479 C CA . ALA B 1 7 ? 13.367 -6.145 23.453 1 87.56 7 ALA B CA 1
ATOM 2480 C C . ALA B 1 7 ? 12.758 -4.867 24.016 1 87.56 7 ALA B C 1
ATOM 2482 O O . ALA B 1 7 ? 12.938 -3.785 23.453 1 87.56 7 ALA B O 1
ATOM 2483 N N . LEU B 1 8 ? 12.047 -5.004 25.062 1 88.19 8 LEU B N 1
ATOM 2484 C CA . LEU B 1 8 ? 11.414 -3.85 25.688 1 88.19 8 LEU B CA 1
ATOM 2485 C C . LEU B 1 8 ? 12.469 -2.893 26.25 1 88.19 8 LEU B C 1
ATOM 2487 O O . LEU B 1 8 ? 12.359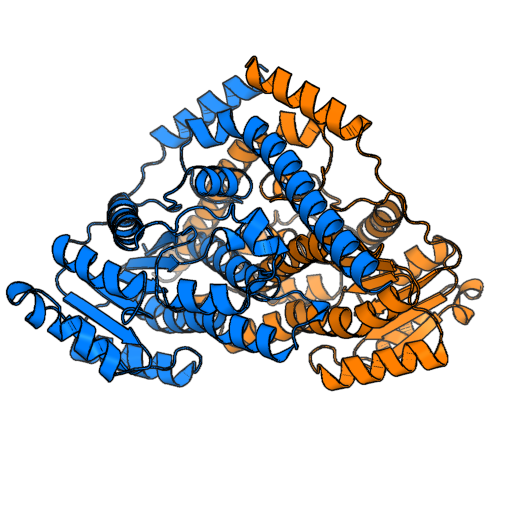 -1.678 26.062 1 88.19 8 LEU B O 1
ATOM 2491 N N . VAL B 1 9 ? 13.453 -3.441 26.875 1 90.88 9 VAL B N 1
ATOM 2492 C CA . VAL B 1 9 ? 14.516 -2.629 27.453 1 90.88 9 VAL B CA 1
ATOM 2493 C C . VAL B 1 9 ? 15.289 -1.918 26.344 1 90.88 9 VAL B C 1
ATOM 2495 O O . VAL B 1 9 ? 15.57 -0.721 26.453 1 90.88 9 VAL B O 1
ATOM 2498 N N . ALA B 1 10 ? 15.547 -2.646 25.328 1 88.94 10 ALA B N 1
ATOM 2499 C CA . ALA B 1 10 ? 16.266 -2.062 24.203 1 88.94 10 ALA B CA 1
ATOM 2500 C C . ALA B 1 10 ? 15.453 -0.955 23.531 1 88.94 10 ALA B C 1
ATOM 2502 O O . ALA B 1 10 ? 16 0.082 23.156 1 88.94 10 ALA B O 1
ATOM 2503 N N . SER B 1 11 ? 14.18 -1.245 23.391 1 87.25 11 SER B N 1
ATOM 2504 C CA . SER B 1 11 ? 13.297 -0.26 22.781 1 87.25 11 SER B CA 1
ATOM 2505 C C . SER B 1 11 ? 13.211 1.012 23.609 1 87.25 11 SER B C 1
ATOM 2507 O O . SER B 1 11 ? 13.195 2.119 23.078 1 87.25 11 SER B O 1
ATOM 2509 N N . LEU B 1 12 ? 13.156 0.814 24.859 1 86.19 12 LEU B N 1
ATOM 2510 C CA . LEU B 1 12 ? 13.102 1.969 25.75 1 86.19 12 LEU B CA 1
ATOM 2511 C C . LEU B 1 12 ? 14.406 2.758 25.703 1 86.19 12 LEU B C 1
ATOM 2513 O O . LEU B 1 12 ? 14.391 3.992 25.719 1 86.19 12 LEU B O 1
ATOM 2517 N N . ALA B 1 13 ? 15.492 2.047 25.641 1 87.38 13 ALA B N 1
ATOM 2518 C CA . ALA B 1 13 ? 16.797 2.703 25.531 1 87.38 13 ALA B CA 1
ATOM 2519 C C . ALA B 1 13 ? 16.875 3.506 24.234 1 87.38 13 ALA B C 1
ATOM 2521 O O . ALA B 1 13 ? 17.344 4.648 24.234 1 87.38 13 ALA B O 1
ATOM 2522 N N . LEU B 1 14 ? 16.422 2.904 23.219 1 85.5 14 LEU B N 1
ATOM 2523 C CA . LEU B 1 14 ? 16.438 3.566 21.922 1 85.5 14 LEU B CA 1
ATOM 2524 C C . LEU B 1 14 ? 15.516 4.777 21.922 1 85.5 14 LEU B C 1
ATOM 2526 O O . LEU B 1 14 ? 15.844 5.812 21.328 1 85.5 14 LEU B O 1
ATOM 2530 N N . PHE B 1 15 ? 14.406 4.562 22.547 1 82.38 15 PHE B N 1
ATOM 2531 C CA . PHE B 1 15 ? 13.43 5.645 22.625 1 82.38 15 PHE B CA 1
ATOM 2532 C C . PHE B 1 15 ? 13.984 6.82 23.422 1 82.38 15 PHE B C 1
ATOM 2534 O O . PHE B 1 15 ? 13.773 7.977 23.047 1 82.38 15 PHE B O 1
ATOM 2541 N N . ILE B 1 16 ? 14.695 6.508 24.406 1 82.06 16 ILE B N 1
ATOM 2542 C CA . ILE B 1 16 ? 15.25 7.543 25.266 1 82.06 16 ILE B CA 1
ATOM 2543 C C . ILE B 1 16 ? 16.391 8.25 24.562 1 82.06 16 ILE B C 1
ATOM 2545 O O . ILE B 1 16 ? 16.562 9.461 24.703 1 82.06 16 ILE B O 1
ATOM 2549 N N . THR B 1 17 ? 17.062 7.438 23.766 1 80.44 17 THR B N 1
ATOM 2550 C CA . THR B 1 17 ? 18.25 8.016 23.125 1 80.44 17 THR B CA 1
ATOM 2551 C C . THR B 1 17 ? 17.875 8.719 21.828 1 80.44 17 THR B C 1
ATOM 2553 O O . THR B 1 17 ? 18.656 9.516 21.297 1 80.44 17 THR B O 1
ATOM 2556 N N . THR B 1 18 ? 16.719 8.297 21.344 1 76.81 18 THR B N 1
ATOM 2557 C CA . THR B 1 18 ? 16.281 8.93 20.109 1 76.81 18 THR B CA 1
ATOM 2558 C C . THR B 1 18 ? 15.266 10.039 20.406 1 76.81 18 THR B C 1
ATOM 2560 O O . THR B 1 18 ? 14.258 9.805 21.078 1 76.81 18 THR B O 1
ATOM 2563 N N . ARG B 1 19 ? 15.688 11.148 20.266 1 66.75 19 ARG B N 1
ATOM 2564 C CA . ARG B 1 19 ? 14.844 12.297 20.578 1 66.75 19 ARG B CA 1
ATOM 2565 C C . ARG B 1 19 ? 13.844 12.555 19.453 1 66.75 19 ARG B C 1
ATOM 2567 O O . ARG B 1 19 ? 14.219 12.602 18.281 1 66.75 19 ARG B O 1
ATOM 2574 N N . LYS B 1 20 ? 12.57 12.453 19.859 1 75.12 20 LYS B N 1
ATOM 2575 C CA . LYS B 1 20 ? 11.523 12.945 18.969 1 75.12 20 LYS B CA 1
ATOM 2576 C C . LYS B 1 20 ? 11.594 14.461 18.828 1 75.12 20 LYS B C 1
ATOM 2578 O O . LYS B 1 20 ? 11.734 15.18 19.812 1 75.12 20 LYS B O 1
ATOM 2583 N N . THR B 1 21 ? 11.641 14.922 17.562 1 82 21 THR B N 1
ATOM 2584 C CA . THR B 1 21 ? 11.711 16.359 17.359 1 82 21 THR B CA 1
ATOM 2585 C C . THR B 1 21 ? 10.312 16.938 17.156 1 82 21 THR B C 1
ATOM 2587 O O . THR B 1 21 ? 9.586 16.531 16.25 1 82 21 THR B O 1
ATOM 2590 N N . SER B 1 22 ? 9.977 17.781 18.062 1 91.69 22 SER B N 1
ATOM 2591 C CA . SER B 1 22 ? 8.695 18.469 17.938 1 91.69 22 SER B CA 1
ATOM 2592 C C . SER B 1 22 ? 8.695 19.422 16.75 1 91.69 22 SER B C 1
ATOM 2594 O O . SER B 1 22 ? 9.758 19.75 16.203 1 91.69 22 SER B O 1
ATOM 2596 N N . TYR B 1 23 ? 7.496 19.703 16.25 1 96 23 TYR B N 1
ATOM 2597 C CA . TYR B 1 23 ? 7.293 20.672 15.18 1 96 23 TYR B CA 1
ATOM 2598 C C . TYR B 1 23 ? 6.281 21.734 15.594 1 96 23 TYR B C 1
ATOM 2600 O O . TYR B 1 23 ? 5.078 21.469 15.656 1 96 23 TYR B O 1
ATOM 2608 N N . SER B 1 24 ? 6.754 22.891 15.82 1 96.62 24 SER B N 1
ATOM 2609 C CA . SER B 1 24 ? 5.855 23.969 16.234 1 96.62 24 SER B CA 1
ATOM 2610 C C . SER B 1 24 ? 5.066 24.516 15.062 1 96.62 24 SER B C 1
ATOM 2612 O O . SER B 1 24 ? 5.645 24.875 14.031 1 96.62 24 SER B O 1
ATOM 2614 N N . LEU B 1 25 ? 3.785 24.641 15.266 1 97.88 25 LEU B N 1
ATOM 2615 C CA . LEU B 1 25 ? 2.914 25.203 14.242 1 97.88 25 LEU B CA 1
ATOM 2616 C C . LEU B 1 25 ? 2.809 26.719 14.391 1 97.88 25 LEU B C 1
ATOM 2618 O O . LEU B 1 25 ? 2.305 27.391 13.492 1 97.88 25 LEU B O 1
ATOM 2622 N N . LYS B 1 26 ? 3.35 27.203 15.453 1 96.69 26 LYS B N 1
ATOM 2623 C CA . LYS B 1 26 ? 3.291 28.656 15.695 1 96.69 26 LYS B CA 1
ATOM 2624 C C . LYS B 1 26 ? 4.008 29.422 14.586 1 96.69 26 LYS B C 1
ATOM 2626 O O . LYS B 1 26 ? 5.137 29.078 14.219 1 96.69 26 LYS B O 1
ATOM 2631 N N . ASN B 1 27 ? 3.346 30.422 14.016 1 95.69 27 ASN B N 1
ATOM 2632 C CA . ASN B 1 27 ? 3.863 31.312 12.992 1 95.69 27 ASN B CA 1
ATOM 2633 C C . ASN B 1 27 ? 4.215 30.562 11.711 1 95.69 27 ASN B C 1
ATOM 2635 O O . ASN B 1 27 ? 5.156 30.938 11.008 1 95.69 27 ASN B O 1
ATOM 2639 N N . LYS B 1 28 ? 3.582 29.469 11.469 1 98.12 28 LYS B N 1
ATOM 2640 C CA . LYS B 1 28 ? 3.834 28.672 10.266 1 98.12 28 LYS B CA 1
ATOM 2641 C C . LYS B 1 28 ? 2.732 28.891 9.227 1 98.12 28 LYS B C 1
ATOM 2643 O O . LYS B 1 28 ? 1.589 29.172 9.578 1 98.12 28 LYS B O 1
ATOM 2648 N N . HIS B 1 29 ? 3.109 28.828 7.984 1 98.69 29 HIS B N 1
ATOM 2649 C CA . HIS B 1 29 ? 2.16 28.75 6.883 1 98.69 29 HIS B CA 1
ATOM 2650 C C . HIS B 1 29 ? 1.824 27.312 6.539 1 98.69 29 HIS B C 1
ATOM 2652 O O . HIS B 1 29 ? 2.693 26.547 6.098 1 98.69 29 HIS B O 1
ATOM 2658 N N . VAL B 1 30 ? 0.565 26.922 6.777 1 98.88 30 VAL B N 1
ATOM 2659 C CA . VAL B 1 30 ? 0.107 25.562 6.508 1 98.88 30 VAL B CA 1
ATOM 2660 C C . VAL B 1 30 ? -0.788 25.562 5.27 1 98.88 30 VAL B C 1
ATOM 2662 O O . VAL B 1 30 ? -1.739 26.344 5.18 1 98.88 30 VAL B O 1
ATOM 2665 N N . VAL B 1 31 ? -0.455 24.75 4.305 1 98.88 31 VAL B N 1
ATOM 2666 C CA . VAL B 1 31 ? -1.284 24.562 3.117 1 98.88 31 VAL B CA 1
ATOM 2667 C C . VAL B 1 31 ? -2.045 23.25 3.209 1 98.88 31 VAL B C 1
ATOM 2669 O O . VAL B 1 31 ? -1.438 22.188 3.336 1 98.88 31 VAL B O 1
ATOM 2672 N N . VAL B 1 32 ? -3.371 23.312 3.152 1 98.88 32 VAL B N 1
ATOM 2673 C CA . VAL B 1 32 ? -4.23 22.156 3.297 1 98.88 32 VAL B CA 1
ATOM 2674 C C . VAL B 1 32 ? -4.898 21.828 1.962 1 98.88 32 VAL B C 1
ATOM 2676 O O . VAL B 1 32 ? -5.891 22.469 1.588 1 98.88 32 VAL B O 1
ATOM 2679 N N . PHE B 1 33 ? -4.367 20.875 1.26 1 98.75 33 PHE B N 1
ATOM 2680 C CA . PHE B 1 33 ? -5.07 20.328 0.101 1 98.75 33 PHE B CA 1
ATOM 2681 C C . PHE B 1 33 ? -6.242 19.453 0.535 1 98.75 33 PHE B C 1
ATOM 2683 O O . PHE B 1 33 ? -6.066 18.516 1.304 1 98.75 33 PHE B O 1
ATOM 2690 N N . GLY B 1 34 ? -7.398 19.734 0.05 1 97.69 34 GLY B N 1
ATOM 2691 C CA . GLY B 1 34 ? -8.602 19.078 0.539 1 97.69 34 GLY B CA 1
ATOM 2692 C C . GLY B 1 34 ? -9.164 19.719 1.793 1 97.69 34 GLY B C 1
ATOM 2693 O O . GLY B 1 34 ? -9.664 19.031 2.68 1 97.69 34 GLY B O 1
ATOM 2694 N N . GLY B 1 35 ? -9.078 21.031 1.913 1 97.62 35 GLY B N 1
ATOM 2695 C CA . GLY B 1 35 ? -9.445 21.719 3.137 1 97.62 35 GLY B CA 1
ATOM 2696 C C . GLY B 1 35 ? -10.852 22.281 3.104 1 97.62 35 GLY B C 1
ATOM 2697 O O . GLY B 1 35 ? -11.25 23.031 4 1 97.62 35 GLY B O 1
ATOM 2698 N N . SER B 1 36 ? -11.68 21.891 2.08 1 96.69 36 SER B N 1
ATOM 2699 C CA . SER B 1 36 ? -12.977 22.547 1.915 1 96.69 36 SER B CA 1
ATOM 2700 C C . SER B 1 36 ? -14.102 21.688 2.482 1 96.69 36 SER B C 1
ATOM 2702 O O . SER B 1 36 ? -15.258 22.109 2.496 1 96.69 36 SER B O 1
ATOM 2704 N N . SER B 1 37 ? -13.797 20.469 2.943 1 94.06 37 SER B N 1
ATOM 2705 C CA . SER B 1 37 ? -14.844 19.594 3.461 1 94.06 37 SER B CA 1
ATOM 2706 C C . SER B 1 37 ? -14.281 18.578 4.453 1 94.06 37 SER B C 1
ATOM 2708 O O . SER B 1 37 ? -13.062 18.453 4.59 1 94.06 37 SER B O 1
ATOM 2710 N N . GLY B 1 38 ? -15.164 18.047 5.277 1 95.19 38 GLY B N 1
ATOM 2711 C CA . GLY B 1 38 ? -14.836 16.906 6.117 1 95.19 38 GLY B CA 1
ATOM 2712 C C . GLY B 1 38 ? -13.727 17.188 7.109 1 95.19 38 GLY B C 1
ATOM 2713 O O . GLY B 1 38 ? -13.781 18.188 7.84 1 95.19 38 GLY B O 1
ATOM 2714 N N . ILE B 1 39 ? -12.766 16.25 7.172 1 96.25 39 ILE B N 1
ATOM 2715 C CA . ILE B 1 39 ? -11.633 16.344 8.094 1 96.25 39 ILE B CA 1
ATOM 2716 C C . ILE B 1 39 ? -10.797 17.578 7.742 1 96.25 39 ILE B C 1
ATOM 2718 O O . ILE B 1 39 ? -10.352 18.312 8.633 1 96.25 39 ILE B O 1
ATOM 2722 N N . GLY B 1 40 ? -10.625 17.859 6.438 1 97.94 40 GLY B N 1
ATOM 2723 C CA . GLY B 1 40 ? -9.844 19 5.992 1 97.94 40 GLY B CA 1
ATOM 2724 C C . GLY B 1 40 ? -10.422 20.328 6.441 1 97.94 40 GLY B C 1
ATOM 2725 O O . GLY B 1 40 ? -9.688 21.203 6.906 1 97.94 40 GLY B O 1
ATOM 2726 N N . LYS B 1 41 ? -11.727 20.438 6.277 1 98 41 LYS B N 1
ATOM 2727 C CA . LYS B 1 41 ? -12.398 21.656 6.715 1 98 41 LYS B CA 1
ATOM 2728 C C . LYS B 1 41 ? -12.203 21.891 8.211 1 98 41 LYS B C 1
ATOM 2730 O O . LYS B 1 41 ? -11.836 22.984 8.633 1 98 41 LYS B O 1
ATOM 2735 N N . GLN B 1 42 ? -12.43 20.875 8.984 1 98.19 42 GLN B N 1
ATOM 2736 C CA . GLN B 1 42 ? -12.289 21 10.43 1 98.19 42 GLN B CA 1
ATOM 2737 C C . GLN B 1 42 ? -10.836 21.25 10.82 1 98.19 42 GLN B C 1
ATOM 2739 O O . GLN B 1 42 ? -10.562 21.969 11.789 1 98.19 42 GLN B O 1
ATOM 2744 N N . LEU B 1 43 ? -9.922 20.656 10.102 1 98.62 43 LEU B N 1
ATOM 2745 C CA . LEU B 1 43 ? -8.5 20.844 10.367 1 98.62 43 LEU B CA 1
ATOM 2746 C C . LEU B 1 43 ? -8.102 22.312 10.188 1 98.62 43 LEU B C 1
ATOM 2748 O O . LEU B 1 43 ? -7.293 22.844 10.945 1 98.62 43 LEU B O 1
ATOM 2752 N N . VAL B 1 44 ? -8.664 22.953 9.164 1 98.56 44 VAL B N 1
ATOM 2753 C CA . VAL B 1 44 ? -8.406 24.375 8.945 1 98.56 44 VAL B CA 1
ATOM 2754 C C . VAL B 1 44 ? -8.711 25.156 10.219 1 98.56 44 VAL B C 1
ATOM 2756 O O . VAL B 1 44 ? -7.898 25.953 10.68 1 98.56 44 VAL B O 1
ATOM 2759 N N . TYR B 1 45 ? -9.852 24.875 10.82 1 98.25 45 TYR B N 1
ATOM 2760 C CA . TYR B 1 45 ? -10.258 25.594 12.031 1 98.25 45 TYR B CA 1
ATOM 2761 C C . TYR B 1 45 ? -9.344 25.25 13.195 1 98.25 45 TYR B C 1
ATOM 2763 O O . TYR B 1 45 ? -8.945 26.125 13.969 1 98.25 45 TYR B O 1
ATOM 2771 N N . SER B 1 46 ? -9.008 23.938 13.352 1 98.38 46 SER B N 1
ATOM 2772 C CA . SER B 1 46 ? -8.133 23.5 14.43 1 98.38 46 SER B CA 1
ATOM 2773 C C . SER B 1 46 ? -6.758 24.141 14.32 1 98.38 46 SER B C 1
ATOM 2775 O O . SER B 1 46 ? -6.133 24.469 15.336 1 98.38 46 SER B O 1
ATOM 2777 N N . LEU B 1 47 ? -6.266 24.328 13.102 1 98.5 47 LEU B N 1
ATOM 2778 C CA . LEU B 1 47 ? -4.969 24.953 12.867 1 98.5 47 LEU B CA 1
ATOM 2779 C C . LEU B 1 47 ? -4.992 26.422 13.273 1 98.5 47 LEU B C 1
ATOM 2781 O O . LEU B 1 47 ? -4.027 26.922 13.859 1 98.5 47 LEU B O 1
ATOM 2785 N N . LEU B 1 48 ? -6.059 27.125 12.945 1 97.62 48 LEU B N 1
ATOM 2786 C CA . LEU B 1 48 ? -6.199 28.516 13.328 1 97.62 48 LEU B CA 1
ATOM 2787 C C . LEU B 1 48 ? -6.156 28.672 14.844 1 97.62 48 LEU B C 1
ATOM 2789 O O . LEU B 1 48 ? -5.574 29.641 15.359 1 97.62 48 LEU B O 1
ATOM 2793 N N . GLU B 1 49 ? -6.727 27.719 15.5 1 96.62 49 GLU B N 1
ATOM 2794 C CA . GLU B 1 49 ? -6.73 27.719 16.969 1 96.62 49 GLU B CA 1
ATOM 2795 C C . GLU B 1 49 ? -5.344 27.422 17.516 1 96.62 49 GLU B C 1
ATOM 2797 O O . GLU B 1 49 ? -5.035 27.797 18.656 1 96.62 49 GLU B O 1
ATOM 2802 N N . ALA B 1 50 ? -4.477 26.766 16.75 1 95.5 50 ALA B N 1
ATOM 2803 C CA . ALA B 1 50 ? -3.113 26.438 17.156 1 95.5 50 ALA B CA 1
ATOM 2804 C C . ALA B 1 50 ? -2.152 27.578 16.844 1 95.5 50 ALA B C 1
ATOM 2806 O O . ALA B 1 50 ? -0.935 27.422 16.953 1 95.5 50 ALA B O 1
ATOM 2807 N N . ASN B 1 51 ? -2.645 28.734 16.453 1 91.62 51 ASN B N 1
ATOM 2808 C CA . ASN B 1 51 ? -1.929 30 16.266 1 91.62 51 ASN B CA 1
ATOM 2809 C C . ASN B 1 51 ? -0.943 29.922 15.109 1 91.62 51 ASN B C 1
ATOM 2811 O O . ASN B 1 51 ? 0.194 30.375 15.219 1 91.62 51 ASN B O 1
ATOM 2815 N N . VAL B 1 52 ? -1.298 29.25 14.102 1 97.5 52 VAL B N 1
ATOM 2816 C CA . VAL B 1 52 ? -0.521 29.312 12.867 1 97.5 52 VAL B CA 1
ATOM 2817 C C . VAL B 1 52 ? -0.53 30.734 12.312 1 97.5 52 VAL B C 1
ATOM 2819 O O . VAL B 1 52 ? -1.375 31.547 12.688 1 97.5 52 VAL B O 1
ATOM 2822 N N . LEU B 1 53 ? 0.467 31.047 11.477 1 97.5 53 LEU B N 1
ATOM 2823 C CA . LEU B 1 53 ? 0.522 32.344 10.812 1 97.5 53 LEU B CA 1
ATOM 2824 C C . LEU B 1 53 ? -0.589 32.5 9.781 1 97.5 53 LEU B C 1
ATOM 2826 O O . LEU B 1 53 ? -1.262 33.531 9.711 1 97.5 53 LEU B O 1
ATOM 2830 N N . LYS B 1 54 ? -0.787 31.5 8.977 1 97.56 54 LYS B N 1
ATOM 2831 C CA . LYS B 1 54 ? -1.809 31.5 7.93 1 97.56 54 LYS B CA 1
ATOM 2832 C C . LYS B 1 54 ? -2.098 30.078 7.453 1 97.56 54 LYS B C 1
ATOM 2834 O O . LYS B 1 54 ? -1.264 29.188 7.605 1 97.56 54 LYS B O 1
ATOM 2839 N N . VAL B 1 55 ? -3.285 29.891 6.961 1 98.62 55 VAL B N 1
ATOM 2840 C CA . VAL B 1 55 ? -3.732 28.641 6.355 1 98.62 55 VAL B CA 1
ATOM 2841 C C . VAL B 1 55 ? -4.211 28.906 4.926 1 98.62 55 VAL B C 1
ATOM 2843 O O . VAL B 1 55 ? -5.047 29.7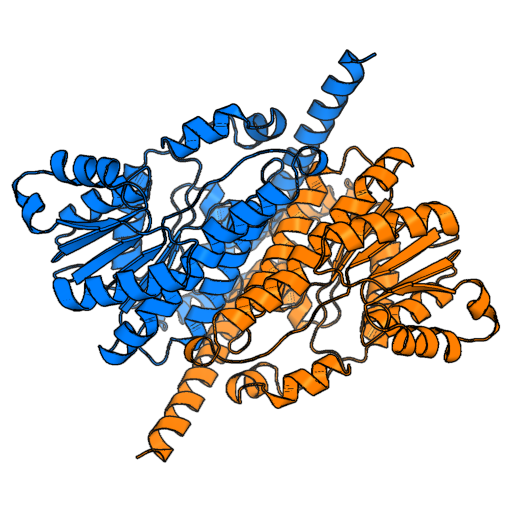81 4.699 1 98.62 55 VAL B O 1
ATOM 2846 N N . THR B 1 56 ? -3.609 28.234 3.973 1 98.75 56 THR B N 1
ATOM 2847 C CA . THR B 1 56 ? -4.121 28.25 2.607 1 98.75 56 THR B CA 1
ATOM 2848 C C . THR B 1 56 ? -4.922 26.984 2.318 1 98.75 56 THR B C 1
ATOM 2850 O O . THR B 1 56 ? -4.402 25.875 2.443 1 98.75 56 THR B O 1
ATOM 2853 N N . ILE B 1 57 ? -6.18 27.188 1.967 1 98.62 57 ILE B N 1
ATOM 2854 C CA . ILE B 1 57 ? -7.082 26.094 1.617 1 98.62 57 ILE B CA 1
ATOM 2855 C C . ILE B 1 57 ? -7.035 25.844 0.111 1 98.62 57 ILE B C 1
ATOM 2857 O O . ILE B 1 57 ? -7.184 26.781 -0.683 1 98.62 57 ILE B O 1
ATOM 2861 N N . VAL B 1 58 ? -6.777 24.609 -0.3 1 98.75 58 VAL B N 1
ATOM 2862 C CA . VAL B 1 58 ? -6.77 24.266 -1.717 1 98.75 58 VAL B CA 1
ATOM 2863 C C . VAL B 1 58 ? -7.785 23.156 -1.982 1 98.75 58 VAL B C 1
ATOM 2865 O O . VAL B 1 58 ? -7.758 22.109 -1.328 1 98.75 58 VAL B O 1
ATOM 2868 N N . SER B 1 59 ? -8.672 23.328 -2.809 1 97.94 59 SER B N 1
ATOM 2869 C CA . SER B 1 59 ? -9.664 22.344 -3.238 1 97.94 59 S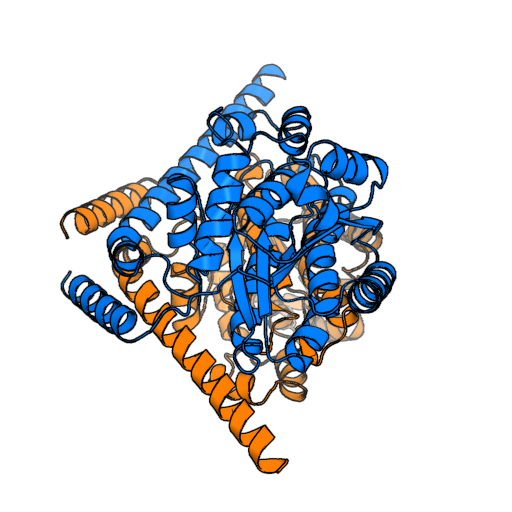ER B CA 1
ATOM 2870 C C . SER B 1 59 ? -10.219 22.672 -4.617 1 97.94 59 SER B C 1
ATOM 2872 O O . SER B 1 59 ? -9.844 23.688 -5.211 1 97.94 59 SER B O 1
ATOM 2874 N N . ARG B 1 60 ? -11.109 21.891 -5.141 1 94 60 ARG B N 1
ATOM 2875 C CA . ARG B 1 60 ? -11.656 22.094 -6.48 1 94 60 ARG B CA 1
ATOM 2876 C C . ARG B 1 60 ? -12.727 23.188 -6.48 1 94 60 ARG B C 1
ATOM 2878 O O . ARG B 1 60 ? -12.891 23.906 -7.469 1 94 60 ARG B O 1
ATOM 2885 N N . SER B 1 61 ? -13.445 23.266 -5.367 1 95.94 61 SER B N 1
ATOM 2886 C CA . SER B 1 61 ? -14.633 24.109 -5.344 1 95.94 61 SER B CA 1
ATOM 2887 C C . SER B 1 61 ? -14.359 25.438 -4.637 1 95.94 61 SER B C 1
ATOM 2889 O O . SER B 1 61 ? -14.219 25.469 -3.41 1 95.94 61 SER B O 1
ATOM 2891 N N . THR B 1 62 ? -14.469 26.484 -5.41 1 97.5 62 THR B N 1
ATOM 2892 C CA . THR B 1 62 ? -14.305 27.828 -4.832 1 97.5 62 THR B CA 1
ATOM 2893 C C . THR B 1 62 ? -15.438 28.125 -3.857 1 97.5 62 THR B C 1
ATOM 2895 O O . THR B 1 62 ? -15.203 28.734 -2.805 1 97.5 62 THR B O 1
ATOM 2898 N N . GLN B 1 63 ? -16.578 27.688 -4.211 1 98 63 GLN B N 1
ATOM 2899 C CA . GLN B 1 63 ? -17.75 27.953 -3.377 1 98 63 GLN B CA 1
ATOM 2900 C C . GLN B 1 63 ? -17.594 27.297 -2.004 1 98 63 GLN B C 1
ATOM 2902 O O . GLN B 1 63 ? -17.844 27.938 -0.979 1 98 63 GLN B O 1
ATOM 2907 N N . LYS B 1 64 ? -17.188 26.078 -1.956 1 97.62 64 LYS B N 1
ATOM 2908 C CA . LYS B 1 64 ? -17.016 25.375 -0.69 1 97.62 64 LYS B CA 1
ATOM 2909 C C . LYS B 1 64 ? -15.906 26 0.146 1 97.62 64 LYS B C 1
ATOM 2911 O O . LYS B 1 64 ? -16 26.062 1.373 1 97.62 64 LYS B O 1
ATOM 2916 N N . MET B 1 65 ? -14.883 26.469 -0.522 1 98.25 65 MET B N 1
ATOM 2917 C CA . MET B 1 65 ? -13.789 27.109 0.202 1 98.25 65 MET B CA 1
ATOM 2918 C C . MET B 1 65 ? -14.25 28.438 0.794 1 98.25 65 MET B C 1
ATOM 2920 O O . MET B 1 65 ? -13.891 28.781 1.924 1 98.25 65 MET B O 1
ATOM 2924 N N . GLN B 1 66 ? -14.992 29.172 0.018 1 98.06 66 GLN B N 1
ATOM 2925 C CA . GLN B 1 66 ? -15.523 30.438 0.525 1 98.06 66 GLN B CA 1
ATOM 2926 C C . GLN B 1 66 ? -16.422 30.203 1.742 1 98.06 66 GLN B C 1
ATOM 2928 O O . GLN B 1 66 ? -16.406 31 2.684 1 98.06 66 GLN B O 1
ATOM 2933 N N . GLU B 1 67 ? -17.172 29.141 1.679 1 97.94 67 GLU B N 1
ATOM 2934 C CA . GLU B 1 67 ? -18 28.781 2.828 1 97.94 67 GLU B CA 1
ATOM 2935 C C . GLU B 1 67 ? -17.156 28.531 4.07 1 97.94 67 GLU B C 1
ATOM 2937 O O . GLU B 1 67 ? -17.531 28.922 5.176 1 97.94 67 GLU B O 1
ATOM 2942 N N . VAL B 1 68 ? -16.016 27.875 3.934 1 98.06 68 VAL B N 1
ATOM 2943 C CA . VAL B 1 68 ? -15.094 27.625 5.039 1 98.06 68 VAL B CA 1
ATOM 2944 C C . VAL B 1 68 ? -14.617 28.953 5.613 1 98.06 68 VAL B C 1
ATOM 2946 O O . VAL B 1 68 ? -14.562 29.125 6.832 1 98.06 68 VAL B O 1
ATOM 2949 N N . ILE B 1 69 ? -14.266 29.891 4.742 1 98 69 ILE B N 1
ATOM 2950 C CA . ILE B 1 69 ? -13.781 31.203 5.176 1 98 69 ILE B CA 1
ATOM 2951 C C . ILE B 1 69 ? -14.898 31.969 5.875 1 98 69 ILE B C 1
ATOM 2953 O O . ILE B 1 69 ? -14.688 32.562 6.941 1 98 69 ILE B O 1
ATOM 2957 N N . ASP B 1 70 ? -16.094 31.891 5.324 1 98 70 ASP B N 1
ATOM 2958 C CA . ASP B 1 70 ? -17.234 32.625 5.863 1 98 70 ASP B CA 1
ATOM 2959 C C . ASP B 1 70 ? -17.609 32.094 7.25 1 98 70 ASP B C 1
ATOM 2961 O O . ASP B 1 70 ? -18.062 32.875 8.102 1 98 70 ASP B O 1
ATOM 2965 N N . GLU B 1 71 ? -17.422 30.844 7.461 1 97.75 71 GLU B N 1
ATOM 2966 C CA . GLU B 1 71 ? -17.812 30.219 8.719 1 97.75 71 GLU B CA 1
ATOM 2967 C C . GLU B 1 71 ? -16.75 30.406 9.789 1 97.75 71 GLU B C 1
ATOM 2969 O O . GLU B 1 71 ? -17.016 30.188 10.977 1 97.75 71 GLU B O 1
ATOM 2974 N N . ALA B 1 72 ? -15.586 30.812 9.422 1 97.69 72 ALA B N 1
ATOM 2975 C CA . ALA B 1 72 ? -14.5 31 10.375 1 97.69 72 ALA B CA 1
ATOM 2976 C C . ALA B 1 72 ? -14.758 32.188 11.273 1 97.69 72 ALA B C 1
ATOM 2978 O O . ALA B 1 72 ? -15.492 33.125 10.898 1 97.69 72 ALA B O 1
ATOM 2979 N N . GLN B 1 73 ? -14.203 32.188 12.492 1 96.44 73 GLN B N 1
ATOM 2980 C CA . GLN B 1 73 ? -14.273 33.344 13.367 1 96.44 73 GLN B CA 1
ATOM 2981 C C . GLN B 1 73 ? -13.664 34.562 12.703 1 96.44 73 GLN B C 1
ATOM 2983 O O . GLN B 1 73 ? -12.648 34.469 12.016 1 96.44 73 GLN B O 1
ATOM 2988 N N . GLU B 1 74 ? -14.188 35.656 12.977 1 97.06 74 GLU B N 1
ATOM 2989 C CA . GLU B 1 74 ? -13.797 36.906 12.328 1 97.06 74 GLU B CA 1
ATOM 2990 C C . GLU B 1 74 ? -12.305 37.188 12.531 1 97.06 74 GLU B C 1
ATOM 2992 O O . GLU B 1 74 ? -11.641 37.688 11.617 1 97.06 74 GLU B O 1
ATOM 2997 N N . LYS B 1 75 ? -11.82 36.844 13.688 1 95.88 75 LYS B N 1
ATOM 2998 C CA . LYS B 1 75 ? -10.438 37.156 14.047 1 95.88 75 LYS B CA 1
ATOM 2999 C C . LYS B 1 75 ? -9.453 36.344 13.203 1 95.88 75 LYS B C 1
ATOM 3001 O O . LYS B 1 75 ? -8.273 36.688 13.125 1 95.88 75 LYS B O 1
ATOM 3006 N N . TYR B 1 76 ? -9.945 35.281 12.562 1 96.75 76 TYR B N 1
ATOM 3007 C CA . TYR B 1 76 ? -9.055 34.375 11.844 1 96.75 76 TYR B CA 1
ATOM 3008 C C . TYR B 1 76 ? -9.172 34.594 10.336 1 96.75 76 TYR B C 1
ATOM 3010 O O . TYR B 1 76 ? -8.359 34.062 9.562 1 96.75 76 TYR B O 1
ATOM 3018 N N . LYS B 1 77 ? -10.117 35.312 9.82 1 96.94 77 LYS B N 1
ATOM 3019 C CA . LYS B 1 77 ? -10.453 35.375 8.406 1 96.94 77 LYS B CA 1
ATOM 3020 C C . LYS B 1 77 ? -9.289 35.938 7.594 1 96.94 77 LYS B C 1
ATOM 3022 O O . LYS B 1 77 ? -9.07 35.562 6.449 1 96.94 77 LYS B O 1
ATOM 3027 N N . ASP B 1 78 ? -8.5 36.875 8.195 1 95.62 78 ASP B N 1
ATOM 3028 C CA . ASP B 1 78 ? -7.371 37.469 7.492 1 95.62 78 ASP B CA 1
ATOM 3029 C C . ASP B 1 78 ? -6.211 36.5 7.363 1 95.62 78 ASP B C 1
ATOM 3031 O O . ASP B 1 78 ? -5.285 36.719 6.582 1 95.62 78 ASP B O 1
ATOM 3035 N N . LYS B 1 79 ? -6.246 35.375 8.086 1 97.5 79 LYS B N 1
ATOM 3036 C CA . LYS B 1 79 ? -5.195 34.344 8.047 1 97.5 79 LYS B CA 1
ATOM 3037 C C . LYS B 1 79 ? -5.504 33.281 7.004 1 97.5 79 LYS B C 1
ATOM 3039 O O . LYS B 1 79 ? -4.688 32.375 6.766 1 97.5 79 LYS B O 1
ATOM 3044 N N . LEU B 1 80 ? -6.707 33.406 6.367 1 98.12 80 LEU B N 1
ATOM 3045 C CA . LEU B 1 80 ? -7.168 32.344 5.477 1 98.12 80 LEU B CA 1
ATOM 3046 C C . LEU B 1 80 ? -7.035 32.75 4.016 1 98.12 80 LEU B C 1
ATOM 3048 O O . LEU B 1 80 ? -7.434 33.844 3.645 1 98.12 80 LEU B O 1
ATOM 3052 N N . PHE B 1 81 ? -6.461 31.891 3.227 1 98.06 81 PHE B N 1
ATOM 3053 C CA . PHE B 1 81 ? -6.34 32.031 1.782 1 98.06 81 PHE B CA 1
ATOM 3054 C C . PHE B 1 81 ? -6.879 30.812 1.062 1 98.06 81 PHE B C 1
ATOM 3056 O O . PHE B 1 81 ? -7.02 29.734 1.666 1 98.06 81 PHE B O 1
ATOM 3063 N N . MET B 1 82 ? -7.301 30.984 -0.183 1 98 82 MET B N 1
ATOM 3064 C CA . MET B 1 82 ? -7.832 29.828 -0.908 1 98 82 MET B CA 1
ATOM 3065 C C . MET B 1 82 ? -7.332 29.812 -2.35 1 98 82 MET B C 1
ATOM 3067 O O . MET B 1 82 ? -7.133 30.875 -2.949 1 98 82 MET B O 1
ATOM 3071 N N . HIS B 1 83 ? -7.066 28.672 -2.912 1 98.38 83 HIS B N 1
ATOM 3072 C CA . HIS B 1 83 ? -6.738 28.438 -4.312 1 98.38 83 HIS B CA 1
ATOM 3073 C C . HIS B 1 83 ? -7.52 27.25 -4.867 1 98.38 83 HIS B C 1
ATOM 3075 O O . HIS B 1 83 ? -7.578 26.188 -4.242 1 98.38 83 HIS B O 1
ATOM 3081 N N . ALA B 1 84 ? -8.18 27.422 -6.035 1 98.25 84 ALA B N 1
ATOM 3082 C CA . ALA B 1 84 ? -8.867 26.328 -6.707 1 98.25 84 ALA B CA 1
ATOM 3083 C C . ALA B 1 84 ? -7.887 25.453 -7.477 1 98.25 84 ALA B C 1
ATOM 3085 O O . ALA B 1 84 ? -7.039 25.969 -8.211 1 98.25 84 ALA B O 1
ATOM 3086 N N . CYS B 1 85 ? -7.98 24.141 -7.203 1 98.56 85 CYS B N 1
ATOM 3087 C CA . CYS B 1 85 ? -7.055 23.25 -7.887 1 98.56 85 CYS B CA 1
ATOM 3088 C C . CYS B 1 85 ? -7.598 21.828 -7.934 1 98.56 85 CYS B C 1
ATOM 3090 O O . CYS B 1 85 ? -7.992 21.281 -6.906 1 98.56 85 CYS B O 1
ATOM 3092 N N . ASP B 1 86 ? -7.703 21.25 -9.117 1 98.38 86 ASP B N 1
ATOM 3093 C CA . ASP B 1 86 ? -7.898 19.812 -9.273 1 98.38 86 ASP B CA 1
ATOM 3094 C C . ASP B 1 86 ? -6.578 19.062 -9.133 1 98.38 86 ASP B C 1
ATOM 3096 O O . ASP B 1 86 ? -5.773 19.031 -10.07 1 98.38 86 ASP B O 1
ATOM 3100 N N . ILE B 1 87 ? -6.441 18.375 -8.016 1 98.25 87 ILE B N 1
ATOM 3101 C CA . ILE B 1 87 ? -5.133 17.828 -7.664 1 98.25 87 ILE B CA 1
ATOM 3102 C C . ILE B 1 87 ? -4.824 16.609 -8.539 1 98.25 87 ILE B C 1
ATOM 3104 O O . ILE B 1 87 ? -3.701 16.109 -8.539 1 98.25 87 ILE B O 1
ATOM 3108 N N . THR B 1 88 ? -5.828 16.078 -9.297 1 98.12 88 THR B N 1
ATOM 3109 C CA . THR B 1 88 ? -5.59 14.953 -10.188 1 98.12 88 THR B CA 1
ATOM 3110 C C . THR B 1 88 ? -4.828 15.391 -11.438 1 98.12 88 THR B C 1
ATOM 3112 O O . THR B 1 88 ? -4.438 14.562 -12.258 1 98.12 88 THR B O 1
ATOM 3115 N N . LYS B 1 89 ? -4.648 16.656 -11.602 1 98.38 89 LYS B N 1
ATOM 3116 C CA . LYS B 1 89 ? -3.916 17.234 -12.727 1 98.38 89 LYS B CA 1
ATOM 3117 C C . LYS B 1 89 ? -2.568 17.797 -12.281 1 98.38 89 LYS B C 1
ATOM 3119 O O . LYS B 1 89 ? -2.494 18.922 -11.773 1 98.38 89 LYS B O 1
ATOM 3124 N N . LYS B 1 90 ? -1.503 17.062 -12.578 1 97.94 90 LYS B N 1
ATOM 3125 C CA . LYS B 1 90 ? -0.183 17.359 -12.023 1 97.94 90 LYS B CA 1
ATOM 3126 C C . LYS B 1 90 ? 0.285 18.75 -12.43 1 97.94 90 LYS B C 1
ATOM 3128 O O . LYS B 1 90 ? 0.882 19.469 -11.625 1 97.94 90 LYS B O 1
ATOM 3133 N N . GLU B 1 91 ? 0.006 19.188 -13.68 1 98.19 91 GLU B N 1
ATOM 3134 C CA . GLU B 1 91 ? 0.448 20.5 -14.125 1 98.19 91 GLU B CA 1
ATOM 3135 C C . GLU B 1 91 ? -0.302 21.609 -13.391 1 98.19 91 GLU B C 1
ATOM 3137 O O . GLU B 1 91 ? 0.275 22.656 -13.078 1 98.19 91 GLU B O 1
ATOM 3142 N N . LEU B 1 92 ? -1.575 21.406 -13.125 1 98.56 92 LEU B N 1
ATOM 3143 C CA . LEU B 1 92 ? -2.354 22.375 -12.359 1 98.56 92 LEU B CA 1
ATOM 3144 C C . LEU B 1 92 ? -1.831 22.484 -10.93 1 98.56 92 LEU B C 1
ATOM 3146 O O . LEU B 1 92 ? -1.799 23.578 -10.359 1 98.56 92 LEU B O 1
ATOM 3150 N N . VAL B 1 93 ? -1.457 21.375 -10.367 1 98.75 93 VAL B N 1
ATOM 3151 C CA . VAL B 1 93 ? -0.911 21.359 -9.016 1 98.75 93 VAL B CA 1
ATOM 3152 C C . VAL B 1 93 ? 0.374 22.188 -8.969 1 98.75 93 VAL B C 1
ATOM 3154 O O . VAL B 1 93 ? 0.551 23.016 -8.078 1 98.75 93 VAL B O 1
ATOM 3157 N N . LYS B 1 94 ? 1.23 21.969 -9.906 1 98.31 94 LYS B N 1
ATOM 3158 C CA . LYS B 1 94 ? 2.502 22.688 -9.969 1 98.31 94 LYS B CA 1
ATOM 3159 C C . LYS B 1 94 ? 2.279 24.188 -10.047 1 98.31 94 LYS B C 1
ATOM 3161 O O . LYS B 1 94 ? 2.912 24.953 -9.32 1 98.31 94 LYS B O 1
ATOM 3166 N N . SER B 1 95 ? 1.398 24.609 -10.93 1 98.5 95 SER B N 1
ATOM 3167 C CA . SER B 1 95 ? 1.124 26.031 -11.102 1 98.5 95 SER B CA 1
ATOM 3168 C C . SER B 1 95 ? 0.479 26.625 -9.852 1 98.5 95 SER B C 1
ATOM 3170 O O . SER B 1 95 ? 0.78 27.75 -9.469 1 98.5 95 SER B O 1
ATOM 3172 N N . THR B 1 96 ? -0.393 25.875 -9.227 1 98.69 96 THR B N 1
ATOM 3173 C CA . THR B 1 96 ? -1.069 26.328 -8.023 1 98.69 96 THR B CA 1
ATOM 3174 C C . THR B 1 96 ? -0.07 26.531 -6.887 1 98.69 96 THR B C 1
ATOM 3176 O O . THR B 1 96 ? -0.117 27.547 -6.18 1 98.69 96 THR B O 1
ATOM 3179 N N . VAL B 1 97 ? 0.844 25.594 -6.688 1 98.69 97 VAL B N 1
ATOM 3180 C CA . VAL B 1 97 ? 1.854 25.688 -5.641 1 98.69 97 VAL B CA 1
ATOM 3181 C C . VAL B 1 97 ? 2.748 26.906 -5.898 1 98.69 97 VAL B C 1
ATOM 3183 O O . VAL B 1 97 ? 3.08 27.641 -4.969 1 98.69 97 VAL B O 1
ATOM 3186 N N . SER B 1 98 ? 3.102 27.078 -7.133 1 98.44 98 SER B N 1
ATOM 3187 C CA . SER B 1 98 ? 3.895 28.25 -7.496 1 98.44 98 SER B CA 1
ATOM 3188 C C . SER B 1 98 ? 3.166 29.547 -7.141 1 98.44 98 SER B C 1
ATOM 3190 O O . SER B 1 98 ? 3.779 30.484 -6.641 1 98.44 98 SER B O 1
ATOM 3192 N N . GLU B 1 99 ? 1.909 29.578 -7.414 1 98.38 99 GLU B N 1
ATOM 3193 C CA . GLU B 1 99 ? 1.099 30.75 -7.102 1 98.38 99 GLU B CA 1
ATOM 3194 C C . GLU B 1 99 ? 1.011 30.969 -5.598 1 98.38 99 GLU B C 1
ATOM 3196 O O . GLU B 1 99 ? 1.066 32.125 -5.129 1 98.38 99 GLU B O 1
ATOM 3201 N N . ILE B 1 100 ? 0.841 29.922 -4.852 1 98.5 100 ILE B N 1
ATOM 3202 C CA . ILE B 1 100 ? 0.763 30.016 -3.398 1 98.5 100 ILE B CA 1
ATOM 3203 C C . ILE B 1 100 ? 2.057 30.609 -2.848 1 98.5 100 ILE B C 1
ATOM 3205 O O . ILE B 1 100 ? 2.023 31.5 -1.995 1 98.5 100 ILE B O 1
ATOM 3209 N N . ILE B 1 101 ? 3.168 30.094 -3.332 1 97.88 101 ILE B N 1
ATOM 3210 C CA . ILE B 1 101 ? 4.473 30.547 -2.877 1 97.88 101 ILE B CA 1
ATOM 3211 C C . ILE B 1 101 ? 4.637 32.031 -3.201 1 97.88 101 ILE B C 1
ATOM 3213 O O . ILE B 1 101 ? 5.094 32.812 -2.361 1 97.88 101 ILE B O 1
ATOM 3217 N N . LYS B 1 102 ? 4.215 32.406 -4.363 1 96.62 102 LYS B N 1
ATOM 3218 C CA . LYS B 1 102 ? 4.332 33.781 -4.797 1 96.62 102 LYS B CA 1
ATOM 3219 C C . LYS B 1 102 ? 3.445 34.719 -3.957 1 96.62 102 LYS B C 1
ATOM 3221 O O . LYS B 1 102 ? 3.863 35.812 -3.57 1 96.62 102 LYS B O 1
ATOM 3226 N N . GLN B 1 103 ? 2.287 34.281 -3.619 1 94 103 GLN B N 1
ATOM 3227 C CA . GLN B 1 103 ? 1.287 35.125 -2.979 1 94 103 GLN B CA 1
ATOM 3228 C C . GLN B 1 103 ? 1.418 35.094 -1.458 1 94 103 GLN B C 1
ATOM 3230 O O . GLN B 1 103 ? 1.221 36.094 -0.781 1 94 103 GLN B O 1
ATOM 3235 N N . SER B 1 104 ? 1.683 33.938 -0.936 1 87.25 104 SER B N 1
ATOM 3236 C CA . SER B 1 104 ? 1.574 33.719 0.507 1 87.25 104 SER B CA 1
ATOM 3237 C C . SER B 1 104 ? 2.932 33.406 1.127 1 87.25 104 SER B C 1
ATOM 3239 O O . SER B 1 104 ? 3.057 33.344 2.352 1 87.25 104 SER B O 1
ATOM 3241 N N . GLY B 1 105 ? 3.926 33.219 0.256 1 89.06 105 GLY B N 1
ATOM 3242 C CA . GLY B 1 105 ? 5.266 33.031 0.787 1 89.06 105 GLY B CA 1
ATOM 3243 C C . GLY B 1 105 ? 5.594 31.578 1.053 1 89.06 105 GLY B C 1
ATOM 3244 O O . GLY B 1 105 ? 5.07 30.688 0.384 1 89.06 105 GLY B O 1
ATOM 3245 N N . ARG B 1 106 ? 6.367 31.391 2.031 1 95.12 106 ARG B N 1
ATOM 3246 C CA . ARG B 1 106 ? 6.965 30.094 2.348 1 95.12 106 ARG B CA 1
ATOM 3247 C C . ARG B 1 106 ? 5.906 29.094 2.814 1 95.12 106 ARG B C 1
ATOM 3249 O O . ARG B 1 106 ? 5 29.453 3.57 1 95.12 106 ARG B O 1
ATOM 3256 N N . ILE B 1 107 ? 5.965 27.875 2.311 1 98.56 107 ILE B N 1
ATOM 3257 C CA . ILE B 1 107 ? 5.133 26.766 2.781 1 98.56 107 ILE B CA 1
ATOM 3258 C C . ILE B 1 107 ? 5.887 25.969 3.838 1 98.56 107 ILE B C 1
ATOM 3260 O O . ILE B 1 107 ? 6.848 25.266 3.521 1 98.56 107 ILE B O 1
ATOM 3264 N N . ASP B 1 108 ? 5.422 26.016 5.098 1 98.62 108 ASP B N 1
ATOM 3265 C CA . ASP B 1 108 ? 6.109 25.344 6.203 1 98.62 108 ASP B CA 1
ATOM 3266 C C . ASP B 1 108 ? 5.562 23.938 6.418 1 98.62 108 ASP B C 1
ATOM 3268 O O . ASP B 1 108 ? 6.297 23.047 6.844 1 98.62 108 ASP B O 1
ATOM 3272 N N . CYS B 1 109 ? 4.277 23.797 6.227 1 98.81 109 CYS B N 1
ATOM 3273 C CA . CYS B 1 109 ? 3.598 22.531 6.461 1 98.81 109 CYS B CA 1
ATOM 3274 C C . CYS B 1 109 ? 2.598 22.234 5.348 1 98.81 109 CYS B C 1
ATOM 3276 O O . CYS B 1 109 ? 1.831 23.109 4.949 1 98.81 109 CYS B O 1
ATOM 3278 N N . LEU B 1 110 ? 2.725 21.078 4.777 1 98.88 110 LEU B N 1
ATOM 3279 C CA . LEU B 1 110 ? 1.813 20.594 3.75 1 98.88 110 LEU B CA 1
ATOM 3280 C C . LEU B 1 110 ? 0.907 19.5 4.309 1 98.88 110 LEU B C 1
ATOM 3282 O O . LEU B 1 110 ? 1.387 18.531 4.91 1 98.88 110 LEU B O 1
ATOM 3286 N N . VAL B 1 111 ? -0.394 19.656 4.168 1 98.88 111 VAL B N 1
ATOM 3287 C CA . VAL B 1 111 ? -1.35 18.625 4.562 1 98.88 111 VAL B CA 1
ATOM 3288 C C . VAL B 1 111 ? -2.072 18.078 3.33 1 98.88 111 VAL B C 1
ATOM 3290 O O . VAL B 1 111 ? -2.789 18.828 2.652 1 98.88 111 VAL B O 1
ATOM 3293 N N . ASN B 1 112 ? -1.856 16.844 3.045 1 98.69 112 ASN B N 1
ATOM 3294 C CA . ASN B 1 112 ? -2.574 16.125 1.988 1 98.69 112 ASN B CA 1
ATOM 3295 C C . ASN B 1 112 ? -3.828 15.445 2.523 1 98.69 112 ASN B C 1
ATOM 3297 O O . ASN B 1 112 ? -3.771 14.297 2.967 1 98.69 112 ASN B O 1
ATOM 3301 N N . CYS B 1 113 ? -4.957 16.094 2.357 1 97.31 113 CYS B N 1
ATOM 3302 C CA . CYS B 1 113 ? -6.176 15.594 2.984 1 97.31 113 CYS B CA 1
ATOM 3303 C C . CYS B 1 113 ? -7.227 15.242 1.937 1 97.31 113 CYS B C 1
ATOM 3305 O O . CYS B 1 113 ? -8.258 14.648 2.258 1 97.31 113 CYS B O 1
ATOM 3307 N N . ALA B 1 114 ? -6.969 15.578 0.698 1 93.94 114 ALA B N 1
ATOM 3308 C CA . ALA B 1 114 ? -7.934 15.297 -0.362 1 93.94 114 ALA B CA 1
ATOM 3309 C C . ALA B 1 114 ? -8.031 13.797 -0.623 1 93.94 114 ALA B C 1
ATOM 3311 O O . ALA B 1 114 ? -7.02 13.094 -0.654 1 93.94 114 ALA B O 1
ATOM 3312 N N . GLY B 1 115 ? -9.219 13.289 -0.736 1 92.94 115 GLY B N 1
ATOM 3313 C CA . GLY B 1 115 ? -9.477 11.883 -1.011 1 92.94 115 GLY B CA 1
ATOM 3314 C C . GLY B 1 115 ? -10.953 11.523 -0.937 1 92.94 115 GLY B C 1
ATOM 3315 O O . GLY B 1 115 ? -11.758 12.281 -0.405 1 92.94 115 GLY B O 1
ATOM 3316 N N . LEU B 1 116 ? -11.305 10.406 -1.528 1 92.88 116 LEU B N 1
ATOM 3317 C CA . LEU B 1 116 ? -12.68 9.914 -1.548 1 92.88 116 LEU B CA 1
ATOM 3318 C C . LEU B 1 116 ? -12.719 8.406 -1.755 1 92.88 116 LEU B C 1
ATOM 3320 O O . LEU B 1 116 ? -11.969 7.867 -2.576 1 92.88 116 LEU B O 1
ATOM 3324 N N . ALA B 1 117 ? -13.508 7.785 -0.929 1 94.81 117 ALA B N 1
ATOM 3325 C CA . ALA B 1 117 ? -13.734 6.352 -1.092 1 94.81 117 ALA B CA 1
ATOM 3326 C C . ALA B 1 117 ? -15.086 6.078 -1.746 1 94.81 117 ALA B C 1
ATOM 3328 O O . ALA B 1 117 ? -16.078 6.762 -1.454 1 94.81 117 ALA B O 1
ATOM 3329 N N . VAL B 1 118 ? -15.125 5.141 -2.656 1 95.44 118 VAL B N 1
ATOM 3330 C CA . VAL B 1 118 ? -16.359 4.59 -3.225 1 95.44 118 VAL B CA 1
ATOM 3331 C C . VAL B 1 118 ? -16.453 3.104 -2.893 1 95.44 118 VAL B C 1
ATOM 3333 O O . VAL B 1 118 ? -16.062 2.254 -3.699 1 95.44 118 VAL B O 1
ATOM 3336 N N . PRO B 1 119 ? -17.062 2.836 -1.748 1 95.81 119 PRO B N 1
ATOM 3337 C CA . PRO B 1 119 ? -17.094 1.437 -1.315 1 95.81 119 PRO B CA 1
ATOM 3338 C C . PRO B 1 119 ? -17.875 0.542 -2.277 1 95.81 119 PRO B C 1
ATOM 3340 O O . PRO B 1 119 ? -18.859 0.983 -2.881 1 95.81 119 PRO B O 1
ATOM 3343 N N . GLY B 1 120 ? -17.547 -0.637 -2.398 1 96.12 120 GLY B N 1
ATOM 3344 C CA . GLY B 1 120 ? -18.125 -1.67 -3.242 1 96.12 120 GLY B CA 1
ATOM 3345 C C . GLY B 1 120 ? -17.234 -2.895 -3.379 1 96.12 120 GLY B C 1
ATOM 3346 O O . GLY B 1 120 ? -16.016 -2.811 -3.207 1 96.12 120 GLY B O 1
ATOM 3347 N N . TYR B 1 121 ? -17.844 -4.031 -3.686 1 96 121 TYR B N 1
ATOM 3348 C CA . TYR B 1 121 ? -17.062 -5.25 -3.869 1 96 121 TYR B CA 1
ATOM 3349 C C . TYR B 1 121 ? -16.312 -5.227 -5.199 1 96 121 TYR B C 1
ATOM 3351 O O . TYR B 1 121 ? -16.797 -4.641 -6.172 1 96 121 TYR B O 1
ATOM 3359 N N . PHE B 1 122 ? -15.242 -5.945 -5.23 1 97.69 122 PHE B N 1
ATOM 3360 C CA . PHE B 1 122 ? -14.344 -6.055 -6.375 1 97.69 122 PHE B CA 1
ATOM 3361 C C . PHE B 1 122 ? -15.109 -6.488 -7.621 1 97.69 122 PHE B C 1
ATOM 3363 O O . PHE B 1 122 ? -14.953 -5.895 -8.688 1 97.69 122 PHE B O 1
ATOM 3370 N N . ILE B 1 123 ? -15.984 -7.438 -7.508 1 96.25 123 ILE B N 1
ATOM 3371 C CA . ILE B 1 123 ? -16.656 -8.039 -8.648 1 96.25 123 ILE B CA 1
ATOM 3372 C C . ILE B 1 123 ? -17.75 -7.102 -9.164 1 96.25 123 ILE B C 1
ATOM 3374 O O . ILE B 1 123 ? -18.188 -7.223 -10.305 1 96.25 123 ILE B O 1
ATOM 3378 N N . GLU B 1 124 ? -18.109 -6.07 -8.359 1 95.19 124 GLU B N 1
ATOM 3379 C CA . GLU B 1 124 ? -19.219 -5.191 -8.703 1 95.19 124 GLU B CA 1
ATOM 3380 C C . GLU B 1 124 ? -18.719 -3.854 -9.242 1 95.19 124 GLU B C 1
ATOM 3382 O O . GLU B 1 124 ? -19.5 -3.062 -9.773 1 95.19 124 GLU B O 1
ATOM 3387 N N . GLN B 1 125 ? -17.516 -3.604 -9.109 1 96 125 GLN B N 1
ATOM 3388 C CA . GLN B 1 125 ? -16.984 -2.295 -9.477 1 96 125 GLN B CA 1
ATOM 3389 C C . GLN B 1 125 ? -16.125 -2.381 -10.734 1 96 125 GLN B C 1
ATOM 3391 O O . GLN B 1 125 ? -15.398 -3.359 -10.938 1 96 125 GLN B O 1
ATOM 3396 N N . ASP B 1 126 ? -16.234 -1.324 -11.523 1 95.88 126 ASP B N 1
ATOM 3397 C CA . ASP B 1 126 ? -15.445 -1.271 -12.742 1 95.88 126 ASP B CA 1
ATOM 3398 C C . ASP B 1 126 ? -14.039 -0.746 -12.469 1 95.88 126 ASP B C 1
ATOM 3400 O O . ASP B 1 126 ? -13.805 -0.073 -11.461 1 95.88 126 ASP B O 1
ATOM 3404 N N . GLU B 1 127 ? -13.133 -1.048 -13.438 1 97.81 127 GLU B N 1
ATOM 3405 C CA . GLU B 1 127 ? -11.742 -0.619 -13.32 1 97.81 127 GLU B CA 1
ATOM 3406 C C . GLU B 1 127 ? -11.648 0.898 -13.188 1 97.81 127 GLU B C 1
ATOM 3408 O O . GLU B 1 127 ? -10.734 1.411 -12.539 1 97.81 127 GLU B O 1
ATOM 3413 N N . ASP B 1 128 ? -12.617 1.571 -13.734 1 97.88 128 ASP B N 1
ATOM 3414 C CA . ASP B 1 128 ? -12.586 3.029 -13.734 1 97.88 128 ASP B CA 1
ATOM 3415 C C . ASP B 1 128 ? -12.625 3.582 -12.312 1 97.88 128 ASP B C 1
ATOM 3417 O O . ASP B 1 128 ? -12.039 4.633 -12.039 1 97.88 128 ASP B O 1
ATOM 3421 N N . ILE B 1 129 ? -13.32 2.93 -11.406 1 97.88 129 ILE B N 1
ATOM 3422 C CA . ILE B 1 129 ? -13.398 3.385 -10.023 1 97.88 129 ILE B CA 1
ATOM 3423 C C . ILE B 1 129 ? -12.047 3.201 -9.344 1 97.88 129 ILE B C 1
ATOM 3425 O O . ILE B 1 129 ? -11.609 4.062 -8.578 1 97.88 129 ILE B O 1
ATOM 3429 N N . PHE B 1 130 ? -11.375 2.061 -9.641 1 98.5 130 PHE B N 1
ATOM 3430 C CA . PHE B 1 130 ? -10.023 1.848 -9.133 1 98.5 130 PHE B CA 1
ATOM 3431 C C . PHE B 1 130 ? -9.086 2.945 -9.617 1 98.5 130 PHE B C 1
ATOM 3433 O O . PHE B 1 130 ? -8.305 3.494 -8.828 1 98.5 130 PHE B O 1
ATOM 3440 N N . GLU B 1 131 ? -9.18 3.238 -10.875 1 98.62 131 GLU B N 1
ATOM 3441 C CA . GLU B 1 131 ? -8.305 4.227 -11.508 1 98.62 131 GLU B CA 1
ATOM 3442 C C . GLU B 1 131 ? -8.539 5.617 -10.922 1 98.62 131 GLU B C 1
ATOM 3444 O O . GLU B 1 131 ? -7.586 6.32 -10.586 1 98.62 131 GLU B O 1
ATOM 3449 N N . SER B 1 132 ? -9.797 6.008 -10.828 1 98.25 132 SER B N 1
ATOM 3450 C CA . SER B 1 132 ? -10.117 7.344 -10.336 1 98.25 132 SER B CA 1
ATOM 3451 C C . SER B 1 132 ? -9.742 7.492 -8.867 1 98.25 132 SER B C 1
ATOM 3453 O O . SER B 1 132 ? -9.289 8.555 -8.445 1 98.25 132 SER B O 1
ATOM 3455 N N . THR B 1 133 ? -9.945 6.469 -8.07 1 98.19 133 THR B N 1
ATOM 3456 C CA . THR B 1 133 ? -9.562 6.496 -6.664 1 98.19 133 THR B CA 1
ATOM 3457 C C . THR B 1 133 ? -8.055 6.652 -6.512 1 98.19 133 THR B C 1
ATOM 3459 O O . THR B 1 133 ? -7.586 7.469 -5.719 1 98.19 133 THR B O 1
ATOM 3462 N N . MET B 1 134 ? -7.293 5.875 -7.281 1 98.75 134 MET B N 1
ATOM 3463 C CA . MET B 1 134 ? -5.836 5.965 -7.258 1 98.75 134 MET B CA 1
ATOM 3464 C C . MET B 1 134 ? -5.371 7.348 -7.707 1 98.75 134 MET B C 1
ATOM 3466 O O . MET B 1 134 ? -4.438 7.91 -7.129 1 98.75 134 MET B O 1
ATOM 3470 N N . GLN B 1 135 ? -6.008 7.844 -8.688 1 98.69 135 GLN B N 1
ATOM 3471 C CA . GLN B 1 135 ? -5.652 9.148 -9.234 1 98.69 135 GLN B CA 1
ATOM 3472 C C . GLN B 1 135 ? -5.855 10.25 -8.195 1 98.69 135 GLN B C 1
ATOM 3474 O O . GLN B 1 135 ? -5.012 11.133 -8.047 1 98.69 135 GLN B O 1
ATOM 3479 N N . LEU B 1 136 ? -6.926 10.203 -7.543 1 98.25 136 LEU B N 1
ATOM 3480 C CA . LEU B 1 136 ? -7.266 11.25 -6.582 1 98.25 136 LEU B CA 1
ATOM 3481 C C . LEU B 1 136 ? -6.457 11.086 -5.297 1 98.25 136 LEU B C 1
ATOM 3483 O O . LEU B 1 136 ? -5.773 12.016 -4.867 1 98.25 136 LEU B O 1
ATOM 3487 N N . ASP B 1 137 ? -6.523 9.938 -4.719 1 98.25 137 ASP B N 1
ATOM 3488 C CA . ASP B 1 137 ? -6.008 9.742 -3.367 1 98.25 137 ASP B CA 1
ATOM 3489 C C . ASP B 1 137 ? -4.484 9.648 -3.367 1 98.25 137 ASP B C 1
ATOM 3491 O O . ASP B 1 137 ? -3.816 10.305 -2.566 1 98.25 137 ASP B O 1
ATOM 3495 N N . TYR B 1 138 ? -3.947 8.836 -4.238 1 98.75 138 TYR B N 1
ATOM 3496 C CA . TYR B 1 138 ? -2.506 8.617 -4.242 1 98.75 138 TYR B CA 1
ATOM 3497 C C . TYR B 1 138 ? -1.801 9.656 -5.105 1 98.75 138 TYR B C 1
ATOM 3499 O O . TYR B 1 138 ? -0.962 10.422 -4.613 1 98.75 138 TYR B O 1
ATOM 3507 N N . PHE B 1 139 ? -2.125 9.719 -6.41 1 98.88 139 PHE B N 1
ATOM 3508 C CA . PHE B 1 139 ? -1.388 10.602 -7.301 1 98.88 139 PHE B CA 1
ATOM 3509 C C . PHE B 1 139 ? -1.603 12.062 -6.914 1 98.88 139 PHE B C 1
ATOM 3511 O O . PHE B 1 139 ? -0.684 12.875 -7.012 1 98.88 139 PHE B O 1
ATOM 3518 N N . GLY B 1 140 ? -2.801 12.391 -6.539 1 98.69 140 GLY B N 1
ATOM 3519 C CA . GLY B 1 140 ? -3.02 13.742 -6.039 1 98.69 140 GLY B CA 1
ATOM 3520 C C . GLY B 1 140 ? -2.057 14.125 -4.934 1 98.69 140 GLY B C 1
ATOM 3521 O O . GLY B 1 140 ? -1.445 15.195 -4.984 1 98.69 140 GLY B O 1
ATOM 3522 N N . SER B 1 141 ? -1.92 13.25 -3.924 1 98.56 141 SER B N 1
ATOM 3523 C CA . SER B 1 141 ? -0.998 13.484 -2.818 1 98.56 141 SER B CA 1
ATOM 3524 C C . SER B 1 141 ? 0.448 13.523 -3.301 1 98.56 141 SER B C 1
ATOM 3526 O O . SER B 1 141 ? 1.253 14.312 -2.809 1 98.56 141 SER B O 1
ATOM 3528 N N . LEU B 1 142 ? 0.756 12.656 -4.238 1 98.81 142 LEU B N 1
ATOM 3529 C CA . LEU B 1 142 ? 2.096 12.617 -4.816 1 98.81 142 LEU B CA 1
ATOM 3530 C C . LEU B 1 142 ? 2.424 13.938 -5.508 1 98.81 142 LEU B C 1
ATOM 3532 O O . LEU B 1 142 ? 3.504 14.5 -5.305 1 98.81 142 LEU B O 1
ATOM 3536 N N . TYR B 1 143 ? 1.506 14.422 -6.316 1 98.81 143 TYR B N 1
ATOM 3537 C CA . TYR B 1 143 ? 1.737 15.633 -7.094 1 98.81 143 TYR B CA 1
ATOM 3538 C C . TYR B 1 143 ? 1.94 16.844 -6.18 1 98.81 143 TYR B C 1
ATOM 3540 O O . TYR B 1 143 ? 2.838 17.656 -6.402 1 98.81 143 TYR B O 1
ATOM 3548 N N . THR B 1 144 ? 1.111 16.953 -5.176 1 98.75 144 THR B N 1
ATOM 3549 C CA . THR B 1 144 ? 1.232 18.062 -4.234 1 98.75 144 THR B CA 1
ATOM 3550 C C . THR B 1 144 ? 2.572 18.016 -3.504 1 98.75 144 THR B C 1
ATOM 3552 O O . THR B 1 144 ? 3.24 19.031 -3.346 1 98.75 144 THR B O 1
ATOM 3555 N N . THR B 1 145 ? 2.947 16.859 -3.113 1 98.81 145 THR B N 1
ATOM 3556 C CA . THR B 1 145 ? 4.211 16.672 -2.41 1 98.81 145 THR B CA 1
ATOM 3557 C C . THR B 1 145 ? 5.391 16.984 -3.324 1 98.81 145 THR B C 1
ATOM 3559 O O . THR B 1 145 ? 6.336 17.672 -2.916 1 98.81 145 THR B O 1
ATOM 3562 N N . LYS B 1 146 ? 5.348 16.469 -4.562 1 98.62 146 LYS B N 1
ATOM 3563 C CA . LYS B 1 146 ? 6.391 16.734 -5.551 1 98.62 146 LYS B CA 1
ATOM 3564 C C . LYS B 1 146 ? 6.562 18.234 -5.793 1 98.62 146 LYS B C 1
ATOM 3566 O O . LYS B 1 146 ? 7.676 18.703 -6.027 1 98.62 146 LYS B O 1
ATOM 3571 N N . ALA B 1 147 ? 5.473 18.938 -5.77 1 98.5 147 ALA B N 1
ATOM 3572 C CA . ALA B 1 147 ? 5.492 20.359 -6.074 1 98.5 147 ALA B CA 1
ATOM 3573 C C . ALA B 1 147 ? 6.047 21.172 -4.898 1 98.5 147 ALA B C 1
ATOM 3575 O O . ALA B 1 147 ? 6.68 22.203 -5.094 1 98.5 147 ALA B O 1
ATOM 3576 N N . VAL B 1 148 ? 5.895 20.734 -3.668 1 98.75 148 VAL B N 1
ATOM 3577 C CA . VAL B 1 148 ? 6.172 21.547 -2.486 1 98.75 148 VAL B CA 1
ATOM 3578 C C . VAL B 1 148 ? 7.574 21.234 -1.965 1 98.75 148 VAL B C 1
ATOM 3580 O O . VAL B 1 148 ? 8.258 22.125 -1.442 1 98.75 148 VAL B O 1
ATOM 3583 N N . VAL B 1 149 ? 8.039 20.016 -2.119 1 98.62 149 VAL B N 1
ATOM 3584 C CA . VAL B 1 149 ? 9.242 19.516 -1.468 1 98.62 149 VAL B CA 1
ATOM 3585 C C . VAL B 1 149 ? 10.445 20.344 -1.893 1 98.62 149 VAL B C 1
ATOM 3587 O O . VAL B 1 149 ? 11.242 20.766 -1.052 1 98.62 149 VAL B O 1
ATOM 3590 N N . PRO B 1 150 ? 10.609 20.656 -3.234 1 98.06 150 PRO B N 1
ATOM 3591 C CA . PRO B 1 150 ? 11.758 21.484 -3.604 1 98.06 150 PRO B CA 1
ATOM 3592 C C . PRO B 1 150 ? 11.781 22.828 -2.873 1 98.06 150 PRO B C 1
ATOM 3594 O O . PRO B 1 150 ? 12.844 23.297 -2.467 1 98.06 150 PRO B O 1
ATOM 3597 N N . HIS B 1 151 ? 10.664 23.406 -2.707 1 98.31 151 HIS B N 1
ATOM 3598 C CA . HIS B 1 151 ? 10.547 24.672 -1.988 1 98.31 151 HIS B CA 1
ATOM 3599 C C . HIS B 1 151 ? 10.93 24.516 -0.521 1 98.31 151 HIS B C 1
ATOM 3601 O O . HIS B 1 151 ? 11.625 25.359 0.04 1 98.31 151 HIS B O 1
ATOM 3607 N N . MET B 1 152 ? 10.492 23.422 0.132 1 98.44 152 MET B N 1
ATOM 3608 C CA . MET B 1 152 ? 10.828 23.156 1.526 1 98.44 152 MET B CA 1
ATOM 3609 C C . MET B 1 152 ? 12.328 22.938 1.691 1 98.44 152 MET B C 1
ATOM 3611 O O . MET B 1 152 ? 12.922 23.391 2.674 1 98.44 152 MET B O 1
ATOM 3615 N N . ILE B 1 153 ? 12.875 22.219 0.755 1 97.81 153 ILE B N 1
ATOM 3616 C CA . ILE B 1 153 ? 14.312 21.984 0.791 1 97.81 153 ILE B CA 1
ATOM 3617 C C . ILE B 1 153 ? 15.047 23.328 0.718 1 97.81 153 ILE B C 1
ATOM 3619 O O . ILE B 1 153 ? 15.953 23.594 1.518 1 97.81 153 ILE B O 1
ATOM 3623 N N . GLU B 1 154 ? 14.648 24.172 -0.199 1 97.25 154 GLU B N 1
ATOM 3624 C CA . GLU B 1 154 ? 15.273 25.484 -0.396 1 97.25 154 GLU B CA 1
ATOM 3625 C C . GLU B 1 154 ? 15.148 26.344 0.852 1 97.25 154 GLU B C 1
ATOM 3627 O O . GLU B 1 154 ? 16.031 27.156 1.139 1 97.25 154 GLU B O 1
ATOM 3632 N N . ASN B 1 155 ? 14.125 26.156 1.588 1 97.19 155 ASN B N 1
ATOM 3633 C CA . ASN B 1 155 ? 13.852 27 2.742 1 97.19 155 ASN B CA 1
ATOM 3634 C C . ASN B 1 155 ? 14.281 26.328 4.043 1 97.19 155 ASN B C 1
ATOM 3636 O O . ASN B 1 155 ? 13.914 26.781 5.129 1 97.19 155 ASN B O 1
ATOM 3640 N N . GLY B 1 156 ? 14.93 25.219 3.969 1 96.38 156 GLY B N 1
ATOM 3641 C CA . GLY B 1 156 ? 15.609 24.625 5.113 1 96.38 156 GLY B CA 1
ATOM 3642 C C . GLY B 1 156 ? 14.773 23.594 5.844 1 96.38 156 GLY B C 1
ATOM 3643 O O . GLY B 1 156 ? 15.133 23.172 6.941 1 96.38 156 GLY B O 1
ATOM 3644 N N . GLY B 1 157 ? 13.602 23.312 5.285 1 97.5 157 GLY B N 1
ATOM 3645 C CA . GLY B 1 157 ? 12.844 22.25 5.914 1 97.5 157 GLY B CA 1
ATOM 3646 C C . GLY B 1 157 ? 11.344 22.453 5.844 1 97.5 157 GLY B C 1
ATOM 3647 O O . GLY B 1 157 ? 10.867 23.344 5.137 1 97.5 157 GLY B O 1
ATOM 3648 N N . GLY B 1 158 ? 10.648 21.547 6.547 1 97.94 158 GLY B N 1
ATOM 3649 C CA . GLY B 1 158 ? 9.195 21.578 6.602 1 97.94 158 GLY B CA 1
ATOM 3650 C C . GLY B 1 158 ? 8.594 20.312 7.188 1 97.94 158 GLY B C 1
ATOM 3651 O O . GLY B 1 158 ? 9.305 19.5 7.773 1 97.94 158 GLY B O 1
ATOM 3652 N N . HIS B 1 159 ? 7.293 20.234 7.164 1 98.69 159 HIS B N 1
ATOM 3653 C CA . HIS B 1 159 ? 6.555 19.078 7.648 1 98.69 159 HIS B CA 1
ATOM 3654 C C . HIS B 1 159 ? 5.441 18.688 6.684 1 98.69 159 HIS B C 1
ATOM 3656 O O . HIS B 1 159 ? 4.746 19.562 6.152 1 98.69 159 HIS B O 1
ATOM 3662 N N . ILE B 1 160 ? 5.359 17.453 6.387 1 98.81 160 ILE B N 1
ATOM 3663 C CA . ILE B 1 160 ? 4.34 16.969 5.461 1 98.81 160 ILE B CA 1
ATOM 3664 C C . ILE B 1 160 ? 3.43 15.969 6.172 1 98.81 160 ILE B C 1
ATOM 3666 O O . ILE B 1 160 ? 3.908 15.031 6.812 1 98.81 160 ILE B O 1
ATOM 3670 N N . VAL B 1 161 ? 2.125 16.203 6.117 1 98.88 161 VAL B N 1
ATOM 3671 C CA . VAL B 1 161 ? 1.102 15.344 6.691 1 98.88 161 VAL B CA 1
ATOM 3672 C C . VAL B 1 161 ? 0.368 14.594 5.578 1 98.88 161 VAL B C 1
ATOM 3674 O O . VAL B 1 161 ? -0.146 15.219 4.645 1 98.88 161 VAL B O 1
ATOM 3677 N N . PHE B 1 162 ? 0.373 13.281 5.621 1 98.69 162 PHE B N 1
ATOM 3678 C CA . PHE B 1 162 ? -0.46 12.453 4.758 1 98.69 162 PHE B CA 1
ATOM 3679 C C . PHE B 1 162 ? -1.662 11.906 5.523 1 98.69 162 PHE B C 1
ATOM 3681 O O . PHE B 1 162 ? -1.516 11.383 6.629 1 98.69 162 PHE B O 1
ATOM 3688 N N . VAL B 1 163 ? -2.826 12.062 4.961 1 97 163 VAL B N 1
ATOM 3689 C CA . VAL B 1 163 ? -4.031 11.484 5.543 1 97 163 VAL B CA 1
ATOM 3690 C C . VAL B 1 163 ? -4.391 10.195 4.809 1 97 163 VAL B C 1
ATOM 3692 O O . VAL B 1 163 ? -4.961 10.234 3.717 1 97 163 VAL B O 1
ATOM 3695 N N . SER B 1 164 ? -4.082 9.117 5.375 1 96 164 SER B N 1
ATOM 3696 C CA . SER B 1 164 ? -4.465 7.801 4.871 1 96 164 SER B CA 1
ATOM 3697 C C . SER B 1 164 ? -5.766 7.324 5.508 1 96 164 SER B C 1
ATOM 3699 O O . SER B 1 164 ? -6.762 8.055 5.52 1 96 164 SER B O 1
ATOM 3701 N N . SER B 1 165 ? -5.801 6.141 6.043 1 93.25 165 SER B N 1
ATOM 3702 C CA . SER B 1 165 ? -6.949 5.492 6.668 1 93.25 165 SER B CA 1
ATOM 3703 C C . SER B 1 165 ? -6.539 4.207 7.379 1 93.25 165 SER B C 1
ATOM 3705 O O . SER B 1 165 ? -5.402 3.746 7.234 1 93.25 165 SER B O 1
ATOM 3707 N N . THR B 1 166 ? -7.469 3.768 8.234 1 93.44 166 THR B N 1
ATOM 3708 C CA . THR B 1 166 ? -7.301 2.391 8.68 1 93.44 166 THR B CA 1
ATOM 3709 C C . THR B 1 166 ? -7.152 1.448 7.492 1 93.44 166 THR B C 1
ATOM 3711 O O . THR B 1 166 ? -6.387 0.483 7.547 1 93.44 166 THR B O 1
ATOM 3714 N N . CYS B 1 167 ? -7.746 1.767 6.395 1 95.5 167 CYS B N 1
ATOM 3715 C CA . CYS B 1 167 ? -7.715 0.989 5.16 1 95.5 167 CYS B CA 1
ATOM 3716 C C . CYS B 1 167 ? -6.352 1.087 4.488 1 95.5 167 CYS B C 1
ATOM 3718 O O . CYS B 1 167 ? -6.105 0.428 3.477 1 95.5 167 CYS B O 1
ATOM 3720 N N . GLY B 1 168 ? -5.457 1.84 5.035 1 97.12 168 GLY B N 1
ATOM 3721 C CA . GLY B 1 168 ? -4.105 1.949 4.508 1 97.12 168 GLY B CA 1
ATOM 3722 C C . GLY B 1 168 ? -3.145 0.947 5.117 1 97.12 168 GLY B C 1
ATOM 3723 O O . GLY B 1 168 ? -2.029 0.77 4.621 1 97.12 168 GLY B O 1
ATOM 3724 N N . VAL B 1 169 ? -3.666 0.225 6.172 1 96 169 VAL B N 1
ATOM 3725 C CA . VAL B 1 169 ? -2.742 -0.688 6.836 1 96 169 VAL B CA 1
ATOM 3726 C C . VAL B 1 169 ? -3.396 -2.059 6.992 1 96 169 VAL B C 1
ATOM 3728 O O . VAL B 1 169 ? -2.717 -3.047 7.285 1 96 169 VAL B O 1
ATOM 3731 N N . VAL B 1 170 ? -4.719 -2.141 6.754 1 96.19 170 VAL B N 1
ATOM 3732 C CA . VAL B 1 170 ? -5.406 -3.428 6.754 1 96.19 170 VAL B CA 1
ATOM 3733 C C . VAL B 1 170 ? -6.434 -3.465 5.629 1 96.19 170 VAL B C 1
ATOM 3735 O O . VAL B 1 170 ? -7.066 -2.449 5.324 1 96.19 170 VAL B O 1
ATOM 3738 N N . GLY B 1 171 ? -6.629 -4.672 5.07 1 96.06 171 GLY B N 1
ATOM 3739 C CA . GLY B 1 171 ? -7.676 -4.855 4.078 1 96.06 171 GLY B CA 1
ATOM 3740 C C . GLY B 1 171 ? -9.055 -5.004 4.688 1 96.06 171 GLY B C 1
ATOM 3741 O O . GLY B 1 171 ? -9.234 -5.738 5.664 1 96.06 171 GLY B O 1
ATOM 3742 N N . VAL B 1 172 ? -10.031 -4.281 4.16 1 95.38 172 VAL B N 1
ATOM 3743 C CA . VAL B 1 172 ? -11.406 -4.336 4.629 1 95.38 172 VAL B CA 1
ATOM 3744 C C . VAL B 1 172 ? -12.336 -4.664 3.461 1 95.38 172 VAL B C 1
ATOM 3746 O O . VAL B 1 172 ? -12.414 -3.912 2.488 1 95.38 172 VAL B O 1
ATOM 3749 N N . PRO B 1 173 ? -13.086 -5.773 3.596 1 96.5 173 PRO B N 1
ATOM 3750 C CA . PRO B 1 173 ? -14.031 -6.086 2.525 1 96.5 173 PRO B CA 1
ATOM 3751 C C . PRO B 1 173 ? -14.992 -4.934 2.229 1 96.5 173 PRO B C 1
ATOM 3753 O O . PRO B 1 173 ? -15.492 -4.293 3.152 1 96.5 173 PRO B O 1
ATOM 3756 N N . GLY B 1 174 ? -15.164 -4.668 0.953 1 96.62 174 GLY B N 1
ATOM 3757 C CA . GLY B 1 174 ? -15.992 -3.553 0.529 1 96.62 174 GLY B CA 1
ATOM 3758 C C . GLY B 1 174 ? -15.195 -2.311 0.18 1 96.62 174 GLY B C 1
ATOM 3759 O O . GLY B 1 174 ? -15.734 -1.358 -0.387 1 96.62 174 GLY B O 1
ATOM 3760 N N . TYR B 1 175 ? -13.914 -2.326 0.453 1 97.12 175 TYR B N 1
ATOM 3761 C CA . TYR B 1 175 ? -13.047 -1.186 0.182 1 97.12 175 TYR B CA 1
ATOM 3762 C C . TYR B 1 175 ? -11.898 -1.579 -0.744 1 97.12 175 TYR B C 1
ATOM 3764 O O . TYR B 1 175 ? -10.805 -1.021 -0.656 1 97.12 175 TYR B O 1
ATOM 3772 N N . THR B 1 176 ? -12.125 -2.492 -1.606 1 97.56 176 THR B N 1
ATOM 3773 C CA . THR B 1 176 ? -11.062 -3.008 -2.469 1 97.56 176 THR B CA 1
ATOM 3774 C C . THR B 1 176 ? -10.594 -1.935 -3.445 1 97.56 176 THR B C 1
ATOM 3776 O O . THR B 1 176 ? -9.453 -1.971 -3.91 1 97.56 176 THR B O 1
ATOM 3779 N N . THR B 1 177 ? -11.438 -0.941 -3.809 1 97.31 177 THR B N 1
ATOM 3780 C CA . THR B 1 177 ? -11.031 0.159 -4.676 1 97.31 177 THR B CA 1
ATOM 3781 C C . THR B 1 177 ? -10.234 1.198 -3.889 1 97.31 177 THR B C 1
ATOM 3783 O O . THR B 1 177 ? -9.469 1.967 -4.469 1 97.31 177 THR B O 1
ATOM 3786 N N . TYR B 1 178 ? -10.383 1.236 -2.609 1 97.81 178 TYR B N 1
ATOM 3787 C CA . TYR B 1 178 ? -9.883 2.291 -1.738 1 97.81 178 TYR B CA 1
ATOM 3788 C C . TYR B 1 178 ? -8.602 1.851 -1.031 1 97.81 178 TYR B C 1
ATOM 3790 O O . TYR B 1 178 ? -7.629 2.604 -0.969 1 97.81 178 TYR B O 1
ATOM 3798 N N . CYS B 1 179 ? -8.516 0.603 -0.541 1 98.31 179 CYS B N 1
ATOM 3799 C CA . CYS B 1 179 ? -7.406 0.101 0.258 1 98.31 179 CYS B CA 1
ATOM 3800 C C . CYS B 1 179 ? -6.09 0.225 -0.5 1 98.31 179 CYS B C 1
ATOM 3802 O O . CYS B 1 179 ? -5.117 0.769 0.023 1 98.31 179 CYS B O 1
ATOM 3804 N N . PRO B 1 180 ? -6.062 -0.164 -1.771 1 98.69 180 PRO B N 1
ATOM 3805 C CA . PRO B 1 180 ? -4.777 -0.069 -2.473 1 98.69 180 PRO B CA 1
ATOM 3806 C C . PRO B 1 180 ? -4.238 1.358 -2.523 1 98.69 180 PRO B C 1
ATOM 3808 O O . PRO B 1 180 ? -3.041 1.578 -2.322 1 98.69 180 PRO B O 1
ATOM 3811 N N . ALA B 1 181 ? -5.078 2.299 -2.771 1 98.69 181 ALA B N 1
ATOM 3812 C CA . ALA B 1 181 ? -4.648 3.691 -2.85 1 98.69 181 ALA B CA 1
ATOM 3813 C C . ALA B 1 181 ? -4.086 4.168 -1.512 1 98.69 181 ALA B C 1
ATOM 3815 O O . ALA B 1 181 ? -3.057 4.848 -1.47 1 98.69 181 ALA B O 1
ATOM 3816 N N . LYS B 1 182 ? -4.758 3.836 -0.449 1 98.69 182 LYS B N 1
ATOM 3817 C CA . LYS B 1 182 ? -4.324 4.277 0.873 1 98.69 182 LYS B CA 1
ATOM 3818 C C . LYS B 1 182 ? -3.074 3.523 1.32 1 98.69 182 LYS B C 1
ATOM 3820 O O . LYS B 1 182 ? -2.227 4.082 2.02 1 98.69 182 LYS B O 1
ATOM 3825 N N . TYR B 1 183 ? -2.928 2.234 0.909 1 98.56 183 TYR B N 1
ATOM 3826 C CA . TYR B 1 183 ? -1.669 1.523 1.097 1 98.56 183 TYR B CA 1
ATOM 3827 C C . TYR B 1 183 ? -0.531 2.229 0.368 1 98.56 183 TYR B C 1
ATOM 3829 O O . TYR B 1 183 ? 0.576 2.344 0.898 1 98.56 183 TYR B O 1
ATOM 3837 N N . ALA B 1 184 ? -0.81 2.625 -0.823 1 98.75 184 ALA B N 1
ATOM 3838 C CA . ALA B 1 184 ? 0.206 3.312 -1.616 1 98.75 184 ALA B CA 1
ATOM 3839 C C . ALA B 1 184 ? 0.693 4.574 -0.908 1 98.75 184 ALA B C 1
ATOM 3841 O O . ALA B 1 184 ? 1.887 4.883 -0.926 1 98.75 184 ALA B O 1
ATOM 3842 N N . ILE B 1 185 ? -0.192 5.312 -0.273 1 98.69 185 ILE B N 1
ATOM 3843 C CA . ILE B 1 185 ? 0.158 6.52 0.466 1 98.69 185 ILE B CA 1
ATOM 3844 C C . ILE B 1 185 ? 1.082 6.164 1.629 1 98.69 185 ILE B C 1
ATOM 3846 O O . ILE B 1 185 ? 2.047 6.879 1.904 1 98.69 185 ILE B O 1
ATOM 3850 N N . VAL B 1 186 ? 0.801 5.082 2.309 1 98.31 186 VAL B N 1
ATOM 3851 C CA . VAL B 1 186 ? 1.623 4.629 3.426 1 98.31 186 VAL B CA 1
ATOM 3852 C C . VAL B 1 186 ? 3.027 4.293 2.932 1 98.31 186 VAL B C 1
ATOM 3854 O O . VAL B 1 186 ? 4.02 4.691 3.545 1 98.31 186 VAL B O 1
ATOM 3857 N N . GLY B 1 187 ? 3.08 3.539 1.829 1 98.19 187 GLY B N 1
ATOM 3858 C CA . GLY B 1 187 ? 4.375 3.23 1.243 1 98.19 187 GLY B CA 1
ATOM 3859 C C . GLY B 1 187 ? 5.156 4.465 0.836 1 98.19 187 GLY B C 1
ATOM 3860 O O . GLY B 1 187 ? 6.371 4.527 1.028 1 98.19 187 GLY B O 1
ATOM 3861 N N . LEU B 1 188 ? 4.453 5.441 0.287 1 98.56 188 LEU B N 1
ATOM 3862 C CA . LEU B 1 188 ? 5.078 6.695 -0.123 1 98.56 188 LEU B CA 1
ATOM 3863 C C . LEU B 1 188 ? 5.672 7.422 1.076 1 98.56 188 LEU B C 1
ATOM 3865 O O . LEU B 1 188 ? 6.852 7.793 1.062 1 98.56 188 LEU B O 1
ATOM 3869 N N . CYS B 1 189 ? 4.867 7.59 2.096 1 98.31 189 CYS B N 1
ATOM 3870 C CA . CYS B 1 189 ? 5.277 8.344 3.277 1 98.31 189 CYS B CA 1
ATOM 3871 C C . CYS B 1 189 ? 6.473 7.68 3.955 1 98.31 189 CYS B C 1
ATOM 3873 O O . CYS B 1 189 ? 7.434 8.359 4.324 1 98.31 189 CYS B O 1
ATOM 3875 N N . GLN B 1 190 ? 6.414 6.395 4.121 1 97.38 190 GLN B N 1
ATOM 3876 C CA . GLN B 1 190 ? 7.488 5.664 4.785 1 97.38 190 GLN B CA 1
ATOM 3877 C C . GLN B 1 190 ? 8.805 5.816 4.031 1 97.38 190 GLN B C 1
ATOM 3879 O O . GLN B 1 190 ? 9.859 6.012 4.645 1 97.38 190 GLN B O 1
ATOM 3884 N N . THR B 1 191 ? 8.789 5.719 2.775 1 97.75 191 THR B N 1
ATOM 3885 C CA . THR B 1 191 ? 10 5.801 1.973 1 97.75 191 THR B CA 1
ATOM 3886 C C . THR B 1 191 ? 10.539 7.23 1.943 1 97.75 191 THR B C 1
ATOM 3888 O O . THR B 1 191 ? 11.742 7.449 2.07 1 97.75 191 THR B O 1
ATOM 3891 N N . LEU B 1 192 ? 9.633 8.172 1.852 1 98 192 LEU B N 1
ATOM 3892 C CA . LEU B 1 192 ? 10.016 9.586 1.807 1 98 192 LEU B CA 1
ATOM 3893 C C . LEU B 1 192 ? 10.688 10.008 3.107 1 98 192 LEU B C 1
ATOM 3895 O O . LEU B 1 192 ? 11.609 10.828 3.094 1 98 192 LEU B O 1
ATOM 3899 N N . ARG B 1 193 ? 10.148 9.516 4.191 1 97 193 ARG B N 1
ATOM 3900 C CA . ARG B 1 193 ? 10.672 9.898 5.5 1 97 193 ARG B CA 1
ATOM 3901 C C . ARG B 1 193 ? 12.188 9.734 5.547 1 97 193 ARG B C 1
ATOM 3903 O O . ARG B 1 193 ? 12.906 10.633 5.988 1 97 193 ARG B O 1
ATOM 3910 N N . SER B 1 194 ? 12.625 8.617 5.062 1 95.62 194 SER B N 1
ATOM 3911 C CA . SER B 1 194 ? 14.055 8.344 5.094 1 95.62 194 SER B CA 1
ATOM 3912 C C . SER B 1 194 ? 14.805 9.156 4.043 1 95.62 194 SER B C 1
ATOM 3914 O O . SER B 1 194 ? 15.883 9.688 4.312 1 95.62 194 SER B O 1
ATOM 3916 N N . GLU B 1 195 ? 14.273 9.281 2.861 1 97 195 GLU B N 1
ATOM 3917 C CA . GLU B 1 195 ? 14.945 9.945 1.748 1 97 195 GLU B CA 1
ATOM 3918 C C . GLU B 1 195 ? 15.133 11.438 2.021 1 97 195 GLU B C 1
ATOM 3920 O O . GLU B 1 195 ? 16.094 12.047 1.551 1 97 195 GLU B O 1
ATOM 3925 N N . LEU B 1 196 ? 14.211 12.016 2.781 1 97.69 196 LEU B N 1
ATOM 3926 C CA . LEU B 1 196 ? 14.234 13.469 2.922 1 97.69 196 LEU B CA 1
ATOM 3927 C C . LEU B 1 196 ? 14.766 13.875 4.289 1 97.69 196 LEU B C 1
ATOM 3929 O O . LEU B 1 196 ? 14.734 15.055 4.648 1 97.69 196 LEU B O 1
ATOM 3933 N N . LEU B 1 197 ? 15.258 12.945 5.035 1 95.12 197 LEU B N 1
ATOM 3934 C CA . LEU B 1 197 ? 15.828 13.18 6.359 1 95.12 197 LEU B CA 1
ATOM 3935 C C . LEU B 1 197 ? 16.906 14.258 6.305 1 95.12 197 LEU B C 1
ATOM 3937 O O . LEU B 1 197 ? 16.969 15.125 7.176 1 95.12 197 LEU B O 1
ATOM 3941 N N . PRO B 1 198 ? 17.719 14.234 5.25 1 96.12 198 PRO B N 1
ATOM 3942 C CA . PRO B 1 198 ? 18.812 15.203 5.215 1 96.12 198 PRO B CA 1
ATOM 3943 C C . PRO B 1 198 ? 18.312 16.641 5.066 1 96.12 198 PRO B C 1
ATOM 3945 O O . PRO B 1 198 ? 19.078 17.578 5.297 1 96.12 198 PRO B O 1
ATOM 3948 N N . TYR B 1 199 ? 17.125 16.828 4.707 1 97.06 199 TYR B N 1
ATOM 3949 C CA . TYR B 1 199 ? 16.641 18.156 4.348 1 97.06 199 TYR B CA 1
ATOM 3950 C C . TYR B 1 199 ? 15.734 18.719 5.441 1 97.06 199 TYR B C 1
ATOM 3952 O O . TYR B 1 199 ? 15.023 19.703 5.227 1 97.06 199 TYR B O 1
ATOM 3960 N N . ASN B 1 200 ? 15.672 18.047 6.574 1 96.12 200 ASN B N 1
ATOM 3961 C CA . ASN B 1 200 ? 14.922 18.5 7.738 1 96.12 200 ASN B CA 1
ATOM 3962 C C . ASN B 1 200 ? 13.422 18.578 7.445 1 96.12 200 ASN B C 1
ATOM 3964 O O . ASN B 1 200 ? 12.773 19.578 7.77 1 96.12 200 ASN B O 1
ATOM 3968 N N . ILE B 1 201 ? 12.953 17.688 6.691 1 97.62 201 ILE B N 1
ATOM 3969 C CA . ILE B 1 201 ? 11.523 17.578 6.426 1 97.62 201 ILE B CA 1
ATOM 3970 C C . ILE B 1 201 ? 10.938 16.438 7.242 1 97.62 201 ILE B C 1
ATOM 3972 O O . ILE B 1 201 ? 11.391 15.289 7.137 1 97.62 201 ILE B O 1
ATOM 3976 N N . GLY B 1 202 ? 9.992 16.734 8.164 1 97.25 202 GLY B N 1
ATOM 3977 C CA . GLY B 1 202 ? 9.312 15.742 8.984 1 97.25 202 GLY B CA 1
ATOM 3978 C C . GLY B 1 202 ? 8.031 15.234 8.352 1 97.25 202 GLY B C 1
ATOM 3979 O O . GLY B 1 202 ? 7.52 15.82 7.402 1 97.25 202 GLY B O 1
ATOM 3980 N N . PHE B 1 203 ? 7.57 14.102 8.859 1 97.94 203 PHE B N 1
ATOM 3981 C CA . PHE B 1 203 ? 6.387 13.469 8.289 1 97.94 203 PHE B CA 1
ATOM 3982 C C . PHE B 1 203 ? 5.438 13 9.391 1 97.94 203 PHE B C 1
ATOM 3984 O O . PHE B 1 203 ? 5.879 12.531 10.438 1 97.94 203 PHE B O 1
ATOM 3991 N N . SER B 1 204 ? 4.145 13.125 9.133 1 98.38 204 SER B N 1
ATOM 3992 C CA . SER B 1 204 ? 3.084 12.516 9.93 1 98.38 204 SER B CA 1
ATOM 3993 C C . SER B 1 204 ? 2.102 11.758 9.039 1 98.38 204 SER B C 1
ATOM 3995 O O . SER B 1 204 ? 1.655 12.273 8.016 1 98.38 204 SER B O 1
ATOM 3997 N N . MET B 1 205 ? 1.866 10.547 9.383 1 98.19 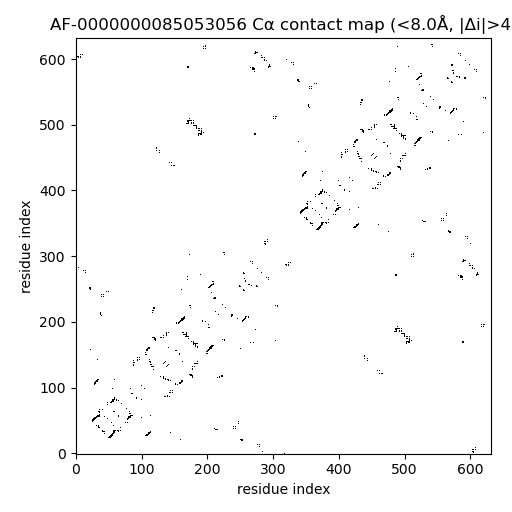205 MET B N 1
ATOM 3998 C CA . MET B 1 205 ? 0.854 9.719 8.734 1 98.19 205 MET B CA 1
ATOM 3999 C C . MET B 1 205 ? -0.39 9.594 9.602 1 98.19 205 MET B C 1
ATOM 4001 O O . MET B 1 205 ? -0.312 9.117 10.742 1 98.19 205 MET B O 1
ATOM 4005 N N . VAL B 1 206 ? -1.52 10.023 9.086 1 98.44 206 VAL B N 1
ATOM 4006 C CA . VAL B 1 206 ? -2.77 10.023 9.844 1 98.44 206 VAL B CA 1
ATOM 4007 C C . VAL B 1 206 ? -3.639 8.844 9.398 1 98.44 206 VAL B C 1
ATOM 4009 O O . VAL B 1 206 ? -3.742 8.562 8.203 1 98.44 206 VAL B O 1
ATOM 4012 N N . TYR B 1 207 ? -4.215 8.156 10.367 1 97.31 207 TYR B N 1
ATOM 4013 C CA . TYR B 1 207 ? -5.129 7.047 10.117 1 97.31 207 TYR B CA 1
ATOM 4014 C C . TYR B 1 207 ? -6.496 7.32 10.727 1 97.31 207 TYR B C 1
ATOM 4016 O O . TYR B 1 207 ? -6.855 6.738 11.758 1 97.31 207 TYR B O 1
ATOM 4024 N N . PRO B 1 208 ? -7.277 8.086 10.008 1 95.12 208 PRO B N 1
ATOM 4025 C CA . PRO B 1 208 ? -8.602 8.375 10.562 1 95.12 208 PRO B CA 1
ATOM 4026 C C . PRO B 1 208 ? -9.523 7.152 10.547 1 95.12 208 PRO B C 1
ATOM 4028 O O . PRO B 1 208 ? -9.5 6.367 9.602 1 95.12 208 PRO B O 1
ATOM 4031 N N . PRO B 1 209 ? -10.289 6.992 11.594 1 91.56 209 PRO B N 1
ATOM 4032 C CA . PRO B 1 209 ? -11.406 6.043 11.531 1 91.56 209 PRO B CA 1
ATOM 4033 C C . PRO B 1 209 ? -12.594 6.578 10.742 1 91.56 209 PRO B C 1
ATOM 4035 O O . PRO B 1 209 ? -12.477 7.609 10.07 1 91.56 209 PRO B O 1
ATOM 4038 N N . ASP B 1 210 ? -13.648 5.742 10.75 1 90.81 210 ASP B N 1
ATOM 4039 C CA . ASP B 1 210 ? -14.883 6.324 10.219 1 90.81 210 ASP B CA 1
ATOM 4040 C C . ASP B 1 210 ? -15.195 7.66 10.891 1 90.81 210 ASP B C 1
ATOM 4042 O O . ASP B 1 210 ? -15.305 7.734 12.117 1 90.81 210 ASP B O 1
ATOM 4046 N N . THR B 1 211 ? -15.172 8.703 10.078 1 92.31 211 THR B N 1
ATOM 4047 C CA . THR B 1 211 ? -15.383 10.062 10.562 1 92.31 211 THR B CA 1
ATOM 4048 C C . THR B 1 211 ? -16.672 10.648 10 1 92.31 211 THR B C 1
ATOM 4050 O O . THR B 1 211 ? -16.984 10.469 8.828 1 92.31 211 THR B O 1
ATOM 4053 N N . ASP B 1 212 ? -17.422 11.359 10.867 1 93.25 212 ASP B N 1
ATOM 4054 C CA . ASP B 1 212 ? -18.703 11.945 10.492 1 93.25 212 ASP B CA 1
ATOM 4055 C C . ASP B 1 212 ? -18.516 13.141 9.562 1 93.25 212 ASP B C 1
ATOM 4057 O O . ASP B 1 212 ? -18.516 14.289 10.016 1 93.25 212 ASP B O 1
ATOM 4061 N N . THR B 1 213 ? -18.375 12.883 8.297 1 93.31 213 THR B N 1
ATOM 4062 C CA . THR B 1 213 ? -18.156 13.859 7.238 1 93.31 213 THR B CA 1
ATOM 4063 C C . THR B 1 213 ? -19.125 13.641 6.09 1 93.31 213 THR B C 1
ATOM 4065 O O . THR B 1 213 ? -19.766 12.594 6 1 93.31 213 THR B O 1
ATOM 4068 N N . PRO B 1 214 ? -19.312 14.688 5.262 1 90.25 214 PRO B N 1
ATOM 4069 C CA . PRO B 1 214 ? -20.125 14.477 4.062 1 90.25 214 PRO B CA 1
ATOM 4070 C C . PRO B 1 214 ? -19.625 13.312 3.211 1 90.25 214 PRO B C 1
ATOM 4072 O O . PRO B 1 214 ? -20.438 12.594 2.611 1 90.25 214 PRO B O 1
ATOM 4075 N N . GLY B 1 215 ? -18.328 13.148 3.178 1 88.44 215 GLY B N 1
ATOM 4076 C CA . GLY B 1 215 ? -17.766 12.008 2.467 1 88.44 215 GLY B CA 1
ATOM 4077 C C . GLY B 1 215 ? -18.219 10.68 3.035 1 88.44 215 GLY B C 1
ATOM 4078 O O . GLY B 1 215 ? -18.562 9.758 2.285 1 88.44 215 GLY B O 1
ATOM 4079 N N . TYR B 1 216 ? -18.234 10.594 4.328 1 89.38 216 TYR B N 1
ATOM 4080 C CA . TYR B 1 216 ? -18.703 9.391 5.012 1 89.38 216 TYR B CA 1
ATOM 4081 C C . TYR B 1 216 ? -20.172 9.117 4.703 1 89.38 216 TYR B C 1
ATOM 4083 O O . TYR B 1 216 ? -20.547 7.969 4.477 1 89.38 216 TYR B O 1
ATOM 4091 N N . ALA B 1 217 ? -20.953 10.164 4.711 1 89.94 217 ALA B N 1
ATOM 4092 C CA . ALA B 1 217 ? -22.359 10.031 4.379 1 89.94 217 ALA B CA 1
ATOM 4093 C C . ALA B 1 217 ? -22.547 9.5 2.961 1 89.94 217 ALA B C 1
ATOM 4095 O O . ALA B 1 217 ? -23.406 8.656 2.717 1 89.94 217 ALA B O 1
ATOM 4096 N N . GLN B 1 218 ? -21.797 10.016 2.057 1 89.25 218 GLN B N 1
ATOM 4097 C CA . GLN B 1 218 ? -21.859 9.57 0.67 1 89.25 218 GLN B CA 1
ATOM 4098 C C . GLN B 1 218 ? -21.438 8.109 0.546 1 89.25 218 GLN B C 1
ATOM 4100 O O . GLN B 1 218 ? -22.031 7.344 -0.212 1 89.25 218 GLN B O 1
ATOM 4105 N N . GLU B 1 219 ? -20.359 7.695 1.24 1 89.44 219 GLU B N 1
ATOM 4106 C CA . GLU B 1 219 ? -19.891 6.312 1.244 1 89.44 219 GLU B CA 1
ATOM 4107 C C . GLU B 1 219 ? -20.984 5.355 1.686 1 89.44 219 GLU B C 1
ATOM 4109 O O . GLU B 1 219 ? -21.125 4.254 1.146 1 89.44 219 GLU B O 1
ATOM 4114 N N . ASN B 1 220 ? -21.719 5.805 2.682 1 89.75 220 ASN B N 1
ATOM 4115 C CA . ASN B 1 220 ? -22.719 4.945 3.283 1 89.75 220 ASN B CA 1
ATOM 4116 C C . ASN B 1 220 ? -23.844 4.625 2.299 1 89.75 220 ASN B C 1
ATOM 4118 O O . ASN B 1 220 ? -24.594 3.662 2.49 1 89.75 220 ASN B O 1
ATOM 4122 N N . LEU B 1 221 ? -23.938 5.426 1.212 1 88.56 221 LEU B N 1
ATOM 4123 C CA . LEU B 1 221 ? -24.969 5.191 0.21 1 88.56 221 LEU B CA 1
ATOM 4124 C C . LEU B 1 221 ? -24.672 3.936 -0.602 1 88.56 221 LEU B C 1
ATOM 4126 O O . LEU B 1 221 ? -25.578 3.281 -1.105 1 88.56 221 LEU B O 1
ATOM 4130 N N . THR B 1 222 ? -23.406 3.537 -0.708 1 89.44 222 THR B N 1
ATOM 4131 C CA . THR B 1 222 ? -23.031 2.432 -1.583 1 89.44 222 THR B CA 1
ATOM 4132 C C . THR B 1 222 ? -22.312 1.339 -0.795 1 89.44 222 THR B C 1
ATOM 4134 O O . THR B 1 222 ? -21.938 0.31 -1.356 1 89.44 222 THR B O 1
ATOM 4137 N N . LYS B 1 223 ? -22.188 1.522 0.451 1 91.94 223 LYS B N 1
ATOM 4138 C CA . LYS B 1 223 ? -21.5 0.542 1.282 1 91.94 223 LYS B CA 1
ATOM 4139 C C . LYS B 1 223 ? -22.234 -0.799 1.272 1 91.94 223 LYS B C 1
ATOM 4141 O O . LYS B 1 223 ? -23.422 -0.865 1.576 1 91.94 223 LYS B O 1
ATOM 4146 N N . PRO B 1 224 ? -21.438 -1.85 0.918 1 92.62 224 PRO B N 1
ATOM 4147 C CA . PRO B 1 224 ? -22.062 -3.17 1.018 1 92.62 224 PRO B CA 1
ATOM 4148 C C . PRO B 1 224 ? -22.531 -3.5 2.436 1 92.62 224 PRO B C 1
ATOM 4150 O O . PRO B 1 224 ? -21.953 -2.998 3.406 1 92.62 224 PRO B O 1
ATOM 4153 N N . GLU B 1 225 ? -23.5 -4.32 2.533 1 90.81 225 GLU B N 1
ATOM 4154 C CA . GLU B 1 225 ? -24.031 -4.738 3.826 1 90.81 225 GLU B CA 1
ATOM 4155 C C . GLU B 1 225 ? -22.938 -5.324 4.715 1 90.81 225 GLU B C 1
ATOM 4157 O O . GLU B 1 225 ? -22.859 -5.016 5.906 1 90.81 225 GLU B O 1
ATOM 4162 N N . GLU B 1 226 ? -22.016 -6.18 4.121 1 92 226 GLU B N 1
ATOM 4163 C CA . GLU B 1 226 ? -20.906 -6.785 4.844 1 92 226 GLU B CA 1
ATOM 4164 C C . GLU B 1 226 ? -20.016 -5.723 5.488 1 92 226 GLU B C 1
ATOM 4166 O O . GLU B 1 226 ? -19.625 -5.859 6.645 1 92 226 GLU B O 1
ATOM 4171 N N . THR B 1 227 ? -19.797 -4.738 4.691 1 91.88 227 THR B N 1
ATOM 4172 C CA . THR B 1 227 ? -18.906 -3.666 5.129 1 91.88 227 THR B CA 1
ATOM 4173 C C . THR B 1 227 ? -19.516 -2.893 6.289 1 91.88 227 THR B C 1
ATOM 4175 O O . THR B 1 227 ? -18.828 -2.514 7.23 1 91.88 227 THR B O 1
ATOM 4178 N N . ARG B 1 228 ? -20.797 -2.623 6.188 1 90.75 228 ARG B N 1
ATOM 4179 C CA . ARG B 1 228 ? -21.5 -1.937 7.258 1 90.75 228 ARG B CA 1
ATOM 4180 C C . ARG B 1 228 ? -21.406 -2.715 8.57 1 90.75 228 ARG B C 1
ATOM 4182 O O . ARG B 1 228 ? -21.188 -2.129 9.625 1 90.75 228 ARG B O 1
ATOM 4189 N N . ILE B 1 229 ? -21.547 -4.031 8.477 1 90.06 229 ILE B N 1
ATOM 4190 C CA . ILE B 1 229 ? -21.484 -4.898 9.656 1 90.06 229 ILE B CA 1
ATOM 4191 C C . ILE B 1 229 ? -20.078 -4.898 10.227 1 90.06 229 ILE B C 1
ATOM 4193 O O . ILE B 1 229 ? -19.891 -4.746 11.438 1 90.06 229 ILE B O 1
ATOM 4197 N N . ILE B 1 230 ? -19.109 -5.055 9.391 1 89.56 230 ILE B N 1
ATOM 4198 C CA . ILE B 1 230 ? -17.719 -5.152 9.789 1 89.56 230 ILE B CA 1
ATOM 4199 C C . ILE B 1 230 ? -17.266 -3.838 10.43 1 89.56 230 ILE B C 1
ATOM 4201 O O . ILE B 1 230 ? -16.531 -3.842 11.422 1 89.56 230 ILE B O 1
ATOM 4205 N N . SER B 1 231 ? -17.688 -2.764 9.875 1 80.62 231 SER B N 1
ATOM 4206 C CA . SER B 1 231 ? -17.266 -1.459 10.367 1 80.62 231 SER B CA 1
ATOM 4207 C C . SER B 1 231 ? -18.031 -1.074 11.633 1 80.62 231 SER B C 1
ATOM 4209 O O . SER B 1 231 ? -17.672 -0.111 12.312 1 80.62 231 SER B O 1
ATOM 4211 N N . GLY B 1 232 ? -18.828 -2.197 12.266 1 69.25 232 GLY B N 1
ATOM 4212 C CA . GLY B 1 232 ? -19.484 -2.119 13.555 1 69.25 232 GLY B CA 1
ATOM 4213 C C . GLY B 1 232 ? -20.656 -1.159 13.57 1 69.25 232 GLY B C 1
ATOM 4214 O O . GLY B 1 232 ? -21.266 -0.93 14.617 1 69.25 232 GLY B O 1
ATOM 4215 N N . GLY B 1 233 ? -21.078 -0.818 12.398 1 58.66 233 GLY B N 1
ATOM 4216 C CA . GLY B 1 233 ? -22.234 0.047 12.586 1 58.66 233 GLY B CA 1
ATOM 4217 C C . GLY B 1 233 ? -21.969 1.195 13.539 1 58.66 233 GLY B C 1
ATOM 4218 O O . GLY B 1 233 ? -22.906 1.823 14.039 1 58.66 233 GLY B O 1
ATOM 4219 N N . GLY B 1 234 ? -20.688 1.199 14.102 1 58.38 234 GLY B N 1
ATOM 4220 C CA . GLY B 1 234 ? -20.453 2.158 15.172 1 58.38 234 GLY B CA 1
ATOM 4221 C C . GLY B 1 234 ? -20.469 3.598 14.695 1 58.38 234 GLY B C 1
ATOM 4222 O O . GLY B 1 234 ? -20.453 3.859 13.492 1 58.38 234 GLY B O 1
ATOM 4223 N N . LYS B 1 235 ? -20.531 4.418 15.68 1 72.56 235 LYS B N 1
ATOM 4224 C CA . LYS B 1 235 ? -20.703 5.852 15.469 1 72.56 235 LYS B CA 1
ATOM 4225 C C . LYS B 1 235 ? -19.438 6.488 14.906 1 72.56 235 LYS B C 1
ATOM 4227 O O . LYS B 1 235 ? -18.328 6.219 15.391 1 72.56 235 LYS B O 1
ATOM 4232 N N . ALA B 1 236 ? -19.547 7.066 13.836 1 88.75 236 ALA B N 1
ATOM 4233 C CA . ALA B 1 236 ? -18.5 7.883 13.234 1 88.75 236 ALA B CA 1
ATOM 4234 C C . ALA B 1 236 ? -17.953 8.891 14.242 1 88.75 236 ALA B C 1
ATOM 4236 O O . ALA B 1 236 ? -18.703 9.477 15.023 1 88.75 236 ALA B O 1
ATOM 4237 N N . VAL B 1 237 ? -16.594 8.969 14.289 1 92.25 237 VAL B N 1
ATOM 4238 C CA . VAL B 1 237 ? -15.945 9.953 15.141 1 92.25 237 VAL B CA 1
ATOM 4239 C C . VAL B 1 237 ? -16.156 11.352 14.57 1 92.25 237 VAL B C 1
ATOM 4241 O O . VAL B 1 237 ? -16.297 11.523 13.359 1 92.25 237 VAL B O 1
ATOM 4244 N N . SER B 1 238 ? -16.234 12.305 15.477 1 94.94 238 SER B N 1
ATOM 4245 C CA . SER B 1 238 ? -16.375 13.68 15 1 94.94 238 SER B CA 1
ATOM 4246 C C . SER B 1 238 ? -15.117 14.156 14.289 1 94.94 238 SER B C 1
ATOM 4248 O O . SER B 1 238 ? -14 13.836 14.703 1 94.94 238 SER B O 1
ATOM 4250 N N . PRO B 1 239 ? -15.312 14.961 13.234 1 96.12 239 PRO B N 1
ATOM 4251 C CA . PRO B 1 239 ? -14.141 15.508 12.547 1 96.12 239 PRO B CA 1
ATOM 4252 C C . PRO B 1 239 ? -13.242 16.328 13.469 1 96.12 239 PRO B C 1
ATOM 4254 O O . PRO B 1 239 ? -12.023 16.359 13.273 1 96.12 239 PRO B O 1
ATOM 4257 N N . ARG B 1 240 ? -13.789 16.922 14.469 1 97 240 ARG B N 1
ATOM 4258 C CA . ARG B 1 240 ? -13.016 17.734 15.406 1 97 240 ARG B CA 1
ATOM 4259 C C . ARG B 1 240 ? -12.023 16.875 16.188 1 97 240 ARG B C 1
ATOM 4261 O O . ARG B 1 240 ? -10.883 17.281 16.406 1 97 240 ARG B O 1
ATOM 4268 N N . VAL B 1 241 ? -12.484 15.727 16.609 1 97.12 241 VAL B N 1
ATOM 4269 C CA . VAL B 1 241 ? -11.609 14.828 17.344 1 97.12 241 VAL B CA 1
ATOM 4270 C C . VAL B 1 241 ? -10.414 14.438 16.484 1 97.12 241 VAL B C 1
ATOM 4272 O O . VAL B 1 241 ? -9.273 14.43 16.953 1 97.12 241 VAL B O 1
ATOM 4275 N N . VAL B 1 242 ? -10.664 14.172 15.242 1 97.25 242 VAL B N 1
ATOM 4276 C CA . VAL B 1 242 ? -9.617 13.766 14.312 1 97.25 242 VAL B CA 1
ATOM 4277 C C . VAL B 1 242 ? -8.688 14.938 14.031 1 97.25 242 VAL B C 1
ATOM 4279 O O . VAL B 1 242 ? -7.461 14.805 14.094 1 97.25 242 VAL B O 1
ATOM 4282 N N . SER B 1 243 ? -9.266 16.141 13.734 1 98.19 243 SER B N 1
ATOM 4283 C CA . SER B 1 243 ? -8.461 17.312 13.391 1 98.19 243 SER B CA 1
ATOM 4284 C C . SER B 1 243 ? -7.582 17.734 14.562 1 98.19 243 SER B C 1
ATOM 4286 O O . SER B 1 243 ? -6.418 18.094 14.375 1 98.19 243 SER B O 1
ATOM 4288 N N . ASP B 1 244 ? -8.102 17.641 15.766 1 98.06 244 ASP B N 1
ATOM 4289 C CA . ASP B 1 244 ? -7.328 18.016 16.953 1 98.06 244 ASP B CA 1
ATOM 4290 C C . ASP B 1 244 ? -6.18 17.031 17.188 1 98.06 244 ASP B C 1
ATOM 4292 O O . ASP B 1 244 ? -5.098 17.422 17.625 1 98.06 244 ASP B O 1
ATOM 4296 N N . ALA B 1 245 ? -6.473 15.781 16.906 1 97.94 245 ALA B N 1
ATOM 4297 C CA . ALA B 1 245 ? -5.414 14.773 17.016 1 97.94 245 ALA B CA 1
ATOM 4298 C C . ALA B 1 245 ? -4.297 15.047 16.016 1 97.94 245 ALA B C 1
ATOM 4300 O O . ALA B 1 245 ? -3.119 14.836 16.328 1 97.94 245 ALA B O 1
ATOM 4301 N N . ILE B 1 246 ? -4.668 15.484 14.836 1 98.5 246 ILE B N 1
ATOM 4302 C CA . ILE B 1 246 ? -3.678 15.805 13.812 1 98.5 246 ILE B CA 1
ATOM 4303 C C . ILE B 1 246 ? -2.803 16.953 14.289 1 98.5 246 ILE B C 1
ATOM 4305 O O . ILE B 1 246 ? -1.572 16.875 14.242 1 98.5 246 ILE B O 1
ATOM 4309 N N . VAL B 1 247 ? -3.422 18.031 14.789 1 98.69 247 VAL B N 1
ATOM 4310 C CA . VAL B 1 247 ? -2.682 19.203 15.25 1 98.69 247 VAL B CA 1
ATOM 4311 C C . VAL B 1 247 ? -1.738 18.812 16.375 1 98.69 247 VAL B C 1
ATOM 4313 O O . VAL B 1 247 ? -0.542 19.109 16.328 1 98.69 247 VAL B O 1
ATOM 4316 N N . LYS B 1 248 ? -2.271 18.109 17.344 1 98.12 248 LYS B N 1
ATOM 4317 C CA . LYS B 1 248 ? -1.471 17.688 18.484 1 98.12 248 LYS B CA 1
ATOM 4318 C C . LYS B 1 248 ? -0.334 16.766 18.062 1 98.12 248 LYS B C 1
ATOM 4320 O O . LYS B 1 248 ? 0.798 16.906 18.531 1 98.12 248 LYS B O 1
ATOM 4325 N N . GLY B 1 249 ? -0.655 15.797 17.25 1 97.56 249 GLY B N 1
ATOM 4326 C CA . GLY B 1 249 ? 0.355 14.867 16.766 1 97.56 249 GLY B CA 1
ATOM 4327 C C . GLY B 1 249 ? 1.471 15.539 15.992 1 97.56 249 GLY B C 1
ATOM 4328 O O . GLY B 1 249 ? 2.646 15.227 16.188 1 97.56 249 GLY B O 1
ATOM 4329 N N . VAL B 1 250 ? 1.103 16.438 15.117 1 97.94 250 VAL B N 1
ATOM 4330 C CA . VAL B 1 250 ? 2.092 17.172 14.336 1 97.94 250 VAL B CA 1
ATOM 4331 C C . VAL B 1 250 ? 2.988 17.984 15.273 1 97.94 250 VAL B C 1
ATOM 4333 O O . VAL B 1 250 ? 4.215 17.938 15.156 1 97.94 250 VAL B O 1
ATOM 4336 N N . GLU B 1 251 ? 2.416 18.688 16.203 1 97.81 251 GLU B N 1
ATOM 4337 C CA . GLU B 1 251 ? 3.184 19.5 17.125 1 97.81 251 GLU B CA 1
ATOM 4338 C C . GLU B 1 251 ? 4.121 18.641 17.984 1 97.81 251 GLU B C 1
ATOM 4340 O O . GLU B 1 251 ? 5.227 19.078 18.312 1 97.81 251 GLU B O 1
ATOM 4345 N N . ASN B 1 252 ? 3.67 17.438 18.281 1 95.06 252 ASN B N 1
ATOM 4346 C CA . ASN B 1 252 ? 4.473 16.5 19.078 1 95.06 252 ASN B CA 1
ATOM 4347 C C . ASN B 1 252 ? 5.562 15.844 18.234 1 95.06 252 ASN B C 1
ATOM 4349 O O . ASN B 1 252 ? 6.465 15.203 18.781 1 95.06 252 ASN B O 1
ATOM 4353 N N . GLY B 1 253 ? 5.453 15.984 16.938 1 94.56 253 GLY B N 1
ATOM 4354 C CA . GLY B 1 253 ? 6.395 15.32 16.047 1 94.56 253 GLY B CA 1
ATOM 4355 C C . GLY B 1 253 ? 6.078 13.852 15.82 1 94.56 253 GLY B C 1
ATOM 4356 O O . GLY B 1 253 ? 6.961 13.07 15.461 1 94.56 253 GLY B O 1
ATOM 4357 N N . ASP B 1 254 ? 4.82 13.438 16.016 1 95.88 254 ASP B N 1
ATOM 4358 C CA . ASP B 1 254 ? 4.414 12.039 15.859 1 95.88 254 ASP B CA 1
ATOM 4359 C C . ASP B 1 254 ? 4.375 11.641 14.391 1 95.88 254 ASP B C 1
ATOM 4361 O O . ASP B 1 254 ? 3.779 12.336 13.562 1 95.88 254 ASP B O 1
ATOM 4365 N N . TYR B 1 255 ? 5.012 10.484 14.109 1 96.5 255 TYR B N 1
ATOM 4366 C CA . TYR B 1 255 ? 4.887 9.945 12.766 1 96.5 255 TYR B CA 1
ATOM 4367 C C . TYR B 1 255 ? 3.523 9.305 12.555 1 96.5 255 TYR B C 1
ATOM 4369 O O . TYR B 1 255 ? 2.881 9.508 11.523 1 96.5 255 TYR B O 1
ATOM 4377 N N . HIS B 1 256 ? 3.158 8.484 13.484 1 97.12 256 HIS B N 1
ATOM 4378 C CA . HIS B 1 256 ? 1.852 7.832 13.445 1 97.12 256 HIS B CA 1
ATOM 4379 C C . HIS B 1 256 ? 0.82 8.617 14.242 1 97.12 256 HIS B C 1
ATOM 4381 O O . HIS B 1 256 ? 1.03 8.906 15.422 1 97.12 256 HIS B O 1
ATOM 4387 N N . ILE B 1 257 ? -0.346 8.93 13.633 1 97.75 257 ILE B N 1
ATOM 4388 C CA . ILE B 1 257 ? -1.445 9.609 14.312 1 97.75 257 ILE B CA 1
ATOM 4389 C C . ILE B 1 257 ? -2.742 8.828 14.094 1 97.75 257 ILE B C 1
ATOM 4391 O O . ILE B 1 257 ? -3.232 8.727 12.969 1 97.75 257 ILE B O 1
ATOM 4395 N N . ALA B 1 258 ? -3.23 8.266 15.047 1 95.69 258 ALA B N 1
ATOM 4396 C CA . ALA B 1 258 ? -4.508 7.562 15.078 1 95.69 258 ALA B CA 1
ATOM 4397 C C . ALA B 1 258 ? -5.34 7.98 16.281 1 95.69 258 ALA B C 1
ATOM 4399 O O . ALA B 1 258 ? -4.793 8.422 17.297 1 95.69 258 ALA B O 1
ATOM 4400 N N . VAL B 1 259 ? -6.668 7.836 16.172 1 93.69 259 VAL B N 1
ATOM 4401 C CA . VAL B 1 259 ? -7.535 8.383 17.203 1 93.69 259 VAL B CA 1
ATOM 4402 C C . VAL B 1 259 ? -8.156 7.242 18.016 1 93.69 259 VAL B C 1
ATOM 4404 O O . VAL B 1 259 ? -8.094 7.238 19.25 1 93.69 259 VAL B O 1
ATOM 4407 N N . ASP B 1 260 ? -8.703 6.281 17.359 1 92 260 ASP B N 1
ATOM 4408 C CA . ASP B 1 260 ? -9.445 5.242 18.047 1 92 260 ASP B CA 1
ATOM 4409 C C . ASP B 1 260 ? -8.578 4.016 18.297 1 92 260 ASP B C 1
ATOM 4411 O O . ASP B 1 260 ? -7.57 3.811 17.609 1 92 260 ASP B O 1
ATOM 4415 N N . ILE B 1 261 ? -8.984 3.18 19.203 1 91.5 261 ILE B N 1
ATOM 4416 C CA . ILE B 1 261 ? -8.188 2.061 19.703 1 91.5 261 ILE B CA 1
ATOM 4417 C C . ILE B 1 261 ? -8.031 1.018 18.594 1 91.5 261 ILE B C 1
ATOM 4419 O O . ILE B 1 261 ? -6.918 0.56 18.328 1 91.5 261 ILE B O 1
ATOM 4423 N N . PRO B 1 262 ? -9.102 0.596 17.906 1 91.06 262 PRO B N 1
ATOM 4424 C CA . PRO B 1 262 ? -8.914 -0.393 16.844 1 91.06 262 PRO B CA 1
ATOM 4425 C C . PRO B 1 262 ? -7.887 0.049 15.805 1 91.06 262 PRO B C 1
ATOM 4427 O O . PRO B 1 262 ? -7.055 -0.752 15.375 1 91.06 262 PRO B O 1
ATOM 4430 N N . THR B 1 263 ? -7.957 1.327 15.445 1 93.5 263 THR B N 1
ATOM 4431 C CA . THR B 1 263 ? -7.004 1.847 14.469 1 93.5 263 THR B CA 1
ATOM 4432 C C . THR B 1 263 ? -5.586 1.807 15.023 1 93.5 263 THR B C 1
ATOM 4434 O O . THR B 1 263 ? -4.645 1.451 14.312 1 93.5 263 THR B O 1
ATOM 4437 N N . LYS B 1 264 ? -5.398 2.203 16.266 1 94 264 LYS B N 1
ATOM 4438 C CA . LYS B 1 264 ? -4.082 2.168 16.906 1 94 264 LYS B CA 1
ATOM 4439 C C . LYS B 1 264 ? -3.496 0.759 16.875 1 94 264 LYS B C 1
ATOM 4441 O O . LYS B 1 264 ? -2.305 0.582 16.609 1 94 264 LYS B O 1
ATOM 4446 N N . LEU B 1 265 ? -4.32 -0.214 17.141 1 93.44 265 LEU B N 1
ATOM 4447 C CA . LEU B 1 265 ? -3.869 -1.601 17.141 1 93.44 265 LEU B CA 1
ATOM 4448 C C . LEU B 1 265 ? -3.486 -2.043 15.727 1 93.44 265 LEU B C 1
ATOM 4450 O O . LEU B 1 265 ? -2.502 -2.762 15.539 1 93.44 265 LEU B O 1
ATOM 4454 N N . CYS B 1 266 ? -4.258 -1.615 14.742 1 94.62 266 CYS B N 1
ATOM 4455 C CA . CYS B 1 266 ? -3.955 -1.937 13.352 1 94.62 266 CYS B CA 1
ATOM 4456 C C . CYS B 1 266 ? -2.629 -1.32 12.922 1 94.62 266 CYS B C 1
ATOM 4458 O O . CYS B 1 266 ? -1.877 -1.922 12.156 1 94.62 266 CYS B O 1
ATOM 4460 N N . VAL B 1 267 ? -2.371 -0.079 13.43 1 95.25 267 VAL B N 1
ATOM 4461 C CA . VAL B 1 267 ? -1.116 0.592 13.109 1 95.25 267 VAL B CA 1
ATOM 4462 C C . VAL B 1 267 ? 0.055 -0.19 13.695 1 95.25 267 VAL B C 1
ATOM 4464 O O . VAL B 1 267 ? 1.076 -0.385 13.039 1 95.25 267 VAL B O 1
ATOM 4467 N N . ILE B 1 268 ? -0.072 -0.685 14.906 1 94 268 ILE B N 1
ATOM 4468 C CA . ILE B 1 268 ? 0.979 -1.482 15.531 1 94 268 ILE B CA 1
ATOM 4469 C C . ILE B 1 268 ? 1.188 -2.77 14.734 1 94 268 ILE B C 1
ATOM 4471 O O . ILE B 1 268 ? 2.324 -3.211 14.547 1 94 268 ILE B O 1
ATOM 4475 N N . LEU B 1 269 ? 0.143 -3.322 14.242 1 92.81 269 LEU B N 1
ATOM 4476 C CA . LEU B 1 269 ? 0.162 -4.582 13.5 1 92.81 269 LEU B CA 1
ATOM 4477 C C . LEU B 1 269 ? 0.883 -4.418 12.172 1 92.81 269 LEU B C 1
ATOM 4479 O O . LEU B 1 269 ? 1.465 -5.375 11.648 1 92.81 269 LEU B O 1
ATOM 4483 N N . SER B 1 270 ? 0.913 -3.205 11.633 1 94.12 270 SER B N 1
ATOM 4484 C CA . SER B 1 270 ? 1.382 -2.98 10.266 1 94.12 270 SER B CA 1
ATOM 4485 C C . SER B 1 270 ? 2.289 -1.756 10.195 1 94.12 270 SER B C 1
ATOM 4487 O O . SER B 1 270 ? 2.096 -0.887 9.336 1 94.12 270 SER B O 1
ATOM 4489 N N . SER B 1 271 ? 3.287 -1.613 10.984 1 91.06 271 SER B N 1
ATOM 4490 C CA . SER B 1 271 ? 4.02 -0.361 11.148 1 91.06 271 SER B CA 1
ATOM 4491 C C . SER B 1 271 ? 5.168 -0.255 10.156 1 91.06 271 SER B C 1
ATOM 4493 O O . SER B 1 271 ? 5.629 0.846 9.844 1 91.06 271 SER B O 1
ATOM 4495 N N . GLY B 1 272 ? 5.664 -1.448 9.617 1 93.38 272 GLY B N 1
ATOM 4496 C CA . GLY B 1 272 ? 6.809 -1.377 8.727 1 93.38 272 GLY B CA 1
ATOM 4497 C C . GLY B 1 272 ? 8.039 -0.78 9.383 1 93.38 272 GLY B C 1
ATOM 4498 O O . GLY B 1 272 ? 8.234 -0.921 10.594 1 93.38 272 GLY B O 1
ATOM 4499 N N . LEU B 1 273 ? 9 -0.166 8.594 1 94.38 273 LEU B N 1
ATOM 4500 C CA . LEU B 1 273 ? 10.203 0.477 9.109 1 94.38 273 LEU B CA 1
ATOM 4501 C C . LEU B 1 273 ? 9.953 1.952 9.406 1 94.38 273 LEU B C 1
ATOM 4503 O O . LEU B 1 273 ? 10.445 2.824 8.688 1 94.38 273 LEU B O 1
ATOM 4507 N N . THR B 1 274 ? 9.211 2.246 10.422 1 92.94 274 THR B N 1
ATOM 4508 C CA . THR B 1 274 ? 8.812 3.598 10.797 1 92.94 274 THR B CA 1
ATOM 4509 C C . THR B 1 274 ? 9.133 3.869 12.266 1 92.94 274 THR B C 1
ATOM 4511 O O . THR B 1 274 ? 9.453 2.945 13.016 1 92.94 274 THR B O 1
ATOM 4514 N N . PRO B 1 275 ? 9.117 5.148 12.672 1 90.75 275 PRO B N 1
ATOM 4515 C CA . PRO B 1 275 ? 9.344 5.461 14.086 1 90.75 275 PRO B CA 1
ATOM 4516 C C . PRO B 1 275 ? 8.312 4.805 15.008 1 90.75 275 PRO B C 1
ATOM 4518 O O . PRO B 1 275 ? 7.23 4.43 14.555 1 90.75 275 PRO B O 1
ATOM 4521 N N . PHE B 1 276 ? 8.703 4.703 16.234 1 86.44 276 PHE B N 1
ATOM 4522 C CA . PHE B 1 276 ? 7.809 4.117 17.234 1 86.44 276 PHE B CA 1
ATOM 4523 C C . PHE B 1 276 ? 6.504 4.906 17.312 1 86.44 276 PHE B C 1
ATOM 4525 O O . PHE B 1 276 ? 6.512 6.137 17.234 1 86.44 276 PHE B O 1
ATOM 4532 N N . TYR B 1 277 ? 5.449 4.133 17.375 1 87.38 277 TYR B N 1
ATOM 4533 C CA . TYR B 1 277 ? 4.227 4.762 17.859 1 87.38 277 TYR B CA 1
ATOM 4534 C C . TYR B 1 277 ? 4.32 5.062 19.359 1 87.38 277 TYR B C 1
ATOM 4536 O O . TYR B 1 277 ? 4.328 6.227 19.766 1 87.38 277 TYR B O 1
ATOM 4544 N N . PHE B 1 278 ? 4.426 4.066 20.203 1 84.31 278 PHE B N 1
ATOM 4545 C CA . PHE B 1 278 ? 4.793 4.055 21.609 1 84.31 278 PHE B CA 1
ATOM 4546 C C . PHE B 1 278 ? 5.723 2.887 21.922 1 84.31 278 PHE B C 1
ATOM 4548 O O . PHE B 1 278 ? 5.312 1.727 21.859 1 84.31 278 PHE B O 1
ATOM 4555 N N . PRO B 1 279 ? 6.965 3.207 22.203 1 82.25 279 PRO B N 1
ATOM 4556 C CA . PRO B 1 279 ? 7.941 2.125 22.359 1 82.25 279 PRO B CA 1
ATOM 4557 C C . PRO B 1 279 ? 7.418 0.979 23.219 1 82.25 279 PRO B C 1
ATOM 4559 O O . PRO B 1 279 ? 7.598 -0.191 22.875 1 82.25 279 PRO B O 1
ATOM 4562 N N . PHE B 1 280 ? 6.758 1.277 24.328 1 83 280 PHE B N 1
ATOM 4563 C CA . PHE B 1 280 ? 6.242 0.256 25.219 1 83 280 PHE B CA 1
ATOM 4564 C C . PHE B 1 280 ? 5.133 -0.546 24.562 1 83 280 PHE B C 1
ATOM 4566 O O . PHE B 1 280 ? 5.199 -1.775 24.5 1 83 280 PHE B O 1
ATOM 4573 N N . PHE B 1 281 ? 4.277 0.115 23.922 1 86.12 281 PHE B N 1
ATOM 4574 C CA . PHE B 1 281 ? 3.098 -0.533 23.359 1 86.12 281 PHE B CA 1
ATOM 4575 C C . PHE B 1 281 ? 3.451 -1.281 22.078 1 86.12 281 PHE B C 1
ATOM 4577 O O . PHE B 1 281 ? 2.912 -2.359 21.828 1 86.12 281 PHE B O 1
ATOM 4584 N N . ASP B 1 282 ? 4.441 -0.697 21.359 1 90.5 282 ASP B N 1
ATOM 4585 C CA . ASP B 1 282 ? 4.863 -1.334 20.125 1 90.5 282 ASP B CA 1
ATOM 4586 C C . ASP B 1 282 ? 5.426 -2.729 20.375 1 90.5 282 ASP B C 1
ATOM 4588 O O . ASP B 1 282 ? 5.238 -3.641 19.578 1 90.5 282 ASP B O 1
ATOM 4592 N N . ILE B 1 283 ? 6.094 -2.871 21.547 1 90.94 283 ILE B N 1
ATOM 4593 C CA . ILE B 1 283 ? 6.77 -4.133 21.828 1 90.94 283 ILE B CA 1
ATOM 4594 C C . ILE B 1 283 ? 5.836 -5.055 22.609 1 90.94 283 ILE B C 1
ATOM 4596 O O . ILE B 1 283 ? 5.617 -6.203 22.203 1 90.94 283 ILE B O 1
ATOM 4600 N N . ILE B 1 284 ? 5.148 -4.586 23.562 1 89.06 284 ILE B N 1
ATOM 4601 C CA . ILE B 1 284 ? 4.391 -5.406 24.5 1 89.06 284 ILE B CA 1
ATOM 4602 C C . ILE B 1 284 ? 3.084 -5.859 23.844 1 89.06 284 ILE B C 1
ATOM 4604 O O . ILE B 1 284 ? 2.621 -6.977 24.078 1 89.06 284 ILE B O 1
ATOM 4608 N N . MET B 1 285 ? 2.543 -4.984 23.031 1 91 285 MET B N 1
ATOM 4609 C CA . MET B 1 285 ? 1.219 -5.281 22.484 1 91 285 MET B CA 1
ATOM 4610 C C . MET B 1 285 ? 1.324 -6.062 21.188 1 91 285 MET B C 1
ATOM 4612 O O . MET B 1 285 ? 0.333 -6.617 20.703 1 91 285 MET B O 1
ATOM 4616 N N . ALA B 1 286 ? 2.559 -6.156 20.672 1 92.31 286 ALA B N 1
ATOM 4617 C CA . ALA B 1 286 ? 2.736 -6.723 19.344 1 92.31 286 ALA B CA 1
ATOM 4618 C C . ALA B 1 286 ? 2.166 -8.141 19.266 1 92.31 286 ALA B C 1
ATOM 4620 O O . ALA B 1 286 ? 1.437 -8.469 18.328 1 92.31 286 ALA B O 1
ATOM 4621 N N . PRO B 1 287 ? 2.424 -9.055 20.281 1 90.5 287 PRO B N 1
ATOM 4622 C CA . PRO B 1 287 ? 1.849 -10.398 20.203 1 90.5 287 PRO B CA 1
ATOM 4623 C C . PRO B 1 287 ? 0.323 -10.391 20.266 1 90.5 287 PRO B C 1
ATOM 4625 O O . PRO B 1 287 ? -0.33 -11.156 19.547 1 90.5 287 PRO B O 1
ATOM 4628 N N . ILE B 1 288 ? -0.187 -9.516 21.047 1 90.31 288 ILE B N 1
ATOM 4629 C CA . ILE B 1 288 ? -1.635 -9.406 21.203 1 90.31 288 ILE B CA 1
ATOM 4630 C C . ILE B 1 288 ? -2.246 -8.867 19.906 1 90.31 288 ILE B C 1
ATOM 4632 O O . ILE B 1 288 ? -3.309 -9.328 19.484 1 90.31 288 ILE B O 1
ATOM 4636 N N . CYS B 1 289 ? -1.608 -7.863 19.328 1 92.06 289 CYS B N 1
ATOM 4637 C CA . CYS B 1 289 ? -2.105 -7.285 18.078 1 92.06 289 CYS B CA 1
ATOM 4638 C C . CYS B 1 289 ? -2.121 -8.32 16.969 1 92.06 289 CYS B C 1
ATOM 4640 O O . CYS B 1 289 ? -3.031 -8.336 16.141 1 92.06 289 CYS B O 1
ATOM 4642 N N . LYS B 1 290 ? -1.144 -9.219 16.953 1 92.81 290 LYS B N 1
ATOM 4643 C CA . LYS B 1 290 ? -1.105 -10.281 15.945 1 92.81 290 LYS B CA 1
ATOM 4644 C C . LYS B 1 290 ? -2.275 -11.242 16.125 1 92.81 290 LYS B C 1
ATOM 4646 O O . LYS B 1 290 ? -2.924 -11.625 15.148 1 92.81 290 LYS B O 1
ATOM 4651 N N . LEU B 1 291 ? -2.541 -11.586 17.359 1 92.06 291 LEU B N 1
ATOM 4652 C CA . LEU B 1 291 ? -3.652 -12.492 17.641 1 92.06 291 LEU B CA 1
ATOM 4653 C C . LEU B 1 291 ? -4.984 -11.836 17.297 1 92.06 291 LEU B C 1
ATOM 4655 O O . LEU B 1 291 ? -5.832 -12.445 16.641 1 92.06 291 LEU B O 1
ATOM 4659 N N . VAL B 1 292 ? -5.156 -10.617 17.75 1 90.94 292 VAL B N 1
ATOM 4660 C CA . VAL B 1 292 ? -6.398 -9.891 17.5 1 90.94 292 VAL B CA 1
ATOM 4661 C C . VAL B 1 292 ? -6.602 -9.711 15.992 1 90.94 292 VAL B C 1
ATOM 4663 O O . VAL B 1 292 ? -7.73 -9.742 15.508 1 90.94 292 VAL B O 1
ATOM 4666 N N . GLY B 1 293 ? -5.477 -9.516 15.266 1 92.06 293 GLY B N 1
ATOM 4667 C CA . GLY B 1 293 ? -5.562 -9.406 13.82 1 92.06 293 GLY B CA 1
ATOM 4668 C C . GLY B 1 293 ? -6.129 -10.648 13.164 1 92.06 293 GLY B C 1
ATOM 4669 O O . GLY B 1 293 ? -6.98 -10.555 12.273 1 92.06 293 GLY B O 1
ATOM 4670 N N . ILE B 1 294 ? -5.707 -11.789 13.602 1 91.75 294 ILE B N 1
ATOM 4671 C CA . ILE B 1 294 ? -6.184 -13.047 13.047 1 91.75 294 ILE B CA 1
ATOM 4672 C C . ILE B 1 294 ? -7.66 -13.242 13.391 1 91.75 294 ILE B C 1
ATOM 4674 O O . ILE B 1 294 ? -8.445 -13.688 12.555 1 91.75 294 ILE B O 1
ATOM 4678 N N . ILE B 1 295 ? -8.016 -12.898 14.586 1 92.19 295 ILE B N 1
ATOM 4679 C CA . ILE B 1 295 ? -9.398 -13.023 15.031 1 92.19 295 ILE B CA 1
ATOM 4680 C C . ILE B 1 295 ? -10.281 -12.078 14.211 1 92.19 295 ILE B C 1
ATOM 4682 O O . ILE B 1 295 ? -11.359 -12.477 13.758 1 92.19 295 ILE B O 1
ATOM 4686 N N . ALA B 1 296 ? -9.797 -10.852 14.086 1 92.94 296 ALA B N 1
ATOM 4687 C CA . ALA B 1 296 ? -10.539 -9.875 13.297 1 92.94 296 ALA B CA 1
ATOM 4688 C C . ALA B 1 296 ? -10.695 -10.344 11.852 1 92.94 296 ALA B C 1
ATOM 4690 O O . ALA B 1 296 ? -11.758 -10.172 11.25 1 92.94 296 ALA B O 1
ATOM 4691 N N . MET B 1 297 ? -9.656 -10.875 11.266 1 93.44 297 MET B N 1
ATOM 4692 C CA . MET B 1 297 ? -9.727 -11.422 9.914 1 93.44 297 MET B CA 1
ATOM 4693 C C . MET B 1 297 ? -10.812 -12.492 9.812 1 93.44 297 MET B C 1
ATOM 4695 O O . MET B 1 297 ? -11.617 -12.469 8.883 1 93.44 297 MET B O 1
ATOM 4699 N N . LYS B 1 298 ? -10.852 -13.43 10.727 1 93.06 298 LYS B N 1
ATOM 4700 C CA . LYS B 1 298 ? -11.836 -14.508 10.719 1 93.06 298 LYS B CA 1
ATOM 4701 C C . LYS B 1 298 ? -13.25 -13.961 10.891 1 93.06 298 LYS B C 1
ATOM 4703 O O . LYS B 1 298 ? -14.195 -14.477 10.289 1 93.06 298 LYS B O 1
ATOM 4708 N N . GLN B 1 299 ? -13.336 -12.992 11.781 1 93.31 299 GLN B N 1
ATOM 4709 C CA . GLN B 1 299 ? -14.641 -12.352 11.961 1 93.31 299 GLN B CA 1
ATOM 4710 C C . GLN B 1 299 ? -15.125 -11.719 10.656 1 93.31 299 GLN B C 1
ATOM 4712 O O . GLN B 1 299 ? -16.297 -11.875 10.289 1 93.31 299 GLN B O 1
ATOM 4717 N N . ASN B 1 300 ? -14.289 -10.945 10 1 94.38 300 ASN B N 1
ATOM 4718 C CA . ASN B 1 300 ? -14.641 -10.344 8.719 1 94.38 300 ASN B CA 1
ATOM 4719 C C . ASN B 1 300 ? -15.031 -11.406 7.695 1 94.38 300 ASN B C 1
ATOM 4721 O O . ASN B 1 300 ? -16.031 -11.258 6.984 1 94.38 300 ASN B O 1
ATOM 4725 N N . ASP B 1 301 ? -14.219 -12.461 7.605 1 94.81 301 ASP B N 1
ATOM 4726 C CA . ASP B 1 301 ? -14.508 -13.562 6.695 1 94.81 301 ASP B CA 1
ATOM 4727 C C . ASP B 1 301 ? -15.867 -14.188 7.008 1 94.81 301 ASP B C 1
ATOM 4729 O O . ASP B 1 301 ? -16.625 -14.539 6.098 1 94.81 301 ASP B O 1
ATOM 4733 N N . GLY B 1 302 ? -16.094 -14.344 8.312 1 95.44 302 GLY B N 1
ATOM 4734 C CA . GLY B 1 302 ? -17.391 -14.875 8.727 1 95.44 302 GLY B CA 1
ATOM 4735 C C . GLY B 1 302 ? -18.562 -14.031 8.273 1 95.44 302 GLY B C 1
ATOM 4736 O O . GLY B 1 302 ? -19.578 -14.562 7.82 1 95.44 302 GLY B O 1
ATOM 4737 N N . VAL B 1 303 ? -18.438 -12.773 8.438 1 95.31 303 VAL B N 1
ATOM 4738 C CA . VAL B 1 303 ? -19.484 -11.859 8.023 1 95.31 303 VAL B CA 1
ATOM 4739 C C . VAL B 1 303 ? -19.703 -11.953 6.516 1 95.31 303 VAL B C 1
ATOM 4741 O O . VAL B 1 303 ? -20.828 -12.008 6.039 1 95.31 303 VAL B O 1
ATOM 4744 N N . VAL B 1 304 ? -18.656 -11.977 5.715 1 95.75 304 VAL B N 1
ATOM 4745 C CA . VAL B 1 304 ? -18.719 -12.07 4.262 1 95.75 304 VAL B CA 1
ATOM 4746 C C . VAL B 1 304 ? -19.438 -13.359 3.857 1 95.75 304 VAL B C 1
ATOM 4748 O O . VAL B 1 304 ? -20.344 -13.344 3.027 1 95.75 304 VAL B O 1
ATOM 4751 N N . MET B 1 305 ? -19.047 -14.461 4.469 1 95.75 305 MET B N 1
ATOM 4752 C CA . MET B 1 305 ? -19.625 -15.758 4.141 1 95.75 305 MET B CA 1
ATOM 4753 C C . MET B 1 305 ? -21.094 -15.812 4.512 1 95.75 305 MET B C 1
ATOM 4755 O O . MET B 1 305 ? -21.922 -16.297 3.74 1 95.75 305 MET B O 1
ATOM 4759 N N . SER B 1 306 ? -21.391 -15.273 5.719 1 95.62 306 SER B N 1
ATOM 4760 C CA . SER B 1 306 ? -22.766 -15.305 6.188 1 95.62 306 SER B CA 1
ATOM 4761 C C . SER B 1 306 ? -23.672 -14.461 5.301 1 95.62 306 SER B C 1
ATOM 4763 O O . SER B 1 306 ? -24.781 -14.875 4.961 1 95.62 306 SER B O 1
ATOM 4765 N N . THR B 1 307 ? -23.203 -13.281 4.988 1 93.88 307 THR B N 1
ATOM 4766 C CA . THR B 1 307 ? -24 -12.398 4.137 1 93.88 307 THR B CA 1
ATOM 4767 C C . THR B 1 307 ? -24.172 -13 2.742 1 93.88 307 THR B C 1
ATOM 4769 O O . THR B 1 307 ? -25.234 -12.898 2.143 1 93.88 307 THR B O 1
ATOM 4772 N N . TRP B 1 308 ? -23.125 -13.57 2.168 1 93.69 308 TRP B N 1
ATOM 4773 C CA . TRP B 1 308 ? -23.172 -14.211 0.862 1 93.69 308 TRP B CA 1
ATOM 4774 C C . TRP B 1 308 ? -24.188 -15.359 0.859 1 93.69 308 TRP B C 1
ATOM 4776 O O . TRP B 1 308 ? -24.984 -15.492 -0.078 1 93.69 308 TRP B O 1
ATOM 4786 N N . LYS B 1 309 ? -24.219 -16.156 1.893 1 95.19 309 LYS B N 1
ATOM 4787 C CA . LYS B 1 309 ? -25.172 -17.266 2.01 1 95.19 309 LYS B CA 1
ATOM 4788 C C . LYS B 1 309 ? -26.609 -16.766 2.066 1 95.19 309 LYS B C 1
ATOM 4790 O O . LYS B 1 309 ? -27.5 -17.344 1.446 1 95.19 309 LYS B O 1
ATOM 4795 N N . ASN B 1 310 ? -26.766 -15.727 2.83 1 92.88 310 ASN B N 1
ATOM 4796 C CA . ASN B 1 310 ? -28.109 -15.141 2.961 1 92.88 310 ASN B CA 1
ATOM 4797 C C . ASN B 1 310 ? -28.609 -14.602 1.628 1 92.88 310 ASN B C 1
ATOM 4799 O O . ASN B 1 310 ? -29.797 -14.734 1.307 1 92.88 310 ASN B O 1
ATOM 4803 N N . LYS B 1 311 ? -27.703 -14.008 0.873 1 90.44 311 LYS B N 1
ATOM 4804 C CA . LYS B 1 311 ? -28.078 -13.461 -0.429 1 90.44 311 LYS B CA 1
ATOM 4805 C C . LYS B 1 311 ? -28.375 -14.57 -1.43 1 90.44 311 LYS B C 1
ATOM 4807 O O . LYS B 1 311 ? -29.234 -14.406 -2.311 1 90.44 311 LYS B O 1
ATOM 4812 N N . ASN B 1 312 ? -27.703 -15.648 -1.414 1 88.25 312 ASN B N 1
ATOM 4813 C CA . ASN B 1 312 ? -27.891 -16.75 -2.352 1 88.25 312 ASN B CA 1
ATOM 4814 C C . ASN B 1 312 ? -29.047 -17.656 -1.936 1 88.25 312 ASN B C 1
ATOM 4816 O O . ASN B 1 312 ? -29.609 -18.359 -2.766 1 88.25 312 ASN B O 1
ATOM 4820 N N . LYS B 1 313 ? -29.375 -17.75 -0.725 1 81.94 313 LYS B N 1
ATOM 4821 C CA . LYS B 1 313 ? -30.578 -18.438 -0.288 1 81.94 313 LYS B CA 1
ATOM 4822 C C . LYS B 1 313 ? -31.828 -17.688 -0.735 1 81.94 313 LYS B C 1
ATOM 4824 O O . LYS B 1 313 ? -32.812 -18.312 -1.159 1 81.94 313 LYS B O 1
ATOM 4829 N N . ALA B 1 314 ? -31.812 -16.422 -0.693 1 72.5 314 ALA B N 1
ATOM 4830 C CA . ALA B 1 314 ? -32.969 -15.594 -1.054 1 72.5 314 ALA B CA 1
ATOM 4831 C C . ALA B 1 314 ? -33.25 -15.672 -2.549 1 72.5 314 ALA B C 1
ATOM 4833 O O . ALA B 1 314 ? -34.344 -15.336 -2.994 1 72.5 314 ALA B O 1
ATOM 4834 N N . LYS B 1 315 ? -32.219 -16.078 -3.242 1 74.44 315 LYS B N 1
ATOM 4835 C CA . LYS B 1 315 ? -32.375 -16.219 -4.688 1 74.44 315 LYS B CA 1
ATOM 4836 C C . LYS B 1 315 ? -33 -17.562 -5.055 1 74.44 315 LYS B C 1
ATOM 4838 O O . LYS B 1 315 ? -33.5 -17.75 -6.164 1 74.44 315 LYS B O 1
ATOM 4843 N N . ASN B 1 316 ? -32.844 -18.438 -4.195 1 51.31 316 ASN B N 1
ATOM 4844 C CA . ASN B 1 316 ? -33.469 -19.719 -4.402 1 51.31 316 ASN B CA 1
ATOM 4845 C C . ASN B 1 316 ? -34.844 -19.781 -3.709 1 51.31 316 ASN B C 1
ATOM 4847 O O . ASN B 1 316 ? -34.969 -19.344 -2.566 1 51.31 316 ASN B O 1
#

Solvent-accessible surface area (backbone atoms only — not comparable to full-atom values): 30677 Å² total; per-residue (Å²): 110,69,65,50,54,50,33,43,53,51,33,46,50,48,50,70,71,45,74,74,59,61,37,78,49,58,70,26,30,34,38,28,36,24,25,47,45,45,51,25,30,40,27,54,56,45,42,59,74,56,47,35,54,29,40,34,33,26,27,66,49,60,67,44,39,50,50,52,51,68,70,43,57,78,90,50,44,86,32,55,45,75,48,71,40,56,45,68,36,56,69,52,33,40,53,47,49,53,48,44,39,73,74,70,39,71,62,38,31,43,33,37,48,47,64,72,63,74,35,30,46,68,92,77,51,59,69,64,54,38,51,51,28,30,36,39,39,28,46,15,43,48,35,50,47,65,53,45,48,63,57,17,49,74,68,65,19,33,37,40,36,42,58,50,27,48,41,25,42,31,43,44,53,27,29,43,42,40,15,18,24,24,11,18,43,49,26,34,52,42,9,44,45,47,63,36,47,81,41,51,38,47,54,28,43,31,26,52,66,68,40,62,24,68,63,46,57,56,27,62,74,47,44,36,72,53,32,45,56,67,66,55,72,56,81,52,40,55,28,57,61,52,22,48,47,49,54,52,27,44,38,56,37,33,40,65,35,58,80,50,67,72,43,46,45,43,44,58,29,28,51,35,42,46,80,69,79,41,49,66,53,44,29,70,40,25,21,51,33,44,43,51,26,43,50,49,36,51,50,48,38,48,44,42,44,52,52,52,49,55,58,55,48,71,72,98,110,69,64,50,53,50,34,43,52,50,34,47,50,46,50,69,71,44,76,76,59,61,39,78,49,60,70,26,30,35,37,29,36,25,25,48,46,44,51,25,31,38,28,55,57,46,43,58,74,55,46,34,53,28,40,36,35,27,28,66,49,60,67,45,39,50,49,53,51,68,71,44,58,77,91,50,43,88,33,55,45,77,48,69,42,56,47,68,37,56,69,53,35,42,53,48,48,51,48,44,38,72,73,72,39,72,63,38,29,42,34,36,48,45,65,71,63,74,36,30,45,69,93,76,50,58,72,64,55,37,50,52,29,30,38,40,36,27,47,15,43,48,35,51,47,65,53,46,48,62,56,17,47,74,69,64,19,34,35,40,36,43,56,51,27,47,42,26,43,32,43,45,52,27,30,42,44,39,13,17,25,25,12,18,42,48,24,36,52,44,10,44,44,47,64,36,48,81,40,52,40,47,55,27,43,33,26,52,65,68,41,61,25,68,64,45,57,56,26,62,74,48,44,36,71,53,29,45,56,67,66,55,73,55,80,50,41,55,28,58,62,52,20,47,45,49,55,52,27,43,38,56,37,33,41,63,38,58,80,50,67,72,43,45,44,42,43,58,30,30,49,35,43,45,79,69,80,43,54,67,54,46,30,70,40,28,21,50,32,46,42,50,26,43,52,49,37,51,51,48,40,48,44,42,45,52,51,50,49,55,58,54,49,72,72,96

Nearest PDB structures (foldseek):
  2ztv-assembly1_D  TM=8.708E-01  e=1.769E-17  Pseudomonas fragi
  2ztm-assembly1_D  TM=8.797E-01  e=2.105E-16  Pseudomonas fragi
  2ztv-assembly1_B  TM=8.612E-01  e=2.105E-16  Pseudomonas fragi
  2ztu-assembly1_C  TM=8.455E-01  e=1.876E-16  Pseudomonas fragi
  2ph3-assembly1_A-2  TM=8.351E-01  e=9.967E-16  Thermus thermophilus HB8

Organism: Heterostelium pallidum (strain ATCC 26659 / Pp 5 / PN500) (NCBI:txid670386)

Secondary structure (DSSP, 8-state):
-HHHHHHHHHHHHHHHHSPPPP---TT-EEEEET-SSHHHHHHHHHHHHTT-SEEEEEES-HHHHHHHHHHS-GGGGGGEEEEE--TT-HHHHHHHHHHHHHHH----EEEE-------B-GGGS-HHHHHHHIIIIIIHHHHHHHHHHHHHHHTT-EEEEEE--GGGTS--TTBTTTHHHHHHHHHHHHHHHHHTGGGTEEEEEEE--SB-SHHHHHHHTT--HHHHHHTTTPPPBPHHHHHHHHHHHHHHT-SEEE-SHHHHHHHHHB--S---S-HHHHHHSHHHHHHHHHHHHHHHHHHHHHHHHHHHHTT-/-HHHHHHHHHHHHHHHHSPPPP---TT-EEEEET-SSHHHHHHHHHHHHTT-SEEEEEES-HHHHHHHHHHS-GGGGGGEEEEE--TT-HHHHHHHHHHHHHHH----EEEE-------B-GGGS-HHHHHHHIIIIIIHHHHHHHHHHHHHHHTT-EEEEEE--GGGTS--TTBTTTHHHHHHHHHHHHHHHHHTGGGTEEEEEEE--SB-SHHHHHHHTT--HHHHHHTTTPPPBPHHHHHHHHHHHHHHT-SEEE-SHHHHHHHHHB--S---S-HHHHHHSHHHHHHHHHHHHHHHHHHHHHHHHHHHHTT-

Radius of gyration: 24.06 Å; Cα contacts (8 Å, |Δi|>4): 1310; chains: 2; bounding box: 66×71×60 Å